Protein AF-A0A8S9G8K6-F1 (afdb_monomer_lite)

Structure (mmCIF, N/CA/C/O backbone):
data_AF-A0A8S9G8K6-F1
#
_entry.id   AF-A0A8S9G8K6-F1
#
loop_
_atom_site.group_PDB
_atom_site.id
_atom_site.type_symbol
_atom_site.label_atom_id
_atom_site.label_alt_id
_atom_site.label_comp_id
_atom_site.label_asym_id
_atom_site.label_entity_id
_atom_site.label_seq_id
_atom_site.pdbx_PDB_ins_code
_atom_site.Cartn_x
_atom_site.Cartn_y
_atom_site.Cartn_z
_atom_site.occupancy
_atom_site.B_iso_or_equiv
_atom_site.auth_seq_id
_atom_site.auth_comp_id
_atom_site.auth_asym_id
_atom_site.auth_atom_id
_atom_site.pdbx_PDB_model_num
ATOM 1 N N . MET A 1 1 ? 57.417 12.904 -18.922 1.00 25.22 1 MET A N 1
ATOM 2 C CA . MET A 1 1 ? 57.089 14.317 -18.630 1.00 25.22 1 MET A CA 1
ATOM 3 C C . MET A 1 1 ? 57.710 15.177 -19.731 1.00 25.22 1 MET A C 1
ATOM 5 O O . MET A 1 1 ? 58.761 15.772 -19.534 1.00 25.22 1 MET A O 1
ATOM 9 N N . MET A 1 2 ? 57.123 15.148 -20.933 1.00 21.77 2 MET A N 1
ATOM 10 C CA . MET A 1 2 ? 57.499 16.066 -22.013 1.00 21.77 2 MET A CA 1
ATOM 11 C C . MET A 1 2 ? 56.882 17.421 -21.667 1.00 21.77 2 MET A C 1
ATOM 13 O O . MET A 1 2 ? 55.672 17.516 -21.474 1.00 21.77 2 MET A O 1
ATOM 17 N N . ARG A 1 3 ? 57.711 18.455 -21.503 1.00 22.53 3 ARG A N 1
ATOM 18 C CA . ARG A 1 3 ? 57.213 19.829 -21.424 1.00 22.53 3 ARG A CA 1
ATOM 19 C C . ARG A 1 3 ? 56.591 20.152 -22.778 1.00 22.53 3 ARG A C 1
ATOM 21 O O . ARG A 1 3 ? 57.295 20.168 -23.781 1.00 22.53 3 ARG A O 1
ATOM 28 N N . ILE A 1 4 ? 55.280 20.378 -22.792 1.00 33.34 4 ILE A N 1
ATOM 29 C CA . ILE A 1 4 ? 54.574 21.004 -23.909 1.00 33.34 4 ILE A CA 1
ATOM 30 C C . ILE A 1 4 ? 55.073 22.450 -23.939 1.00 33.34 4 ILE A C 1
ATOM 32 O O . ILE A 1 4 ? 54.535 23.323 -23.258 1.00 33.34 4 ILE A O 1
ATOM 36 N N . ASP A 1 5 ? 56.187 22.686 -24.629 1.00 29.67 5 ASP A N 1
ATOM 37 C CA . ASP A 1 5 ? 56.712 24.031 -24.797 1.00 29.67 5 ASP A CA 1
ATOM 38 C C . ASP A 1 5 ? 55.695 24.834 -25.611 1.00 29.67 5 ASP A C 1
ATOM 40 O O . ASP A 1 5 ? 55.451 24.583 -26.793 1.00 29.67 5 ASP A O 1
ATOM 44 N N . ALA A 1 6 ? 55.130 25.861 -24.978 1.00 34.97 6 ALA A N 1
ATOM 45 C CA . ALA A 1 6 ? 54.247 26.858 -25.585 1.00 34.97 6 ALA A CA 1
ATOM 46 C C . ALA A 1 6 ? 54.885 27.620 -26.776 1.00 34.97 6 ALA A C 1
ATOM 48 O O . ALA A 1 6 ? 54.266 28.517 -27.342 1.00 34.97 6 ALA A O 1
ATOM 49 N N . HIS A 1 7 ? 56.115 27.271 -27.165 1.00 31.55 7 HIS A N 1
ATOM 50 C CA . HIS A 1 7 ? 56.864 27.852 -28.276 1.00 31.55 7 HIS A CA 1
ATOM 51 C C . HIS A 1 7 ? 56.451 27.305 -29.651 1.00 31.55 7 HIS A C 1
ATOM 53 O O . HIS A 1 7 ? 56.672 27.991 -30.643 1.00 31.55 7 HIS A O 1
ATOM 59 N N . PHE A 1 8 ? 55.796 26.139 -29.737 1.00 36.00 8 PHE A N 1
ATOM 60 C CA . PHE A 1 8 ? 55.365 25.575 -31.031 1.00 36.00 8 PHE A CA 1
ATOM 61 C C . PHE A 1 8 ? 54.166 26.308 -31.664 1.00 36.00 8 PHE A C 1
ATOM 63 O O . PHE A 1 8 ? 53.904 26.170 -32.855 1.00 36.00 8 PHE A O 1
ATOM 70 N N . TRP A 1 9 ? 53.429 27.100 -30.879 1.00 40.34 9 TRP A N 1
ATOM 71 C CA . TRP A 1 9 ? 52.092 27.589 -31.248 1.00 40.34 9 TRP A CA 1
ATOM 72 C C . TRP A 1 9 ? 51.974 29.119 -31.258 1.00 40.34 9 TRP A C 1
ATOM 74 O O . TRP A 1 9 ? 50.884 29.676 -31.137 1.00 40.34 9 TRP A O 1
ATOM 84 N N . SER A 1 10 ? 53.102 29.813 -31.423 1.00 33.69 10 SER A N 1
ATOM 85 C CA . SER A 1 10 ? 53.142 31.252 -31.690 1.00 33.69 10 SER A CA 1
ATOM 86 C C . SER A 1 10 ? 52.766 31.535 -33.157 1.00 33.69 10 SER A C 1
ATOM 88 O O . SER A 1 10 ? 53.330 30.903 -34.054 1.00 33.69 10 SER A O 1
ATOM 90 N N . PRO A 1 11 ? 51.889 32.518 -33.460 1.00 36.22 11 PRO A N 1
ATOM 91 C CA . PRO A 1 11 ? 51.621 32.954 -34.837 1.00 36.22 11 PRO A CA 1
ATOM 92 C C . PRO A 1 11 ? 52.891 33.348 -35.612 1.00 36.22 11 PRO A C 1
ATOM 94 O O . PRO A 1 11 ? 52.896 33.312 -36.842 1.00 36.22 11 PRO A O 1
ATOM 97 N N . ALA A 1 12 ? 53.972 33.689 -34.899 1.00 33.12 12 ALA A N 1
ATOM 98 C CA . ALA A 1 12 ? 55.241 34.138 -35.460 1.00 33.12 12 ALA A CA 1
ATOM 99 C C . ALA A 1 12 ? 56.172 33.008 -35.949 1.00 33.12 12 ALA A C 1
ATOM 101 O O . ALA A 1 12 ? 57.247 33.316 -36.444 1.00 33.12 12 ALA A O 1
ATOM 102 N N . HIS A 1 13 ? 55.815 31.725 -35.798 1.00 41.00 13 HIS A N 1
ATOM 103 C CA . HIS A 1 13 ? 56.597 30.572 -36.302 1.00 41.00 13 HIS A CA 1
ATOM 104 C C . HIS A 1 13 ? 55.805 29.770 -37.357 1.00 41.00 13 HIS A C 1
ATOM 106 O O . HIS A 1 13 ? 55.915 28.558 -37.473 1.00 41.00 13 HIS A O 1
ATOM 112 N N . SER A 1 14 ? 54.932 30.450 -38.104 1.00 40.50 14 SER A N 1
ATOM 113 C CA . SER A 1 14 ? 53.930 29.848 -38.995 1.00 40.50 14 SER A CA 1
ATOM 114 C C . SER A 1 14 ? 54.423 29.489 -40.402 1.00 40.50 14 SER A C 1
ATOM 116 O O . SER A 1 14 ? 53.615 29.051 -41.219 1.00 40.50 14 SER A O 1
ATOM 118 N N . HIS A 1 15 ? 55.716 29.622 -40.679 1.00 42.91 15 HIS A N 1
ATOM 119 C CA . HIS A 1 15 ? 56.308 29.195 -41.939 1.00 42.91 15 HIS A CA 1
ATOM 120 C C . HIS A 1 15 ? 57.187 27.971 -41.682 1.00 42.91 15 HIS A C 1
ATOM 122 O O . HIS A 1 15 ? 58.104 28.055 -40.874 1.00 42.91 15 HIS A O 1
ATOM 128 N N . GLU A 1 16 ? 56.874 26.873 -42.380 1.00 50.09 16 GLU A N 1
ATOM 129 C CA . GLU A 1 16 ? 57.590 25.583 -42.396 1.00 50.09 16 GLU A CA 1
ATOM 130 C C . GLU A 1 16 ? 57.241 24.617 -41.246 1.00 50.09 16 GLU A C 1
ATOM 132 O O . GLU A 1 16 ? 58.061 24.303 -40.390 1.00 50.09 16 GLU A O 1
ATOM 137 N N . LEU A 1 17 ? 56.008 24.089 -41.255 1.00 51.06 17 LEU A N 1
ATOM 138 C CA . LEU A 1 17 ? 55.719 22.816 -40.579 1.00 51.06 17 LEU A CA 1
ATOM 139 C C . LEU A 1 17 ? 56.048 21.674 -41.542 1.00 51.06 17 LEU A C 1
ATOM 141 O O . LEU A 1 17 ? 55.510 21.636 -42.649 1.00 51.06 17 LEU A O 1
ATOM 145 N N . SER A 1 18 ? 56.914 20.752 -41.121 1.00 55.78 18 SER A N 1
ATOM 146 C CA . SER A 1 18 ? 57.230 19.556 -41.904 1.00 55.78 18 SER A CA 1
ATOM 147 C C . SER A 1 18 ? 56.084 18.534 -41.863 1.00 55.78 18 SER A C 1
ATOM 149 O O . SER A 1 18 ? 55.214 18.587 -40.989 1.00 55.78 18 SER A O 1
ATOM 151 N N . GLU A 1 19 ? 56.076 17.582 -42.798 1.00 55.81 19 GLU A N 1
ATOM 152 C CA . GLU A 1 19 ? 55.107 16.476 -42.814 1.00 55.81 19 GLU A CA 1
ATOM 153 C C . GLU A 1 19 ? 55.148 15.655 -41.510 1.00 55.81 19 GLU A C 1
ATOM 155 O O . GLU A 1 19 ? 54.101 15.310 -40.963 1.00 55.81 19 GLU A O 1
ATOM 160 N N . ASP A 1 20 ? 56.344 15.444 -40.950 1.00 55.66 20 ASP A N 1
ATOM 161 C CA . ASP A 1 20 ? 56.545 14.763 -39.664 1.00 55.66 20 ASP A CA 1
ATOM 162 C C . ASP A 1 20 ? 55.928 15.533 -38.487 1.00 55.66 20 ASP A C 1
ATOM 164 O O . ASP A 1 20 ? 55.414 14.933 -37.541 1.00 55.66 20 ASP A O 1
ATOM 168 N N . ASP A 1 21 ? 55.962 16.867 -38.521 1.00 55.31 21 ASP A N 1
ATOM 169 C CA . ASP A 1 21 ? 55.343 17.688 -37.478 1.00 55.31 21 ASP A CA 1
ATOM 170 C C . ASP A 1 21 ? 53.815 17.650 -37.576 1.00 55.31 21 ASP A C 1
ATOM 172 O O . ASP A 1 21 ? 53.135 17.628 -36.550 1.00 55.31 21 ASP A O 1
ATOM 176 N N . LEU A 1 22 ? 53.262 17.569 -38.792 1.00 57.56 22 LEU A N 1
ATOM 177 C CA . LEU A 1 22 ? 51.825 17.377 -39.003 1.00 57.56 22 LEU A CA 1
ATOM 178 C C . LEU A 1 22 ? 51.353 16.009 -38.500 1.00 57.56 22 LEU A C 1
ATOM 180 O O . LEU A 1 22 ? 50.314 15.949 -37.842 1.00 57.56 22 LEU A O 1
ATOM 184 N N . TRP A 1 23 ? 52.119 14.939 -38.733 1.00 61.69 23 TRP A N 1
ATOM 185 C CA . TRP A 1 23 ? 51.819 13.614 -38.181 1.00 61.69 23 TRP A CA 1
ATOM 186 C C . TRP A 1 23 ? 51.808 13.615 -36.652 1.00 61.69 23 TRP A C 1
ATOM 188 O O . TRP A 1 23 ? 50.823 13.188 -36.059 1.00 61.69 23 TRP A O 1
ATOM 198 N N . LYS A 1 24 ? 52.819 14.209 -36.003 1.00 60.44 24 LYS A N 1
ATOM 199 C CA . LYS A 1 24 ? 52.843 14.341 -34.532 1.00 60.44 24 LYS A CA 1
ATOM 200 C C . LYS A 1 24 ? 51.634 15.103 -33.995 1.00 60.44 24 LYS A C 1
ATOM 202 O O . LYS A 1 24 ? 51.104 14.760 -32.944 1.00 60.44 24 LYS A O 1
ATOM 207 N N . ILE A 1 25 ? 51.196 16.150 -34.695 1.00 56.50 25 ILE A N 1
ATOM 208 C CA . ILE A 1 25 ? 50.006 16.915 -34.309 1.00 56.50 25 ILE A CA 1
ATOM 209 C C . ILE A 1 25 ? 48.744 16.053 -34.439 1.00 56.50 25 ILE A C 1
ATOM 211 O O . ILE A 1 25 ? 47.903 16.084 -33.543 1.00 56.50 25 ILE A O 1
ATOM 215 N N . ILE A 1 26 ? 48.610 15.286 -35.525 1.00 58.44 26 ILE A N 1
ATOM 216 C CA . ILE A 1 26 ? 47.488 14.359 -35.734 1.00 58.44 26 ILE A CA 1
ATOM 217 C C . ILE A 1 26 ? 47.473 13.282 -34.641 1.00 58.44 26 ILE A C 1
ATOM 219 O O . ILE A 1 26 ? 46.408 13.008 -34.088 1.00 58.44 26 ILE A O 1
ATOM 223 N N . ASP A 1 27 ? 48.631 12.729 -34.286 1.00 60.78 27 ASP A N 1
ATOM 224 C CA . ASP A 1 27 ? 48.757 11.703 -33.248 1.00 60.78 27 ASP A CA 1
ATOM 225 C C . ASP A 1 27 ? 48.387 12.245 -31.865 1.00 60.78 27 ASP A C 1
ATOM 227 O O . ASP A 1 27 ? 47.567 11.643 -31.179 1.00 60.78 27 ASP A O 1
ATOM 231 N N . ILE A 1 28 ? 48.869 13.435 -31.488 1.00 57.34 28 ILE A N 1
ATOM 232 C CA . ILE A 1 28 ? 48.478 14.087 -30.224 1.00 57.34 28 ILE A CA 1
ATOM 233 C C . ILE A 1 28 ? 46.967 14.347 -30.189 1.00 57.34 28 ILE A C 1
ATOM 235 O O . ILE A 1 28 ? 46.316 14.140 -29.170 1.00 57.34 28 ILE A O 1
ATOM 239 N N . VAL A 1 29 ? 46.385 14.797 -31.303 1.00 53.94 29 VAL A N 1
ATOM 240 C CA . VAL A 1 29 ? 44.940 15.041 -31.405 1.00 53.94 29 VAL A CA 1
ATOM 241 C C . VAL A 1 29 ? 44.137 13.743 -31.219 1.00 53.94 29 VAL A C 1
ATOM 243 O O . VAL A 1 29 ? 43.092 13.779 -30.566 1.00 53.94 29 VAL A O 1
ATOM 246 N N . LYS A 1 30 ? 44.639 12.609 -31.730 1.00 58.97 30 LYS A N 1
ATOM 247 C CA . LYS A 1 30 ? 44.062 11.270 -31.522 1.00 58.97 30 LYS A CA 1
ATOM 248 C C . LYS A 1 30 ? 44.213 10.785 -30.077 1.00 58.97 30 LYS A C 1
ATOM 250 O O . LYS A 1 30 ? 43.231 10.329 -29.497 1.00 58.97 30 LYS A O 1
ATOM 255 N N . GLU A 1 31 ? 45.411 10.889 -29.503 1.00 57.56 31 GLU A N 1
ATOM 256 C CA . GLU A 1 31 ? 45.724 10.407 -28.150 1.00 57.56 31 GLU A CA 1
ATOM 257 C C . GLU A 1 31 ? 44.972 11.194 -27.066 1.00 57.56 31 GLU A C 1
ATOM 259 O O . GLU A 1 31 ? 44.418 10.603 -26.140 1.00 57.56 31 GLU A O 1
ATOM 264 N N . GLU A 1 32 ? 44.894 12.519 -27.206 1.00 52.78 32 GLU A N 1
ATOM 265 C CA . GLU A 1 32 ? 44.340 13.425 -26.190 1.00 52.78 32 GLU A CA 1
ATOM 266 C C . GLU A 1 32 ? 42.857 13.783 -26.427 1.00 52.78 32 GLU A C 1
ATOM 268 O O . GLU A 1 32 ? 42.291 14.618 -25.719 1.00 52.78 32 GLU A O 1
ATOM 273 N N . ASN A 1 33 ? 42.191 13.168 -27.416 1.00 52.28 33 ASN A N 1
ATOM 274 C CA . ASN A 1 33 ? 40.764 13.377 -27.721 1.00 52.28 33 ASN A CA 1
ATOM 275 C C . ASN A 1 33 ? 40.353 14.854 -27.917 1.00 52.28 33 ASN A C 1
ATOM 277 O O . ASN A 1 33 ? 39.247 15.271 -27.554 1.00 52.28 33 ASN A O 1
ATOM 281 N N . LEU A 1 34 ? 41.225 15.672 -28.511 1.00 51.69 34 LEU A N 1
ATOM 282 C CA . LEU A 1 34 ? 41.056 17.128 -28.600 1.00 51.69 34 LEU A CA 1
ATOM 283 C C . LEU A 1 34 ? 40.104 17.544 -29.743 1.00 51.69 34 LEU A C 1
ATOM 285 O O . LEU A 1 34 ? 40.487 18.277 -30.653 1.00 51.69 34 LEU A O 1
ATOM 289 N N . PHE A 1 35 ? 38.842 17.100 -29.695 1.00 51.97 35 PHE A N 1
ATOM 290 C CA . PHE A 1 35 ? 37.833 17.326 -30.739 1.00 51.97 35 PHE A CA 1
ATOM 291 C C . PHE A 1 35 ? 36.621 18.126 -30.244 1.00 51.97 35 PHE A C 1
ATOM 293 O O . PHE A 1 35 ? 36.163 17.978 -29.114 1.00 51.97 35 PHE A O 1
ATOM 300 N N . ARG A 1 36 ? 36.041 18.962 -31.118 1.00 40.88 36 ARG A N 1
ATOM 301 C CA . ARG A 1 36 ? 34.774 19.681 -30.843 1.00 40.88 36 ARG A CA 1
ATOM 302 C C . ARG A 1 36 ? 33.531 18.876 -31.227 1.00 40.88 36 ARG A C 1
ATOM 304 O O . ARG A 1 36 ? 32.435 19.217 -30.800 1.00 40.88 36 ARG A O 1
ATOM 311 N N . SER A 1 37 ? 33.692 17.856 -32.070 1.00 42.22 37 SER A N 1
ATOM 312 C CA . SER A 1 37 ? 32.597 17.072 -32.641 1.00 42.22 37 SER A CA 1
ATOM 313 C C . SER A 1 37 ? 33.005 15.597 -32.753 1.00 42.22 37 SER A C 1
ATOM 315 O O . SER A 1 37 ? 34.091 15.340 -33.280 1.00 42.22 37 SER A O 1
ATOM 317 N N . PRO A 1 38 ? 32.161 14.632 -32.333 1.00 40.00 38 PRO A N 1
ATOM 318 C CA . PRO A 1 38 ? 32.452 13.193 -32.422 1.00 40.00 38 PRO A CA 1
ATOM 319 C C . PRO A 1 38 ? 32.748 12.703 -33.850 1.00 40.00 38 PRO A C 1
ATOM 321 O O . PRO A 1 38 ? 33.432 11.706 -34.039 1.00 40.00 38 PRO A O 1
ATOM 324 N N . VAL A 1 39 ? 32.292 13.447 -34.863 1.00 39.06 39 VAL A N 1
ATOM 325 C CA . VAL A 1 39 ? 32.529 13.198 -36.298 1.00 39.06 39 VAL A CA 1
ATOM 326 C C . VAL A 1 39 ? 34.010 13.199 -36.670 1.00 39.06 39 VAL A C 1
ATOM 328 O O . VAL A 1 39 ? 34.429 12.491 -37.582 1.00 39.06 39 VAL A O 1
ATOM 331 N N . LEU A 1 40 ? 34.812 14.009 -35.976 1.00 42.69 40 LEU A N 1
ATOM 332 C CA . LEU A 1 40 ? 36.241 14.109 -36.255 1.00 42.69 40 LEU A CA 1
ATOM 333 C C . LEU A 1 40 ? 37.001 12.872 -35.774 1.00 42.69 40 LEU A C 1
ATOM 335 O O . LEU A 1 40 ? 37.990 12.518 -36.402 1.00 42.69 40 LEU A O 1
ATOM 339 N N . TYR A 1 41 ? 36.494 12.175 -34.752 1.00 39.72 41 TYR A N 1
ATOM 340 C CA . TYR A 1 41 ? 37.120 10.973 -34.204 1.00 39.72 41 TYR A CA 1
ATOM 341 C C . TYR A 1 41 ? 37.267 9.874 -35.267 1.00 39.72 41 TYR A C 1
ATOM 343 O O . TYR A 1 41 ? 38.349 9.329 -35.447 1.00 39.72 41 TYR A O 1
ATOM 351 N N . PHE A 1 42 ? 36.211 9.626 -36.051 1.00 37.09 42 PHE A N 1
ATOM 352 C CA . PHE A 1 42 ? 36.207 8.594 -37.096 1.00 37.09 42 PHE A CA 1
ATOM 353 C C . PHE A 1 42 ? 37.008 9.002 -38.343 1.00 37.09 42 PHE A C 1
ATOM 355 O O . PHE A 1 42 ? 37.698 8.191 -38.956 1.00 37.09 42 PHE A O 1
ATOM 362 N N . CYS A 1 43 ? 36.963 10.286 -38.715 1.00 44.56 43 CYS A N 1
ATOM 363 C CA . CYS A 1 43 ? 37.742 10.792 -39.843 1.00 44.56 43 CYS A CA 1
ATOM 364 C C . CYS A 1 43 ? 39.252 10.792 -39.559 1.00 44.56 43 CYS A C 1
ATOM 366 O O . CYS A 1 43 ? 40.022 10.656 -40.507 1.00 44.56 43 CYS A O 1
ATOM 368 N N . CYS A 1 44 ? 39.677 10.929 -38.296 1.00 47.59 44 CYS A N 1
ATOM 369 C CA . CYS A 1 44 ? 41.081 11.052 -37.898 1.00 47.59 44 CYS A CA 1
ATOM 370 C C . CYS A 1 44 ? 41.946 9.838 -38.228 1.00 47.59 44 CYS A C 1
ATOM 372 O O . CYS A 1 44 ? 43.097 10.020 -38.629 1.00 47.59 44 CYS A O 1
ATOM 374 N N . ASP A 1 45 ? 41.418 8.620 -38.130 1.00 51.66 45 ASP A N 1
ATOM 375 C CA . ASP A 1 45 ? 42.156 7.415 -38.542 1.00 51.66 45 ASP A CA 1
ATOM 376 C C . ASP A 1 45 ? 42.433 7.383 -40.045 1.00 51.66 45 ASP A C 1
ATOM 378 O O . ASP A 1 45 ? 43.372 6.739 -40.501 1.00 51.66 45 ASP A O 1
ATOM 382 N N . CYS A 1 46 ? 41.658 8.155 -40.801 1.00 54.62 46 CYS A N 1
ATOM 383 C CA . CYS A 1 46 ? 41.766 8.287 -42.241 1.00 54.62 46 CYS A CA 1
ATOM 384 C C . CYS A 1 46 ? 42.397 9.623 -42.661 1.00 54.62 46 CYS A C 1
ATOM 386 O O . CYS A 1 46 ? 42.332 9.960 -43.837 1.00 54.62 46 CYS A O 1
ATOM 388 N N . LEU A 1 47 ? 42.944 10.434 -41.746 1.00 59.50 47 LEU A N 1
ATOM 389 C CA . LEU A 1 47 ? 43.592 11.698 -42.111 1.00 59.50 47 LEU A CA 1
ATOM 390 C C . LEU A 1 47 ? 45.053 11.473 -42.498 1.00 59.50 47 LEU A C 1
ATOM 392 O O . LEU A 1 47 ? 45.839 10.946 -41.719 1.00 59.50 47 LEU A O 1
ATOM 396 N N . GLU A 1 48 ? 45.409 11.962 -43.679 1.00 62.12 48 GLU A N 1
ATOM 397 C CA . GLU A 1 48 ? 46.771 12.002 -44.202 1.00 62.12 48 GLU A CA 1
ATOM 398 C C . GLU A 1 48 ? 47.185 13.469 -44.412 1.00 62.12 48 GLU A C 1
ATOM 400 O O . GLU A 1 48 ? 46.379 14.275 -44.902 1.00 62.12 48 GLU A O 1
ATOM 405 N N . PRO A 1 49 ? 48.412 13.872 -44.050 1.00 62.97 49 PRO A N 1
ATOM 406 C CA . PRO A 1 49 ? 48.893 15.218 -44.318 1.00 62.97 49 PRO A CA 1
ATOM 407 C C . PRO A 1 49 ? 49.023 15.462 -45.825 1.00 62.97 49 PRO A C 1
ATOM 409 O O . PRO A 1 49 ? 49.297 14.563 -46.616 1.00 62.97 49 PRO A O 1
ATOM 412 N N . ILE A 1 50 ? 48.811 16.711 -46.239 1.00 64.19 50 ILE A N 1
ATOM 413 C CA . ILE A 1 50 ? 49.069 17.148 -47.612 1.00 64.19 50 ILE A CA 1
ATOM 414 C C . ILE A 1 50 ? 50.383 17.926 -47.593 1.00 64.19 50 ILE A C 1
ATOM 416 O O . ILE A 1 50 ? 50.469 18.947 -46.917 1.00 64.19 50 ILE A O 1
ATOM 420 N N . ALA A 1 51 ? 51.380 17.457 -48.347 1.00 56.34 51 ALA A N 1
ATOM 421 C CA . ALA A 1 51 ? 52.770 17.933 -48.315 1.00 56.34 51 ALA A CA 1
ATOM 422 C C . ALA A 1 51 ? 53.006 19.402 -48.754 1.00 56.34 51 ALA A C 1
ATOM 424 O O . ALA A 1 51 ? 54.144 19.861 -48.773 1.00 56.34 51 ALA A O 1
ATOM 425 N N . ASP A 1 52 ? 51.957 20.171 -49.051 1.00 54.69 52 ASP A N 1
ATOM 426 C CA . ASP A 1 52 ? 52.061 21.576 -49.451 1.00 54.69 52 ASP A CA 1
ATOM 427 C C . ASP A 1 52 ? 51.670 22.503 -48.295 1.00 54.69 52 ASP A C 1
ATOM 429 O O . ASP A 1 52 ? 50.511 22.891 -48.177 1.00 54.69 52 ASP A O 1
ATOM 433 N N . ASN A 1 53 ? 52.651 22.808 -47.437 1.00 52.75 53 ASN A N 1
ATOM 434 C CA . ASN A 1 53 ? 52.865 23.996 -46.583 1.00 52.75 53 ASN A CA 1
ATOM 435 C C . ASN A 1 53 ? 51.680 24.759 -45.932 1.00 52.75 53 ASN A C 1
ATOM 437 O O . ASN A 1 53 ? 51.878 25.869 -45.442 1.00 52.75 53 ASN A O 1
ATOM 441 N N . ASP A 1 54 ? 50.465 24.212 -45.883 1.00 56.12 54 ASP A N 1
ATOM 442 C CA . ASP A 1 54 ? 49.263 25.023 -45.647 1.00 56.12 54 ASP A CA 1
ATOM 443 C C . ASP A 1 54 ? 48.291 24.429 -44.622 1.00 56.12 54 ASP A C 1
ATOM 445 O O . ASP A 1 54 ? 47.078 24.630 -44.692 1.00 56.12 54 ASP A O 1
ATOM 449 N N . ARG A 1 55 ? 48.822 23.700 -43.628 1.00 57.66 55 ARG A N 1
ATOM 450 C CA . ARG A 1 55 ? 48.053 23.140 -42.495 1.00 57.66 55 ARG A CA 1
ATOM 451 C C . ARG A 1 55 ? 46.821 22.347 -42.953 1.00 57.66 55 ARG A C 1
ATOM 453 O O . ARG A 1 55 ? 45.776 22.406 -42.304 1.00 57.66 55 ARG A O 1
ATOM 460 N N . ARG A 1 56 ? 46.920 21.650 -44.091 1.00 59.25 56 ARG A N 1
ATOM 461 C CA . ARG A 1 56 ? 45.821 20.883 -44.683 1.00 59.25 56 ARG A CA 1
ATOM 462 C C . ARG A 1 56 ? 46.036 19.383 -44.540 1.00 59.25 56 ARG A C 1
ATOM 464 O O . ARG A 1 56 ? 47.125 18.880 -44.788 1.00 59.25 56 ARG A O 1
ATOM 471 N N . CYS A 1 57 ? 44.968 18.677 -44.194 1.00 63.59 57 CYS A N 1
ATOM 472 C CA . CYS A 1 57 ? 44.919 17.217 -44.159 1.00 63.59 57 CYS A CA 1
ATOM 473 C C . CYS A 1 57 ? 43.874 16.726 -45.157 1.00 63.59 57 CYS A C 1
ATOM 475 O O . CYS A 1 57 ? 42.871 17.400 -45.393 1.00 63.59 57 CYS A O 1
ATOM 477 N N . ARG A 1 58 ? 44.086 15.554 -45.744 1.00 63.75 58 ARG A N 1
ATOM 478 C CA . ARG A 1 58 ? 43.142 14.881 -46.630 1.00 63.75 58 ARG A CA 1
ATOM 479 C C . ARG A 1 58 ? 42.554 13.677 -45.917 1.00 63.75 58 ARG A C 1
ATOM 481 O O . ARG A 1 58 ? 43.280 12.954 -45.257 1.00 63.75 58 ARG A O 1
ATOM 488 N N . CYS A 1 59 ? 41.263 13.424 -46.090 1.00 60.25 59 CYS A N 1
ATOM 489 C CA . CYS A 1 59 ? 40.708 12.125 -45.720 1.00 60.25 59 CYS A CA 1
ATOM 490 C C . CYS A 1 59 ? 41.022 11.095 -46.818 1.00 60.25 59 CYS A C 1
ATOM 492 O O . CYS A 1 59 ? 40.619 11.296 -47.963 1.00 60.25 59 CYS A O 1
ATOM 494 N N . SER A 1 60 ? 41.700 10.002 -46.488 1.00 58.41 60 SER A N 1
ATOM 495 C CA . SER A 1 60 ? 42.051 8.906 -47.397 1.00 58.41 60 SER A CA 1
ATOM 496 C C . SER A 1 60 ? 40.824 8.187 -47.972 1.00 58.41 60 SER A C 1
ATOM 498 O O . SER A 1 60 ? 40.877 7.683 -49.090 1.00 58.41 60 SER A O 1
ATOM 500 N N . LEU A 1 61 ? 39.683 8.225 -47.271 1.00 53.66 61 LEU A N 1
ATOM 501 C CA . LEU A 1 61 ? 38.425 7.624 -47.730 1.00 53.66 61 LEU A CA 1
ATOM 502 C C . LEU A 1 61 ? 37.652 8.496 -48.729 1.00 53.66 61 LEU A C 1
ATOM 504 O O . LEU A 1 61 ? 37.053 7.971 -49.663 1.00 53.66 61 LEU A O 1
ATOM 508 N N . CYS A 1 62 ? 37.630 9.823 -48.544 1.00 54.97 62 CYS A N 1
ATOM 509 C CA . CYS A 1 62 ? 36.786 10.718 -49.355 1.00 54.97 62 CYS A CA 1
ATOM 510 C C . CYS A 1 62 ? 37.553 11.782 -50.149 1.00 54.97 62 CYS A C 1
ATOM 512 O O . CYS A 1 62 ? 36.949 12.562 -50.884 1.00 54.97 62 CYS A O 1
ATOM 514 N N . THR A 1 63 ? 38.878 11.839 -50.018 1.00 55.94 63 THR A N 1
ATOM 515 C CA . THR A 1 63 ? 39.812 12.757 -50.698 1.00 55.94 63 THR A CA 1
ATOM 516 C C . THR A 1 63 ? 39.614 14.258 -50.434 1.00 55.94 63 THR A C 1
ATOM 518 O O . THR A 1 63 ? 40.382 15.080 -50.943 1.00 55.94 63 THR A O 1
ATOM 521 N N . LYS A 1 64 ? 38.637 14.648 -49.600 1.00 54.31 64 LYS A N 1
ATOM 522 C CA . LYS A 1 64 ? 38.392 16.051 -49.220 1.00 54.31 64 LYS A CA 1
ATOM 523 C C . LYS A 1 64 ? 39.497 16.584 -48.304 1.00 54.31 64 LYS A C 1
ATOM 525 O O . LYS A 1 64 ? 40.024 15.852 -47.465 1.00 54.31 64 LYS A O 1
ATOM 530 N N . GLN A 1 65 ? 39.822 17.867 -48.475 1.00 60.88 65 GLN A N 1
ATOM 531 C CA . GLN A 1 65 ? 40.855 18.575 -47.716 1.00 60.88 65 GLN A CA 1
ATOM 532 C C . GLN A 1 65 ? 40.247 19.365 -46.546 1.00 60.88 65 GLN A C 1
ATOM 534 O O . GLN A 1 65 ? 39.183 19.967 -46.689 1.00 60.88 65 GLN A O 1
ATOM 539 N N . TRP A 1 66 ? 40.953 19.401 -45.420 1.00 55.25 66 TRP A N 1
ATOM 540 C CA . TRP A 1 66 ? 40.551 20.016 -44.152 1.00 55.25 66 TRP A CA 1
ATOM 541 C C . TRP A 1 66 ? 41.674 20.907 -43.632 1.00 55.25 66 TRP A C 1
ATOM 543 O O . TRP A 1 66 ? 42.830 20.527 -43.770 1.00 55.25 66 TRP A O 1
ATOM 553 N N . HIS A 1 67 ? 41.364 22.052 -43.018 1.00 54.16 67 HIS A N 1
ATOM 554 C CA . HIS A 1 67 ? 42.378 22.926 -42.411 1.00 54.16 67 HIS A CA 1
ATOM 555 C C . HIS A 1 67 ? 42.483 22.706 -40.897 1.00 54.16 67 HIS A C 1
ATOM 557 O O . HIS A 1 67 ? 41.482 22.728 -40.180 1.00 54.16 67 HIS A O 1
ATOM 563 N N . LEU A 1 68 ? 43.715 22.581 -40.405 1.00 53.22 68 LEU A N 1
ATOM 564 C CA . LEU A 1 68 ? 44.046 22.560 -38.984 1.00 53.22 68 LEU A CA 1
ATOM 565 C C . LEU A 1 68 ? 44.216 23.996 -38.470 1.00 53.22 68 LEU A C 1
ATOM 567 O O . LEU A 1 68 ? 45.075 24.748 -38.946 1.00 53.22 68 LEU A O 1
ATOM 571 N N . ARG A 1 69 ? 43.414 24.390 -37.476 1.00 49.62 69 ARG A N 1
ATOM 572 C CA . ARG A 1 69 ? 43.530 25.683 -36.785 1.00 49.62 69 ARG A CA 1
ATOM 573 C C . ARG A 1 69 ? 43.631 25.475 -35.277 1.00 49.62 69 ARG A C 1
ATOM 575 O O . ARG A 1 69 ? 43.015 24.581 -34.722 1.00 49.62 69 ARG A O 1
ATOM 582 N N . CYS A 1 70 ? 44.387 26.328 -34.597 1.00 45.91 70 CYS A N 1
ATOM 583 C CA . CYS A 1 70 ? 44.393 26.389 -33.136 1.00 45.91 70 CYS A CA 1
ATOM 584 C C . CYS A 1 70 ? 43.498 27.561 -32.719 1.00 45.91 70 CYS A C 1
ATOM 586 O O . CYS A 1 70 ? 43.689 28.665 -33.238 1.00 45.91 70 CYS A O 1
ATOM 588 N N . ILE A 1 71 ? 42.507 27.335 -31.850 1.00 43.28 71 ILE A N 1
ATOM 589 C CA . ILE A 1 71 ? 41.623 28.409 -31.364 1.00 43.28 71 ILE A CA 1
ATOM 590 C C . ILE A 1 71 ? 41.817 28.554 -29.850 1.00 43.28 71 ILE A C 1
ATOM 592 O O . ILE A 1 71 ? 41.823 27.545 -29.139 1.00 43.28 71 ILE A O 1
ATOM 596 N N . PRO A 1 72 ? 41.989 29.784 -29.331 1.00 38.03 72 PRO A N 1
ATOM 597 C CA . PRO A 1 72 ? 42.048 30.017 -27.893 1.00 38.03 72 PRO A CA 1
ATOM 598 C C . PRO A 1 72 ? 40.729 29.622 -27.213 1.00 38.03 72 PRO A C 1
ATOM 600 O O . PRO A 1 72 ? 39.650 29.786 -27.782 1.00 38.03 72 PRO A O 1
ATOM 603 N N . ALA A 1 73 ? 40.816 29.105 -25.986 1.00 43.56 73 ALA A N 1
ATOM 604 C CA . ALA A 1 73 ? 39.644 28.746 -25.194 1.00 43.56 73 ALA A CA 1
ATOM 605 C C . ALA A 1 73 ? 38.798 29.997 -24.877 1.00 43.56 73 ALA A C 1
ATOM 607 O O . ALA A 1 73 ? 39.301 30.958 -24.296 1.00 43.56 73 ALA A O 1
ATOM 608 N N . SER A 1 74 ? 37.521 29.986 -25.267 1.00 40.09 74 SER A N 1
ATOM 609 C CA . SER A 1 74 ? 36.539 31.005 -24.878 1.00 40.09 74 SER A CA 1
ATOM 610 C C . SER A 1 74 ? 36.057 30.762 -23.435 1.00 40.09 74 SER A C 1
ATOM 612 O O . SER A 1 74 ? 35.890 29.599 -23.058 1.00 40.09 74 SER A O 1
ATOM 614 N N . PRO A 1 75 ? 35.777 31.809 -22.634 1.00 39.12 75 PRO A N 1
ATOM 615 C CA . PRO A 1 75 ? 35.217 31.663 -21.286 1.00 39.12 75 PRO A CA 1
ATOM 616 C C . PRO A 1 75 ? 33.844 30.969 -21.234 1.00 39.12 75 PRO A C 1
ATOM 618 O O . PRO A 1 75 ? 33.532 30.325 -20.236 1.00 39.12 75 PRO A O 1
ATOM 621 N N . ASP A 1 76 ? 33.038 31.056 -22.296 1.00 39.12 76 ASP A N 1
ATOM 622 C CA . ASP A 1 76 ? 31.666 30.517 -22.308 1.00 39.12 76 ASP A CA 1
ATOM 623 C C . ASP A 1 76 ? 31.604 28.982 -22.466 1.00 39.12 76 ASP A C 1
ATOM 625 O O . ASP A 1 76 ? 30.585 28.362 -22.169 1.00 39.12 76 ASP A O 1
ATOM 629 N N . ASP A 1 77 ? 32.704 28.340 -22.878 1.00 37.84 77 ASP A N 1
ATOM 630 C CA . ASP A 1 77 ? 32.780 26.888 -23.119 1.00 37.84 77 ASP A CA 1
ATOM 631 C C . ASP A 1 77 ? 33.147 26.070 -21.854 1.00 37.84 77 ASP A C 1
ATOM 633 O O . ASP A 1 77 ? 33.260 24.843 -21.903 1.00 37.84 77 ASP A O 1
ATOM 637 N N . ILE A 1 78 ? 33.325 26.728 -20.699 1.00 37.47 78 ILE A N 1
ATOM 638 C CA . ILE A 1 78 ? 33.844 26.130 -19.450 1.00 37.47 78 ILE A CA 1
ATOM 639 C C . ILE A 1 78 ? 32.839 25.171 -18.767 1.00 37.47 78 ILE A C 1
ATOM 641 O O . ILE A 1 78 ? 33.224 24.374 -17.914 1.00 37.47 78 ILE A O 1
ATOM 645 N N . HIS A 1 79 ? 31.559 25.174 -19.154 1.00 34.56 79 HIS A N 1
ATOM 646 C CA . HIS A 1 79 ? 30.501 24.428 -18.450 1.00 34.56 79 HIS A CA 1
ATOM 647 C C . HIS A 1 79 ? 30.140 23.040 -19.020 1.00 34.56 79 HIS A C 1
ATOM 649 O O . HIS A 1 79 ? 29.185 22.423 -18.549 1.00 34.56 79 HIS A O 1
ATOM 655 N N . HIS A 1 80 ? 30.889 22.501 -19.987 1.00 33.88 80 HIS A N 1
ATOM 656 C CA . HIS A 1 80 ? 30.637 21.148 -20.509 1.00 33.88 80 HIS A CA 1
ATOM 657 C C . HIS A 1 80 ? 31.328 20.066 -19.639 1.00 33.88 80 HIS A C 1
ATOM 659 O O . HIS A 1 80 ? 32.498 20.225 -19.300 1.00 33.88 80 HIS A O 1
ATOM 665 N N . PRO A 1 81 ? 30.689 18.928 -19.301 1.00 30.34 81 PRO A N 1
ATOM 666 C CA . PRO A 1 81 ? 31.178 17.970 -18.288 1.00 30.34 81 PRO A CA 1
ATOM 667 C C . PRO A 1 81 ? 32.456 17.175 -18.637 1.00 30.34 81 PRO A C 1
ATOM 669 O O . PRO A 1 81 ? 32.859 16.307 -17.871 1.00 30.34 81 PRO A O 1
ATOM 672 N N . PHE A 1 82 ? 33.122 17.477 -19.755 1.00 34.66 82 PHE A N 1
ATOM 673 C CA . PHE A 1 82 ? 34.359 16.814 -20.198 1.00 34.66 82 PHE A CA 1
ATOM 674 C C . PHE A 1 82 ? 35.596 17.736 -20.144 1.00 34.66 82 PHE A C 1
ATOM 676 O O . PHE A 1 82 ? 36.633 17.418 -20.713 1.00 34.66 82 PHE A O 1
ATOM 683 N N . HIS A 1 83 ? 35.501 18.900 -19.490 1.00 36.47 83 HIS A N 1
ATOM 684 C CA . HIS A 1 83 ? 36.452 20.008 -19.649 1.00 36.47 83 HIS A CA 1
ATOM 685 C C . HIS A 1 83 ? 37.548 20.140 -18.576 1.00 36.47 83 HIS A C 1
ATOM 687 O O . HIS A 1 83 ? 37.994 21.245 -18.267 1.00 36.47 83 HIS A O 1
ATOM 693 N N . SER A 1 84 ? 38.031 19.038 -18.011 1.00 29.42 84 SER A N 1
ATOM 694 C CA . SER A 1 84 ? 39.223 19.064 -17.158 1.00 29.42 84 SER A CA 1
ATOM 695 C C . SER A 1 84 ? 40.450 18.664 -17.980 1.00 29.42 84 SER A C 1
ATOM 697 O O . SER A 1 84 ? 40.489 17.538 -18.458 1.00 29.42 84 SER A O 1
ATOM 699 N N . TYR A 1 85 ? 41.438 19.565 -18.078 1.00 34.88 85 TYR A N 1
ATOM 700 C CA . TYR A 1 85 ? 42.810 19.358 -18.591 1.00 34.88 85 TYR A CA 1
ATOM 701 C C . TYR A 1 85 ? 43.110 19.631 -20.085 1.00 34.88 85 TYR A C 1
ATOM 703 O O . TYR A 1 85 ? 43.610 18.744 -20.754 1.00 34.88 85 TYR A O 1
ATOM 711 N N . HIS A 1 86 ? 42.962 20.865 -20.603 1.00 33.72 86 HIS A N 1
ATOM 712 C CA . HIS A 1 86 ? 43.958 21.404 -21.567 1.00 33.72 86 HIS A CA 1
ATOM 713 C C . HIS A 1 86 ? 43.790 22.919 -21.855 1.00 33.72 86 HIS A C 1
ATOM 715 O O . HIS A 1 86 ? 42.669 23.353 -22.123 1.00 33.72 86 HIS A O 1
ATOM 721 N N . PRO A 1 87 ? 44.865 23.742 -21.856 1.00 33.28 87 PRO A N 1
ATOM 722 C CA . PRO A 1 87 ? 44.785 25.190 -22.111 1.00 33.28 87 PRO A CA 1
ATOM 723 C C . PRO A 1 87 ? 44.780 25.606 -23.600 1.00 33.28 87 PRO A C 1
ATOM 725 O O . PRO A 1 87 ? 44.645 26.791 -23.898 1.00 33.28 87 PRO A O 1
ATOM 728 N N . LEU A 1 88 ? 44.903 24.669 -24.548 1.00 36.72 88 LEU A N 1
ATOM 729 C CA . LEU A 1 88 ? 44.850 24.925 -25.997 1.00 36.72 88 LEU A CA 1
ATOM 730 C C . LEU A 1 88 ? 44.031 23.823 -26.685 1.00 36.72 88 LEU A C 1
ATOM 732 O O . LEU A 1 88 ? 44.334 22.646 -26.490 1.00 36.72 88 LEU A O 1
ATOM 736 N N . LYS A 1 89 ? 43.018 24.199 -27.484 1.00 42.28 89 LYS A N 1
ATOM 737 C CA . LYS A 1 89 ? 42.262 23.284 -28.357 1.00 42.28 89 LYS A CA 1
ATOM 738 C C . LYS A 1 89 ? 42.731 23.448 -29.804 1.00 42.28 89 LYS A C 1
ATOM 740 O O . LYS A 1 89 ? 42.578 24.525 -30.388 1.00 42.28 89 LYS A O 1
ATOM 745 N N . LEU A 1 90 ? 43.243 22.372 -30.402 1.00 40.78 90 LEU A N 1
ATOM 746 C CA . LEU A 1 90 ? 43.284 22.274 -31.858 1.00 40.78 90 LEU A CA 1
ATOM 747 C C . LEU A 1 90 ? 41.872 21.988 -32.371 1.00 40.78 90 LEU A C 1
ATOM 749 O O . LEU A 1 90 ? 41.160 21.147 -31.836 1.00 40.78 90 LEU A O 1
ATOM 753 N N . LEU A 1 91 ? 41.457 22.710 -33.401 1.00 45.00 91 LEU A N 1
ATOM 754 C CA . LEU A 1 91 ? 40.174 22.567 -34.067 1.00 45.00 91 LEU A CA 1
ATOM 755 C C . LEU A 1 91 ? 40.420 22.277 -35.544 1.00 45.00 91 LEU A C 1
ATOM 757 O O . LEU A 1 91 ? 41.034 23.068 -36.262 1.00 45.00 91 LEU A O 1
ATOM 761 N N . ILE A 1 92 ? 39.919 21.131 -35.996 1.00 44.34 92 ILE A N 1
ATOM 762 C CA . ILE A 1 92 ? 39.790 20.834 -37.420 1.00 44.34 92 ILE A CA 1
ATOM 763 C C . ILE A 1 92 ? 38.513 21.539 -37.883 1.00 44.34 92 ILE A C 1
ATOM 765 O O . ILE A 1 92 ? 37.413 21.187 -37.454 1.00 44.34 92 ILE A O 1
ATOM 769 N N . ASP A 1 93 ? 38.671 22.599 -38.675 1.00 41.34 93 ASP A N 1
ATOM 770 C CA . ASP A 1 93 ? 37.554 23.422 -39.146 1.00 41.34 93 ASP A CA 1
ATOM 771 C C . ASP A 1 93 ? 36.854 22.723 -40.324 1.00 41.34 93 ASP A C 1
ATOM 773 O O . ASP A 1 93 ? 37.509 22.136 -41.192 1.00 41.34 93 ASP A O 1
ATOM 777 N N . VAL A 1 94 ? 35.519 22.771 -40.350 1.00 40.78 94 VAL A N 1
ATOM 778 C CA . VAL A 1 94 ? 34.697 22.233 -41.452 1.00 40.78 94 VAL A CA 1
ATOM 779 C C . VAL A 1 94 ? 35.061 22.989 -42.741 1.00 40.78 94 VAL A C 1
ATOM 781 O O . VAL A 1 94 ? 35.382 24.177 -42.657 1.00 40.78 94 VAL A O 1
ATOM 784 N N . PRO A 1 95 ? 35.049 22.365 -43.941 1.00 34.38 95 PRO A N 1
ATOM 785 C CA . PRO A 1 95 ? 35.538 23.028 -45.145 1.00 34.38 95 PRO A CA 1
ATOM 786 C C . PRO A 1 95 ? 34.784 24.344 -45.379 1.00 34.38 95 PRO A C 1
ATOM 788 O O . PRO A 1 95 ? 33.566 24.394 -45.172 1.00 34.38 95 PRO A O 1
ATOM 791 N N . PRO A 1 96 ? 35.470 25.412 -45.821 1.00 31.06 96 PRO A N 1
ATOM 792 C CA . PRO A 1 96 ? 34.876 26.737 -45.907 1.00 31.06 96 PRO A CA 1
ATOM 793 C C . PRO A 1 96 ? 33.667 26.729 -46.847 1.00 31.06 96 PRO A C 1
ATOM 795 O O . PRO A 1 96 ? 33.793 26.337 -48.002 1.00 31.06 96 PRO A O 1
ATOM 798 N N . HIS A 1 97 ? 32.515 27.136 -46.302 1.00 32.66 97 HIS A N 1
ATOM 799 C CA . HIS A 1 97 ? 31.248 27.660 -46.852 1.00 32.66 97 HIS A CA 1
ATOM 800 C C . HIS A 1 97 ? 30.770 27.414 -48.306 1.00 32.66 97 HIS A C 1
ATOM 802 O O . HIS A 1 97 ? 29.744 27.971 -48.679 1.00 32.66 97 HIS A O 1
ATOM 808 N N . ASN A 1 98 ? 31.387 26.552 -49.111 1.00 35.09 98 ASN A N 1
ATOM 809 C CA . ASN A 1 98 ? 30.936 26.229 -50.470 1.00 35.09 98 ASN A CA 1
ATOM 810 C C . ASN A 1 98 ? 31.114 24.756 -50.866 1.00 35.09 98 ASN A C 1
ATOM 812 O O . ASN A 1 98 ? 30.896 24.402 -52.024 1.00 35.09 98 ASN A O 1
ATOM 816 N N . SER A 1 99 ? 31.444 23.865 -49.926 1.00 37.34 99 SER A N 1
ATOM 817 C CA . SER A 1 99 ? 31.289 22.432 -50.184 1.00 37.34 99 SER A CA 1
ATOM 818 C C . SER A 1 99 ? 29.830 22.049 -49.944 1.00 37.34 99 SER A C 1
ATOM 820 O O . SER A 1 99 ? 29.332 22.079 -48.818 1.00 37.34 99 SER A O 1
ATOM 822 N N . LYS A 1 100 ? 29.103 21.754 -51.024 1.00 34.66 100 LYS A N 1
ATOM 823 C CA . LYS A 1 100 ? 27.791 21.122 -50.919 1.00 34.66 100 LYS A CA 1
ATOM 824 C C . LYS A 1 100 ? 27.903 19.865 -50.048 1.00 34.66 100 LYS A C 1
ATOM 826 O O . LYS A 1 100 ? 28.878 19.113 -50.112 1.00 34.66 100 LYS A O 1
ATOM 831 N N . ARG A 1 101 ? 26.871 19.708 -49.223 1.00 39.75 101 ARG A N 1
ATOM 832 C CA . ARG A 1 101 ? 26.522 18.576 -48.360 1.00 39.75 101 ARG A CA 1
ATOM 833 C C . ARG A 1 101 ? 26.410 17.265 -49.154 1.00 39.75 101 ARG A C 1
ATOM 835 O O . ARG A 1 101 ? 25.309 16.801 -49.403 1.00 39.75 101 ARG A O 1
ATOM 842 N N . GLU A 1 102 ? 27.529 16.722 -49.608 1.00 38.25 102 GLU A N 1
ATOM 843 C CA . GLU A 1 102 ? 27.544 15.533 -50.468 1.00 38.25 102 GLU A CA 1
ATOM 844 C C . GLU A 1 102 ? 28.698 14.628 -50.021 1.00 38.25 102 GLU A C 1
ATOM 846 O O . GLU A 1 102 ? 29.807 14.652 -50.560 1.00 38.25 102 GLU A O 1
ATOM 851 N N . CYS A 1 103 ? 28.487 13.917 -48.920 1.00 42.19 103 CYS A N 1
ATOM 852 C CA . CYS A 1 103 ? 29.171 12.656 -48.664 1.00 42.19 103 CYS A CA 1
ATOM 853 C C . CYS A 1 103 ? 28.112 11.724 -48.090 1.00 42.19 103 CYS A C 1
ATOM 855 O O . CYS A 1 103 ? 27.956 11.667 -46.875 1.00 42.19 103 CYS A O 1
ATOM 857 N N . ASP A 1 104 ? 27.355 11.062 -48.962 1.00 39.38 104 ASP A N 1
ATOM 858 C CA . ASP A 1 104 ? 26.199 10.251 -48.562 1.00 39.38 104 ASP A CA 1
ATOM 859 C C . ASP A 1 104 ? 26.598 9.138 -47.573 1.00 39.38 104 ASP A C 1
ATOM 861 O O . ASP A 1 104 ? 25.895 8.913 -46.594 1.00 39.38 104 ASP A O 1
ATOM 865 N N . ALA A 1 105 ? 27.797 8.556 -47.727 1.00 38.03 105 ALA A N 1
ATOM 866 C CA . ALA A 1 105 ? 28.339 7.541 -46.816 1.00 38.03 105 ALA A CA 1
ATOM 867 C C . ALA A 1 105 ? 28.617 8.079 -45.399 1.00 38.03 105 ALA A C 1
ATOM 869 O O . ALA A 1 105 ? 28.191 7.484 -44.413 1.00 38.03 105 ALA A O 1
ATOM 870 N N . CYS A 1 106 ? 29.266 9.245 -45.276 1.00 38.78 106 CYS A N 1
ATOM 871 C CA . CYS A 1 106 ? 29.442 9.871 -43.965 1.00 38.78 106 CYS A CA 1
ATOM 872 C C . CYS A 1 106 ? 28.114 10.416 -43.429 1.00 38.78 106 CYS A C 1
ATOM 874 O O . CYS A 1 106 ? 27.940 10.495 -42.226 1.00 38.78 106 CYS A O 1
ATOM 876 N N . GLN A 1 107 ? 27.175 10.819 -44.284 1.00 39.06 107 GLN A N 1
ATOM 877 C CA . GLN A 1 107 ? 25.916 11.436 -43.874 1.00 39.06 107 GLN A CA 1
ATOM 878 C C . GLN A 1 107 ? 24.922 10.415 -43.299 1.00 39.06 107 GLN A C 1
ATOM 880 O O . GLN A 1 107 ? 24.261 10.742 -42.315 1.00 39.06 107 GLN A O 1
ATOM 885 N N . GLU A 1 108 ? 24.861 9.192 -43.835 1.00 37.31 108 GLU A N 1
ATOM 886 C CA . GLU A 1 108 ? 24.057 8.088 -43.282 1.00 37.31 108 GLU A CA 1
ATOM 887 C C . GLU A 1 108 ? 24.630 7.557 -41.959 1.00 37.31 108 GLU A C 1
ATOM 889 O O . GLU A 1 108 ? 23.891 7.427 -40.978 1.00 37.31 108 GLU A O 1
ATOM 894 N N . GLU A 1 109 ? 25.949 7.342 -41.876 1.00 36.81 109 GLU A N 1
ATOM 895 C CA . GLU A 1 109 ? 26.599 6.946 -40.620 1.00 36.81 109 GLU A CA 1
ATOM 896 C C . GLU A 1 109 ? 26.477 8.048 -39.558 1.00 36.81 109 GLU A C 1
ATOM 898 O O . GLU A 1 109 ? 26.112 7.767 -38.419 1.00 36.81 109 GLU A O 1
ATOM 903 N N . LEU A 1 110 ? 26.657 9.321 -39.921 1.00 35.59 110 LEU A N 1
ATOM 904 C CA . LEU A 1 110 ? 26.489 10.442 -38.993 1.00 35.59 110 LEU A CA 1
ATOM 905 C C . LEU A 1 110 ? 25.051 10.643 -38.539 1.00 35.59 110 LEU A C 1
ATOM 907 O O . LEU A 1 110 ? 24.828 10.922 -37.362 1.00 35.59 110 LEU A O 1
ATOM 911 N N . GLN A 1 111 ? 24.074 10.507 -39.436 1.00 37.69 111 GLN A N 1
ATOM 912 C CA . GLN A 1 111 ? 22.670 10.542 -39.044 1.00 37.69 111 GLN A CA 1
ATOM 913 C C . GLN A 1 111 ? 22.379 9.409 -38.064 1.00 37.69 111 GLN A C 1
ATOM 915 O O . GLN A 1 111 ? 21.888 9.694 -36.975 1.00 37.69 111 GLN A O 1
ATOM 920 N N . SER A 1 112 ? 22.764 8.164 -38.365 1.00 38.28 112 SER A N 1
ATOM 921 C CA . SER A 1 112 ? 22.578 7.056 -37.420 1.00 38.28 112 SER A CA 1
ATOM 922 C C . SER A 1 112 ? 23.232 7.337 -36.059 1.00 38.28 112 SER A C 1
ATOM 924 O O . SER A 1 112 ? 22.569 7.201 -35.035 1.00 38.28 112 SER A O 1
ATOM 926 N N . TYR A 1 113 ? 24.464 7.855 -36.020 1.00 34.41 113 TYR A N 1
ATOM 927 C CA . TYR A 1 113 ? 25.201 8.067 -34.773 1.00 34.41 113 TYR A CA 1
ATOM 928 C C . TYR A 1 113 ? 24.649 9.234 -33.936 1.00 34.41 113 TYR A C 1
ATOM 930 O O . TYR A 1 113 ? 24.465 9.100 -32.725 1.00 34.41 113 TYR A O 1
ATOM 938 N N . PHE A 1 114 ? 24.317 10.370 -34.564 1.00 36.69 114 PHE A N 1
ATOM 939 C CA . PHE A 1 114 ? 23.696 11.502 -33.866 1.00 36.69 114 PHE A CA 1
ATOM 940 C C . PHE A 1 114 ? 22.285 11.162 -33.376 1.00 36.69 114 PHE A C 1
ATOM 942 O O . PHE A 1 114 ? 21.955 11.503 -32.238 1.00 36.69 114 PHE A O 1
ATOM 949 N N . TYR A 1 115 ? 21.479 10.450 -34.176 1.00 44.38 115 TYR A N 1
ATOM 950 C CA . TYR A 1 115 ? 20.156 9.992 -33.743 1.00 44.38 115 TYR A CA 1
ATOM 951 C C . TYR A 1 115 ? 20.258 9.016 -32.567 1.00 44.38 115 TYR A C 1
ATOM 953 O O . TYR A 1 115 ? 19.510 9.165 -31.606 1.00 44.38 115 TYR A O 1
ATOM 961 N N . HIS A 1 116 ? 21.219 8.087 -32.584 1.00 48.91 116 HIS A N 1
ATOM 962 C CA . HIS A 1 116 ? 21.403 7.141 -31.479 1.00 48.91 116 HIS A CA 1
ATOM 963 C C . HIS A 1 116 ? 21.872 7.854 -30.199 1.00 48.91 116 HIS A C 1
ATOM 965 O O . HIS A 1 116 ? 21.314 7.600 -29.135 1.00 48.91 116 HIS A O 1
ATOM 971 N N . SER A 1 117 ? 22.785 8.830 -30.299 1.00 56.31 117 SER A N 1
ATOM 972 C CA . SER A 1 117 ? 23.272 9.590 -29.133 1.00 56.31 117 SER A CA 1
ATOM 973 C C . SER A 1 117 ? 22.206 10.475 -28.463 1.00 56.31 117 SER A C 1
ATOM 975 O O . SER A 1 117 ? 22.155 10.573 -27.236 1.00 56.31 117 SER A O 1
ATOM 977 N N . ASP A 1 118 ? 21.330 11.105 -29.252 1.00 71.44 118 ASP A N 1
ATOM 978 C CA . ASP A 1 118 ? 20.237 11.952 -28.756 1.00 71.44 118 ASP A CA 1
ATOM 979 C C . ASP A 1 118 ? 19.105 11.094 -28.161 1.00 71.44 118 ASP A C 1
ATOM 981 O O . ASP A 1 118 ? 18.521 11.442 -27.133 1.00 71.44 118 ASP A O 1
ATOM 985 N N . ASP A 1 119 ? 18.829 9.932 -28.755 1.00 76.50 119 ASP A N 1
ATOM 986 C CA . ASP A 1 119 ? 17.837 8.988 -28.242 1.00 76.50 119 ASP A CA 1
ATOM 987 C C . ASP A 1 119 ? 18.317 8.293 -26.954 1.00 76.50 119 ASP A C 1
ATOM 989 O O . ASP A 1 119 ? 17.521 8.131 -26.028 1.00 76.50 119 ASP A O 1
ATOM 993 N N . ASP A 1 120 ? 19.611 7.976 -26.830 1.00 79.56 120 ASP A N 1
ATOM 994 C CA . ASP A 1 120 ? 20.219 7.469 -25.590 1.00 79.56 120 ASP A CA 1
ATOM 995 C C . ASP A 1 120 ? 20.147 8.500 -24.454 1.00 79.56 120 ASP A C 1
ATOM 997 O O . ASP A 1 120 ? 19.784 8.169 -23.318 1.00 79.56 120 ASP A O 1
ATOM 1001 N N . ALA A 1 121 ? 20.439 9.770 -24.755 1.00 81.75 121 ALA A N 1
ATOM 1002 C CA . ALA A 1 121 ? 20.324 10.858 -23.789 1.00 81.75 121 ALA A CA 1
ATOM 1003 C C . ALA A 1 121 ? 18.869 11.047 -23.328 1.00 81.75 121 ALA A C 1
ATOM 1005 O O . ALA A 1 121 ? 18.605 11.172 -22.128 1.00 81.75 121 ALA A O 1
ATOM 1006 N N . ARG A 1 122 ? 17.905 11.003 -24.259 1.00 87.00 122 ARG A N 1
ATOM 1007 C CA . ARG A 1 122 ? 16.475 11.087 -23.922 1.00 87.00 122 ARG A CA 1
ATOM 1008 C C . ARG A 1 122 ? 15.977 9.881 -23.143 1.00 87.00 122 ARG A C 1
ATOM 1010 O O . ARG A 1 122 ? 15.212 10.066 -22.200 1.00 87.00 122 ARG A O 1
ATOM 1017 N N . LEU A 1 123 ? 16.406 8.673 -23.494 1.00 91.00 123 LEU A N 1
ATOM 1018 C CA . LEU A 1 123 ? 16.035 7.469 -22.757 1.00 91.00 123 LEU A CA 1
ATOM 1019 C C . LEU A 1 123 ? 16.597 7.506 -21.329 1.00 91.00 123 LEU A C 1
ATOM 1021 O O . LEU A 1 123 ? 15.897 7.185 -20.369 1.00 91.00 123 LEU A O 1
ATOM 1025 N N . THR A 1 124 ? 17.832 7.985 -21.167 1.00 90.44 124 THR A N 1
ATOM 1026 C CA . THR A 1 124 ? 18.446 8.200 -19.849 1.00 90.44 124 THR A CA 1
ATOM 1027 C C . THR A 1 124 ? 17.646 9.204 -19.018 1.00 90.44 124 THR A C 1
ATOM 1029 O O . THR A 1 124 ? 17.367 8.949 -17.844 1.00 90.44 124 THR A O 1
ATOM 1032 N N . LEU A 1 125 ? 17.219 10.316 -19.624 1.00 91.75 125 LEU A N 1
ATOM 1033 C CA . LEU A 1 125 ? 16.349 11.295 -18.972 1.00 91.75 125 LEU A CA 1
ATOM 1034 C C . LEU A 1 125 ? 14.992 10.684 -18.585 1.00 91.75 125 LEU A C 1
ATOM 1036 O O . LEU A 1 125 ? 14.539 10.871 -17.456 1.00 91.75 125 LEU A O 1
ATOM 1040 N N . ALA A 1 126 ? 14.373 9.896 -19.468 1.00 95.06 126 ALA A N 1
ATOM 1041 C CA . ALA A 1 126 ? 13.121 9.199 -19.174 1.00 95.06 126 ALA A CA 1
ATOM 1042 C C . ALA A 1 126 ? 13.264 8.254 -17.965 1.00 95.06 126 ALA A C 1
ATOM 1044 O O . ALA A 1 126 ? 12.404 8.239 -17.084 1.00 95.06 126 ALA A O 1
ATOM 1045 N N . HIS A 1 127 ? 14.384 7.532 -17.848 1.00 95.19 127 HIS A N 1
ATOM 1046 C CA . HIS A 1 127 ? 14.684 6.715 -16.668 1.00 95.19 127 HIS A CA 1
ATOM 1047 C C . HIS A 1 127 ? 14.846 7.538 -15.383 1.00 95.19 127 HIS A C 1
ATOM 1049 O O . HIS A 1 127 ? 14.411 7.096 -14.316 1.00 95.19 127 HIS A O 1
ATOM 1055 N N . GLN A 1 128 ? 15.477 8.712 -15.452 1.00 93.75 128 GLN A N 1
ATOM 1056 C CA . GLN A 1 128 ? 15.620 9.602 -14.295 1.00 93.75 128 GLN A CA 1
ATOM 1057 C C . GLN A 1 128 ? 14.260 10.131 -13.830 1.00 93.75 128 GLN A C 1
ATOM 1059 O O . GLN A 1 128 ? 13.955 10.061 -12.640 1.00 93.75 128 GLN A O 1
ATOM 1064 N N . LEU A 1 129 ? 13.421 10.579 -14.766 1.00 94.25 129 LEU A N 1
ATOM 1065 C CA . LEU A 1 129 ? 12.061 11.048 -14.488 1.00 94.25 129 LEU A CA 1
ATOM 1066 C C . LEU A 1 129 ? 11.182 9.932 -13.912 1.00 94.25 129 LEU A C 1
ATOM 1068 O O . LEU A 1 129 ? 10.482 10.150 -12.924 1.00 94.25 129 LEU A O 1
ATOM 1072 N N . TYR A 1 130 ? 11.292 8.711 -14.447 1.00 96.31 130 TYR A N 1
ATOM 1073 C CA . TYR A 1 130 ? 10.613 7.536 -13.897 1.00 96.31 130 TYR A CA 1
ATOM 1074 C C . TYR A 1 130 ? 11.010 7.281 -12.437 1.00 96.31 130 TYR A C 1
ATOM 1076 O O . TYR A 1 130 ? 10.146 7.087 -11.585 1.00 96.31 130 TYR A O 1
ATOM 1084 N N . LYS A 1 131 ? 12.312 7.333 -12.116 1.00 93.12 131 LYS A N 1
ATOM 1085 C CA . LYS A 1 131 ? 12.804 7.176 -10.735 1.00 93.12 131 LYS A CA 1
ATOM 1086 C C . LYS A 1 131 ? 12.353 8.311 -9.813 1.00 93.12 131 LYS A C 1
ATOM 1088 O O . LYS A 1 131 ? 12.143 8.071 -8.629 1.00 93.12 131 LYS A O 1
ATOM 1093 N N . ALA A 1 132 ? 12.197 9.522 -10.345 1.00 91.56 132 ALA A N 1
ATOM 1094 C CA . ALA A 1 132 ? 11.670 10.671 -9.614 1.00 91.56 132 ALA A CA 1
ATOM 1095 C C . ALA A 1 132 ? 10.142 10.614 -9.404 1.00 91.56 132 ALA A C 1
ATOM 1097 O O . ALA A 1 132 ? 9.605 11.418 -8.646 1.00 91.56 132 ALA A O 1
ATOM 1098 N N . GLY A 1 133 ? 9.442 9.675 -10.052 1.00 92.19 133 GLY A N 1
ATOM 1099 C CA . GLY A 1 133 ? 7.986 9.536 -9.987 1.00 92.19 133 GLY A CA 1
ATOM 1100 C C . GLY A 1 133 ? 7.216 10.431 -10.964 1.00 92.19 133 GLY A C 1
ATOM 1101 O O . GLY A 1 133 ? 5.985 10.445 -10.930 1.00 92.19 133 GLY A O 1
ATOM 1102 N N . ASP A 1 134 ? 7.900 11.157 -11.857 1.00 95.25 134 ASP A N 1
ATOM 1103 C CA . ASP A 1 134 ? 7.252 11.941 -12.914 1.00 95.25 134 ASP A CA 1
ATOM 1104 C C . ASP A 1 134 ? 7.011 11.077 -14.158 1.00 95.25 134 ASP A C 1
ATOM 1106 O O . ASP A 1 134 ? 7.703 11.144 -15.177 1.00 95.25 134 ASP A O 1
ATOM 1110 N N . PHE A 1 135 ? 6.004 10.214 -14.050 1.00 97.00 135 PHE A N 1
ATOM 1111 C CA . PHE A 1 135 ? 5.670 9.243 -15.090 1.00 97.00 135 PHE A CA 1
ATOM 1112 C C . PHE A 1 135 ? 5.128 9.888 -16.370 1.00 97.00 135 PHE A C 1
ATOM 1114 O O . PHE A 1 135 ? 5.263 9.309 -17.445 1.00 97.00 135 PHE A O 1
ATOM 1121 N N . LYS A 1 136 ? 4.530 11.083 -16.282 1.00 96.00 136 LYS A N 1
ATOM 1122 C CA . LYS A 1 136 ? 3.983 11.776 -17.456 1.00 96.00 136 LYS A CA 1
ATOM 1123 C C . LYS A 1 136 ? 5.101 12.313 -18.341 1.00 96.00 136 LYS A C 1
ATOM 1125 O O . LYS A 1 136 ? 5.116 12.001 -19.527 1.00 96.00 136 LYS A O 1
ATOM 1130 N N . GLN A 1 137 ? 6.065 13.035 -17.765 1.00 94.12 137 GLN A N 1
ATOM 1131 C CA . GLN A 1 137 ? 7.210 13.524 -18.537 1.00 94.12 137 GLN A CA 1
ATOM 1132 C C . GLN A 1 137 ? 8.102 12.373 -19.013 1.00 94.12 137 GLN A C 1
ATOM 1134 O O . GLN A 1 137 ? 8.577 12.389 -20.149 1.00 94.12 137 GLN A O 1
ATOM 1139 N N . ALA A 1 138 ? 8.280 11.329 -18.192 1.00 96.88 138 ALA A N 1
ATOM 1140 C CA . ALA A 1 138 ? 8.986 10.124 -18.623 1.00 96.88 138 ALA A CA 1
ATOM 1141 C C . ALA A 1 138 ? 8.343 9.514 -19.883 1.00 96.88 138 ALA A C 1
ATOM 1143 O O . ALA A 1 138 ? 9.052 9.174 -20.830 1.00 96.88 138 ALA A O 1
ATOM 1144 N N . LEU A 1 139 ? 7.004 9.439 -19.929 1.00 97.81 139 LEU A N 1
ATOM 1145 C CA . LEU A 1 139 ? 6.271 8.926 -21.088 1.00 97.81 139 LEU A CA 1
ATOM 1146 C C . LEU A 1 139 ? 6.476 9.791 -22.335 1.00 97.81 139 LEU A C 1
ATOM 1148 O O . LEU A 1 139 ? 6.646 9.250 -23.424 1.00 97.81 139 LEU A O 1
ATOM 1152 N N . GLU A 1 140 ? 6.464 11.117 -22.195 1.00 96.31 140 GLU A N 1
ATOM 1153 C CA . GLU A 1 140 ? 6.692 12.040 -23.314 1.00 96.31 140 GLU A CA 1
ATOM 1154 C C . GLU A 1 140 ? 8.072 11.823 -23.943 1.00 96.31 140 GLU A C 1
ATOM 1156 O O . GLU A 1 140 ? 8.176 11.628 -25.156 1.00 96.31 140 GLU A O 1
ATOM 1161 N N . HIS A 1 141 ? 9.125 11.766 -23.123 1.00 92.38 141 HIS A N 1
ATOM 1162 C CA . HIS A 1 141 ? 10.481 11.514 -23.607 1.00 92.38 141 HIS A CA 1
ATOM 1163 C C . HIS A 1 141 ? 10.626 10.127 -24.243 1.00 92.38 141 HIS A C 1
ATOM 1165 O O . HIS A 1 141 ? 11.187 10.016 -25.335 1.00 92.38 141 HIS A O 1
ATOM 1171 N N . SER A 1 142 ? 10.071 9.085 -23.623 1.00 96.06 142 SER A N 1
ATOM 1172 C CA . SER A 1 142 ? 10.079 7.737 -24.194 1.00 96.06 142 SER A CA 1
ATOM 1173 C C . SER A 1 142 ? 9.279 7.628 -25.496 1.00 96.06 142 SER A C 1
ATOM 1175 O O . SER A 1 142 ? 9.693 6.912 -26.408 1.00 96.06 142 SER A O 1
ATOM 1177 N N . ASN A 1 143 ? 8.173 8.362 -25.638 1.00 96.00 143 ASN A N 1
ATOM 1178 C CA . ASN A 1 143 ? 7.395 8.397 -26.877 1.00 96.00 143 ASN A CA 1
ATOM 1179 C C . ASN A 1 143 ? 8.161 9.067 -28.021 1.00 96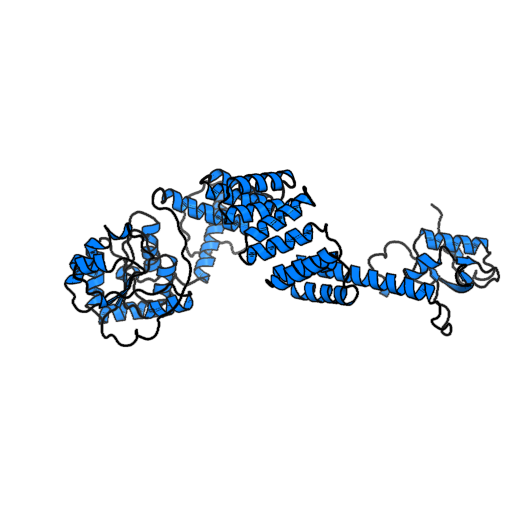.00 143 ASN A C 1
ATOM 1181 O O . ASN A 1 143 ? 8.052 8.617 -29.158 1.00 96.00 143 ASN A O 1
ATOM 1185 N N . LEU A 1 144 ? 8.961 10.100 -27.740 1.00 92.69 144 LEU A N 1
ATOM 1186 C CA . LEU A 1 144 ? 9.840 10.706 -28.747 1.00 92.69 144 LEU A CA 1
ATOM 1187 C C . LEU A 1 144 ? 10.907 9.717 -29.231 1.00 92.69 144 LEU A C 1
ATOM 1189 O O . LEU A 1 144 ? 11.149 9.626 -30.433 1.00 92.69 144 LEU A O 1
ATOM 1193 N N . VAL A 1 145 ? 11.498 8.945 -28.312 1.00 91.44 145 VAL A N 1
ATOM 1194 C CA . VAL A 1 145 ? 12.436 7.863 -28.662 1.00 91.44 145 VAL A CA 1
ATOM 1195 C C . VAL A 1 145 ? 11.722 6.783 -29.483 1.00 91.44 145 VAL A C 1
ATOM 1197 O O . VAL A 1 145 ? 12.235 6.343 -30.506 1.00 91.44 145 VAL A O 1
ATOM 1200 N N . TYR A 1 146 ? 10.499 6.406 -29.102 1.00 94.25 146 TYR A N 1
ATOM 1201 C CA . TYR A 1 146 ? 9.705 5.403 -29.817 1.00 94.25 146 TYR A CA 1
ATOM 1202 C C . TYR A 1 146 ? 9.311 5.853 -31.232 1.00 94.25 146 TYR A C 1
ATOM 1204 O O . TYR A 1 146 ? 9.384 5.060 -32.163 1.00 94.25 146 TYR A O 1
ATOM 1212 N N . GLN A 1 147 ? 8.932 7.121 -31.426 1.00 91.25 147 GLN A N 1
ATOM 1213 C CA . GLN A 1 147 ? 8.594 7.662 -32.750 1.00 91.25 147 GLN A CA 1
ATOM 1214 C C . GLN A 1 147 ? 9.766 7.585 -33.735 1.00 91.25 147 GLN A C 1
ATOM 1216 O O . GLN A 1 147 ? 9.546 7.444 -34.936 1.00 91.25 147 GLN A O 1
ATOM 1221 N N . ARG A 1 148 ? 10.999 7.690 -33.231 1.00 86.69 148 ARG A N 1
ATOM 1222 C CA . ARG A 1 148 ? 12.224 7.626 -34.037 1.00 86.69 148 ARG A CA 1
ATOM 1223 C C . ARG A 1 148 ? 12.704 6.198 -34.245 1.00 86.69 148 ARG A C 1
ATOM 1225 O O . ARG A 1 148 ? 13.060 5.836 -35.362 1.00 86.69 148 ARG A O 1
ATOM 1232 N N . ASN A 1 149 ? 12.684 5.389 -33.188 1.00 85.12 149 ASN A N 1
ATOM 1233 C CA . ASN A 1 149 ? 13.074 3.988 -33.229 1.00 85.12 149 ASN A CA 1
ATOM 1234 C C . ASN A 1 149 ? 12.053 3.102 -32.486 1.00 85.12 149 ASN A C 1
ATOM 1236 O O . ASN A 1 149 ? 12.227 2.805 -31.299 1.00 85.12 149 ASN A O 1
ATOM 1240 N N . PRO A 1 150 ? 11.007 2.620 -33.187 1.00 89.31 150 PRO A N 1
ATOM 1241 C CA . PRO A 1 150 ? 9.992 1.743 -32.600 1.00 89.31 150 PRO A CA 1
ATOM 1242 C C . PRO A 1 150 ? 10.516 0.356 -32.210 1.00 89.31 150 PRO A C 1
ATOM 1244 O O . PRO A 1 150 ? 9.853 -0.361 -31.467 1.00 89.31 150 PRO A O 1
ATOM 1247 N N . LEU A 1 151 ? 11.686 -0.045 -32.720 1.00 89.12 151 LEU A N 1
ATOM 1248 C CA . LEU A 1 151 ? 12.259 -1.376 -32.505 1.00 89.12 151 LEU A CA 1
ATOM 1249 C C . LEU A 1 151 ? 13.120 -1.461 -31.236 1.00 89.12 151 LEU A C 1
ATOM 1251 O O . LEU A 1 151 ? 13.631 -2.529 -30.901 1.00 89.12 151 LEU A O 1
ATOM 1255 N N . ARG A 1 152 ? 13.298 -0.340 -30.531 1.00 89.25 152 ARG A N 1
ATOM 1256 C CA . ARG A 1 152 ? 14.157 -0.244 -29.353 1.00 89.25 152 ARG A CA 1
ATOM 1257 C C . ARG A 1 152 ? 13.481 -0.889 -28.133 1.00 89.25 152 ARG A C 1
ATOM 1259 O O . ARG A 1 152 ? 12.611 -0.293 -27.493 1.00 89.25 152 ARG A O 1
ATOM 1266 N N . THR A 1 153 ? 13.848 -2.135 -27.833 1.00 92.50 153 THR A N 1
ATOM 1267 C CA . THR A 1 153 ? 13.163 -2.968 -26.828 1.00 92.50 153 THR A CA 1
ATOM 1268 C C . THR A 1 153 ? 13.331 -2.467 -25.393 1.00 92.50 153 THR A C 1
ATOM 1270 O O . THR A 1 153 ? 12.395 -2.579 -24.606 1.00 92.50 153 THR A O 1
ATOM 1273 N N . ASP A 1 154 ? 14.468 -1.863 -25.048 1.00 93.25 154 ASP A N 1
ATOM 1274 C CA . ASP A 1 154 ? 14.715 -1.214 -23.751 1.00 93.25 154 ASP A CA 1
ATOM 1275 C C . ASP A 1 154 ? 13.760 -0.027 -23.499 1.00 93.25 154 ASP A C 1
ATOM 1277 O O . ASP A 1 154 ? 13.191 0.095 -22.413 1.00 93.25 154 ASP A O 1
ATOM 1281 N N . ASN A 1 155 ? 13.501 0.799 -24.517 1.00 95.62 155 ASN A N 1
ATOM 1282 C CA . ASN A 1 155 ? 12.522 1.880 -24.442 1.00 95.62 155 ASN A CA 1
ATOM 1283 C C . ASN A 1 155 ? 11.088 1.338 -24.377 1.00 95.62 155 ASN A C 1
ATOM 1285 O O . ASN A 1 155 ? 10.290 1.836 -23.591 1.00 95.62 155 ASN A O 1
ATOM 1289 N N . LEU A 1 156 ? 10.752 0.292 -25.140 1.00 97.31 156 LEU A N 1
ATOM 1290 C CA . LEU A 1 156 ? 9.441 -0.365 -25.038 1.00 97.31 156 LEU A CA 1
ATOM 1291 C C . LEU A 1 156 ? 9.189 -0.944 -23.639 1.00 97.31 156 LEU A C 1
ATOM 1293 O O . LEU A 1 156 ? 8.092 -0.784 -23.098 1.00 97.31 156 LEU A O 1
ATOM 1297 N N . LEU A 1 157 ? 10.208 -1.561 -23.032 1.00 97.38 157 LEU A N 1
ATOM 1298 C CA . LEU A 1 157 ? 10.159 -2.048 -21.655 1.00 97.38 157 LEU A CA 1
ATOM 1299 C C . LEU A 1 157 ? 9.892 -0.892 -20.677 1.00 97.38 157 LEU A C 1
ATOM 1301 O O . LEU A 1 157 ? 9.033 -1.016 -19.799 1.00 97.38 157 LEU A O 1
ATOM 1305 N N . LEU A 1 158 ? 10.587 0.240 -20.846 1.00 97.69 158 LEU A N 1
ATOM 1306 C CA . LEU A 1 158 ? 10.383 1.436 -20.027 1.00 97.69 158 LEU A CA 1
ATOM 1307 C C . LEU A 1 158 ? 8.976 2.023 -20.208 1.00 97.69 158 LEU A C 1
ATOM 1309 O O . LEU A 1 158 ? 8.315 2.308 -19.213 1.00 97.69 158 LEU A O 1
ATOM 1313 N N . ILE A 1 159 ? 8.481 2.150 -21.442 1.00 98.06 159 ILE A N 1
ATOM 1314 C CA . ILE A 1 159 ? 7.113 2.609 -21.730 1.00 98.06 159 ILE A CA 1
ATOM 1315 C C . ILE A 1 159 ? 6.093 1.695 -21.044 1.00 98.06 159 ILE A C 1
ATOM 1317 O O . ILE A 1 159 ? 5.152 2.180 -20.416 1.00 98.06 159 ILE A O 1
ATOM 1321 N N . GLY A 1 160 ? 6.292 0.376 -21.116 1.00 98.00 160 GLY A N 1
ATOM 1322 C CA . GLY A 1 160 ? 5.457 -0.594 -20.414 1.00 98.00 160 GLY A CA 1
ATOM 1323 C C . GLY A 1 160 ? 5.430 -0.353 -18.900 1.00 98.00 160 GLY A C 1
ATOM 1324 O O . GLY A 1 160 ? 4.356 -0.284 -18.300 1.00 98.00 160 GLY A O 1
ATOM 1325 N N . ALA A 1 161 ? 6.599 -0.152 -18.286 1.00 97.75 161 ALA A N 1
ATOM 1326 C CA . ALA A 1 161 ? 6.708 0.171 -16.863 1.00 97.75 161 ALA A CA 1
ATOM 1327 C C . ALA A 1 161 ? 6.049 1.519 -16.508 1.00 97.75 161 ALA A C 1
ATOM 1329 O O . ALA A 1 161 ? 5.374 1.623 -15.484 1.00 97.75 161 ALA A O 1
ATOM 1330 N N . ILE A 1 162 ? 6.186 2.541 -17.358 1.00 98.38 162 ILE A N 1
ATOM 1331 C CA . ILE A 1 162 ? 5.540 3.848 -17.176 1.00 98.38 162 ILE A CA 1
ATOM 1332 C C . ILE A 1 162 ? 4.013 3.708 -17.202 1.00 98.38 162 ILE A C 1
ATOM 1334 O O . ILE A 1 162 ? 3.339 4.205 -16.299 1.00 98.38 162 ILE A O 1
ATOM 1338 N N . TYR A 1 163 ? 3.455 2.989 -18.179 1.00 98.50 163 TYR A N 1
ATOM 1339 C CA . TYR A 1 163 ? 2.011 2.750 -18.249 1.00 98.50 163 TYR A CA 1
ATOM 1340 C C . TYR A 1 163 ? 1.481 1.977 -17.039 1.00 98.50 163 TYR A C 1
ATOM 1342 O O . TYR A 1 163 ? 0.400 2.294 -16.545 1.00 98.50 163 TYR A O 1
ATOM 1350 N N . TYR A 1 164 ? 2.258 1.030 -16.501 1.00 97.94 164 TYR A N 1
ATOM 1351 C CA . TYR A 1 164 ? 1.911 0.359 -15.248 1.00 97.94 164 TYR A CA 1
ATOM 1352 C C . TYR A 1 164 ? 1.764 1.352 -14.083 1.00 97.94 164 TYR A C 1
ATOM 1354 O O . TYR A 1 164 ? 0.772 1.297 -13.356 1.00 97.94 164 TYR A O 1
ATOM 1362 N N . GLN A 1 165 ? 2.706 2.290 -13.928 1.00 97.06 165 GLN A N 1
ATOM 1363 C CA . GLN A 1 165 ? 2.639 3.321 -12.881 1.00 97.06 165 GLN A CA 1
ATOM 1364 C C . GLN A 1 165 ? 1.480 4.305 -13.094 1.00 97.06 165 GLN A C 1
ATOM 1366 O O . GLN A 1 165 ? 0.867 4.768 -12.133 1.00 97.06 165 GLN A O 1
ATOM 1371 N N . LEU A 1 166 ? 1.133 4.582 -14.353 1.00 95.88 166 LEU A N 1
ATOM 1372 C CA . LEU A 1 166 ? -0.041 5.373 -14.733 1.00 95.88 166 LEU A CA 1
ATOM 1373 C C . LEU A 1 166 ? -1.371 4.602 -14.613 1.00 95.88 166 LEU A C 1
ATOM 1375 O O . LEU A 1 166 ? -2.419 5.174 -14.903 1.00 95.88 166 LEU A O 1
ATOM 1379 N N . GLN A 1 167 ? -1.340 3.339 -14.169 1.00 96.56 167 GLN A N 1
ATOM 1380 C CA . GLN A 1 167 ? -2.495 2.436 -14.040 1.00 96.56 167 GLN A CA 1
ATOM 1381 C C . GLN A 1 167 ? -3.201 2.104 -15.368 1.00 96.56 167 GLN A C 1
ATOM 1383 O O . GLN A 1 167 ? -4.319 1.590 -15.369 1.00 96.56 167 GLN A O 1
ATOM 1388 N N . ASP A 1 168 ? -2.541 2.334 -16.504 1.00 97.50 168 ASP A N 1
ATOM 1389 C CA . ASP A 1 168 ? -3.000 1.872 -17.813 1.00 97.50 168 ASP A CA 1
ATOM 1390 C C . ASP A 1 168 ? -2.401 0.488 -18.097 1.00 97.50 168 ASP A C 1
ATOM 1392 O O . ASP A 1 168 ? -1.382 0.310 -18.773 1.00 97.50 168 ASP A O 1
ATOM 1396 N N . TYR A 1 169 ? -3.019 -0.526 -17.495 1.00 97.75 169 TYR A N 1
ATOM 1397 C CA . TYR A 1 169 ? -2.531 -1.901 -17.574 1.00 97.75 169 TYR A CA 1
ATOM 1398 C C . TYR A 1 169 ? -2.645 -2.494 -18.982 1.00 97.75 169 TYR A C 1
ATOM 1400 O O . TYR A 1 169 ? -1.855 -3.370 -19.331 1.00 97.75 169 TYR A O 1
ATOM 1408 N N . ASP A 1 170 ? -3.594 -2.021 -19.792 1.00 97.88 170 ASP A N 1
ATOM 1409 C CA . ASP A 1 170 ? -3.772 -2.484 -21.169 1.00 97.88 170 ASP A CA 1
ATOM 1410 C C . ASP A 1 170 ? -2.624 -2.004 -22.058 1.00 97.88 170 ASP A C 1
ATOM 1412 O O . ASP A 1 170 ? -2.019 -2.809 -22.771 1.00 97.88 170 ASP A O 1
ATOM 1416 N N . MET A 1 171 ? -2.242 -0.728 -21.949 1.00 97.62 171 MET A N 1
ATOM 1417 C CA . MET A 1 171 ? -1.079 -0.206 -22.667 1.00 97.62 171 MET A CA 1
ATOM 1418 C C . MET A 1 171 ? 0.240 -0.780 -22.150 1.00 97.62 171 MET A C 1
ATOM 1420 O O . MET A 1 171 ? 1.134 -1.050 -22.955 1.00 97.62 171 MET A O 1
ATOM 1424 N N . CYS A 1 172 ? 0.360 -1.042 -20.843 1.00 98.38 172 CYS A N 1
ATOM 1425 C CA . CYS A 1 172 ? 1.505 -1.774 -20.296 1.00 98.38 172 CYS A CA 1
ATOM 1426 C C . CYS A 1 172 ? 1.675 -3.131 -20.993 1.00 98.38 172 CYS A C 1
ATOM 1428 O O . CYS A 1 172 ? 2.756 -3.440 -21.499 1.00 98.38 172 CYS A O 1
ATOM 1430 N N . ILE A 1 173 ? 0.602 -3.921 -21.076 1.00 98.31 173 ILE A N 1
ATOM 1431 C CA . ILE A 1 173 ? 0.621 -5.234 -21.730 1.00 98.31 173 ILE A CA 1
ATOM 1432 C C . ILE A 1 173 ? 0.981 -5.092 -23.213 1.00 98.31 173 ILE A C 1
ATOM 1434 O O . ILE A 1 173 ? 1.923 -5.739 -23.665 1.00 98.31 173 ILE A O 1
ATOM 1438 N N . ALA A 1 174 ? 0.317 -4.193 -23.944 1.00 98.06 174 ALA A N 1
ATOM 1439 C CA . ALA A 1 174 ? 0.527 -4.021 -25.382 1.00 98.06 174 ALA A CA 1
ATOM 1440 C C . ALA A 1 174 ? 1.984 -3.669 -25.749 1.00 98.06 174 ALA A C 1
ATOM 1442 O O . ALA A 1 174 ? 2.515 -4.168 -26.743 1.00 98.06 174 ALA A O 1
ATOM 1443 N N . ARG A 1 175 ? 2.656 -2.831 -24.945 1.00 97.75 175 ARG A N 1
ATOM 1444 C CA . ARG A 1 175 ? 4.046 -2.408 -25.210 1.00 97.75 175 ARG A CA 1
ATOM 1445 C C . ARG A 1 175 ? 5.063 -3.492 -24.884 1.00 97.75 175 ARG A C 1
ATOM 1447 O O . ARG A 1 175 ? 6.027 -3.663 -25.626 1.00 97.75 175 ARG A O 1
ATOM 1454 N N . ASN A 1 176 ? 4.818 -4.274 -23.836 1.00 98.00 176 ASN A N 1
ATOM 1455 C CA . ASN A 1 176 ? 5.643 -5.444 -23.542 1.00 98.00 176 ASN A CA 1
ATOM 1456 C C . ASN A 1 176 ? 5.430 -6.559 -24.587 1.00 98.00 176 ASN A C 1
ATOM 1458 O O . ASN A 1 176 ? 6.395 -7.193 -24.994 1.00 98.00 176 ASN A O 1
ATOM 1462 N N . GLU A 1 177 ? 4.211 -6.763 -25.100 1.00 98.00 177 GLU A N 1
ATOM 1463 C CA . GLU A 1 177 ? 3.956 -7.697 -26.212 1.00 98.00 177 GLU A CA 1
ATOM 1464 C C . GLU A 1 177 ? 4.659 -7.268 -27.509 1.00 98.00 177 GLU A C 1
ATOM 1466 O O . GLU A 1 177 ? 5.149 -8.103 -28.267 1.00 98.00 177 GLU A O 1
ATOM 1471 N N . GLU A 1 178 ? 4.745 -5.964 -27.776 1.00 97.50 178 GLU A N 1
ATOM 1472 C CA . GLU A 1 178 ? 5.545 -5.427 -28.876 1.00 97.50 178 GLU A CA 1
ATOM 1473 C C . GLU A 1 178 ? 7.041 -5.698 -28.697 1.00 97.50 178 GLU A C 1
ATOM 1475 O O . GLU A 1 178 ? 7.672 -6.209 -29.623 1.00 97.50 178 GLU A O 1
ATOM 1480 N N . ALA A 1 179 ? 7.585 -5.463 -27.501 1.00 96.62 179 ALA A N 1
ATOM 1481 C CA . ALA A 1 179 ? 8.970 -5.808 -27.194 1.00 96.62 179 ALA A CA 1
ATOM 1482 C C . ALA A 1 179 ? 9.235 -7.314 -27.363 1.00 96.62 179 ALA A C 1
ATOM 1484 O O . ALA A 1 179 ? 10.256 -7.694 -27.930 1.00 96.62 179 ALA A O 1
ATOM 1485 N N . LEU A 1 180 ? 8.296 -8.174 -26.954 1.00 96.81 180 LEU A N 1
ATOM 1486 C CA . LEU A 1 180 ? 8.400 -9.631 -27.093 1.00 96.81 180 LEU A CA 1
ATOM 1487 C C . LEU A 1 180 ? 8.299 -10.120 -28.543 1.00 96.81 180 LEU A C 1
ATOM 1489 O O . LEU A 1 180 ? 8.899 -11.140 -28.878 1.00 96.81 180 LEU A O 1
ATOM 1493 N N . ARG A 1 181 ? 7.587 -9.403 -29.425 1.00 97.06 181 ARG A N 1
ATOM 1494 C CA . ARG A 1 181 ? 7.600 -9.697 -30.871 1.00 97.06 181 ARG A CA 1
ATOM 1495 C C . ARG A 1 181 ? 8.986 -9.486 -31.485 1.00 97.06 181 ARG A C 1
ATOM 1497 O O . ARG A 1 181 ? 9.321 -10.174 -32.443 1.00 97.06 181 ARG A O 1
ATOM 1504 N N . ILE A 1 182 ? 9.770 -8.557 -30.938 1.00 94.00 182 ILE A N 1
ATOM 1505 C CA . ILE A 1 182 ? 11.138 -8.257 -31.383 1.00 94.00 182 ILE A CA 1
ATOM 1506 C C . ILE A 1 182 ? 12.143 -9.186 -30.685 1.00 94.00 182 ILE A C 1
ATOM 1508 O O . ILE A 1 182 ? 12.997 -9.781 -31.338 1.00 94.00 182 ILE A O 1
ATOM 1512 N N . GLN A 1 183 ? 12.016 -9.349 -29.366 1.00 94.81 183 GLN A N 1
ATOM 1513 C CA . GLN A 1 183 ? 12.888 -10.168 -28.525 1.00 94.81 183 GLN A CA 1
ATOM 1514 C C . GLN A 1 183 ? 12.058 -11.133 -27.651 1.00 94.81 183 GLN A C 1
ATOM 1516 O O . GLN A 1 183 ? 11.705 -10.803 -26.518 1.00 94.81 183 GLN A O 1
ATOM 1521 N N . PRO A 1 184 ? 11.779 -12.365 -28.122 1.00 93.00 184 PRO A N 1
ATOM 1522 C CA . PRO A 1 184 ? 10.892 -13.305 -27.420 1.00 93.00 184 PRO A CA 1
ATOM 1523 C C . PRO A 1 184 ? 11.390 -13.800 -26.053 1.00 93.00 184 PRO A C 1
ATOM 1525 O O . PRO A 1 184 ? 10.590 -14.239 -25.226 1.00 93.00 184 PRO A O 1
ATOM 1528 N N . GLN A 1 185 ? 12.703 -13.741 -25.808 1.00 94.25 185 GLN A N 1
ATOM 1529 C CA . GLN A 1 185 ? 13.352 -14.182 -24.564 1.00 94.25 185 GLN A CA 1
ATOM 1530 C C . GLN A 1 185 ? 13.626 -13.015 -23.597 1.00 94.25 185 GLN A C 1
ATOM 1532 O O . GLN A 1 185 ? 14.614 -13.023 -22.866 1.00 94.25 185 GLN A O 1
ATOM 1537 N N . PHE A 1 186 ? 12.778 -11.981 -23.602 1.00 94.62 186 PHE A N 1
ATOM 1538 C CA . PHE A 1 186 ? 12.950 -10.808 -22.743 1.00 94.62 186 PHE A CA 1
ATOM 1539 C C . PHE A 1 186 ? 12.218 -10.988 -21.399 1.00 94.62 186 PHE A C 1
ATOM 1541 O O . PHE A 1 186 ? 11.033 -10.677 -21.267 1.00 94.62 186 PHE A O 1
ATOM 1548 N N . ALA A 1 187 ? 12.922 -11.522 -20.395 1.00 95.75 187 ALA A N 1
ATOM 1549 C CA . ALA A 1 187 ? 12.355 -11.900 -19.094 1.00 95.75 187 ALA A CA 1
ATOM 1550 C C . ALA A 1 187 ? 11.626 -10.746 -18.376 1.00 95.75 187 ALA A C 1
ATOM 1552 O O . ALA A 1 187 ? 10.551 -10.937 -17.804 1.00 95.75 187 ALA A O 1
ATOM 1553 N N . GLU A 1 188 ? 12.181 -9.537 -18.438 1.00 96.31 188 GLU A N 1
ATOM 1554 C CA . GLU A 1 188 ? 11.641 -8.326 -17.820 1.00 96.31 188 GLU A CA 1
ATOM 1555 C C . GLU A 1 188 ? 10.251 -7.962 -18.374 1.00 96.31 188 GLU A C 1
ATOM 1557 O O . GLU A 1 188 ? 9.381 -7.529 -17.614 1.00 96.31 188 GLU A O 1
ATOM 1562 N N . CYS A 1 189 ? 9.994 -8.215 -19.665 1.00 97.31 189 CYS A N 1
ATOM 1563 C CA . CYS A 1 189 ? 8.684 -7.969 -20.277 1.00 97.31 189 CYS A CA 1
ATOM 1564 C C . CYS A 1 189 ? 7.602 -8.873 -19.678 1.00 97.31 189 CYS A C 1
ATOM 1566 O O . CYS A 1 189 ? 6.513 -8.407 -19.333 1.00 97.31 189 CYS A O 1
ATOM 1568 N N . TYR A 1 190 ? 7.915 -10.157 -19.482 1.00 98.25 190 TYR A N 1
ATOM 1569 C CA . TYR A 1 190 ? 7.008 -11.089 -18.813 1.00 98.25 190 TYR A CA 1
ATOM 1570 C C . TYR A 1 190 ? 6.756 -10.687 -17.355 1.00 98.25 190 TYR A C 1
ATOM 1572 O O . TYR A 1 190 ? 5.617 -10.757 -16.897 1.00 98.25 190 TYR A O 1
ATOM 1580 N N . GLY A 1 191 ? 7.777 -10.196 -16.642 1.00 97.38 191 GLY A N 1
ATOM 1581 C CA . GLY A 1 191 ? 7.628 -9.654 -15.287 1.00 97.38 191 GLY A CA 1
ATOM 1582 C C . GLY A 1 191 ? 6.679 -8.449 -15.221 1.00 97.38 191 GLY A C 1
ATOM 1583 O O . GLY A 1 191 ? 5.775 -8.412 -14.382 1.00 97.38 191 GLY A O 1
ATOM 1584 N N . ASN A 1 192 ? 6.822 -7.497 -16.147 1.00 97.44 192 ASN A N 1
ATOM 1585 C CA . ASN A 1 192 ? 5.940 -6.331 -16.250 1.00 97.44 192 ASN A CA 1
ATOM 1586 C C . ASN A 1 192 ? 4.495 -6.721 -16.588 1.00 97.44 192 ASN A C 1
ATOM 1588 O O . ASN A 1 192 ? 3.556 -6.260 -15.934 1.00 97.44 192 ASN A O 1
ATOM 1592 N N . MET A 1 193 ? 4.303 -7.616 -17.562 1.00 98.12 193 MET A N 1
ATOM 1593 C CA . MET A 1 193 ? 2.976 -8.134 -17.910 1.00 98.12 193 MET A CA 1
ATOM 1594 C C . MET A 1 193 ? 2.342 -8.882 -16.735 1.00 98.12 193 MET A C 1
ATOM 1596 O O . MET A 1 193 ? 1.152 -8.714 -16.471 1.00 98.12 193 MET A O 1
ATOM 1600 N N . ALA A 1 194 ? 3.118 -9.678 -15.996 1.00 98.00 194 ALA A N 1
ATOM 1601 C CA . ALA A 1 194 ? 2.640 -10.382 -14.813 1.00 98.00 194 ALA A CA 1
ATOM 1602 C C . ALA A 1 194 ? 2.130 -9.411 -13.738 1.00 98.00 194 ALA A C 1
ATOM 1604 O O . ALA A 1 194 ? 1.038 -9.612 -13.201 1.00 98.00 194 ALA A O 1
ATOM 1605 N N . ASN A 1 195 ? 2.871 -8.325 -13.481 1.00 97.19 195 ASN A N 1
ATOM 1606 C CA . ASN A 1 195 ? 2.434 -7.250 -12.589 1.00 97.19 195 ASN A CA 1
ATOM 1607 C C . ASN A 1 195 ? 1.103 -6.642 -13.066 1.00 97.19 195 ASN A C 1
ATOM 1609 O O . ASN A 1 195 ? 0.163 -6.543 -12.280 1.00 97.19 195 ASN A O 1
ATOM 1613 N N . ALA A 1 196 ? 0.978 -6.304 -14.352 1.00 97.75 196 ALA A N 1
ATOM 1614 C CA . ALA A 1 196 ? -0.255 -5.742 -14.909 1.00 97.75 196 ALA A CA 1
ATOM 1615 C C . ALA A 1 196 ? -1.457 -6.700 -14.775 1.00 97.75 196 ALA A C 1
ATOM 1617 O O . ALA A 1 196 ? -2.531 -6.299 -14.329 1.00 97.75 196 ALA A O 1
ATOM 1618 N N . TRP A 1 197 ? -1.284 -7.989 -15.085 1.00 98.00 197 TRP A N 1
ATOM 1619 C CA . TRP A 1 197 ? -2.343 -8.995 -14.924 1.00 98.00 197 TRP A CA 1
ATOM 1620 C C . TRP A 1 197 ? -2.751 -9.205 -13.463 1.00 98.00 197 TRP A C 1
ATOM 1622 O O . TRP A 1 197 ? -3.938 -9.392 -13.179 1.00 98.00 197 TRP A O 1
ATOM 1632 N N . LYS A 1 198 ? -1.792 -9.121 -12.532 1.00 95.62 198 LYS A N 1
ATOM 1633 C CA . LYS A 1 198 ? -2.045 -9.181 -11.088 1.00 95.62 198 LYS A CA 1
ATOM 1634 C C . LYS A 1 198 ? -2.965 -8.037 -10.649 1.00 95.62 198 LYS A C 1
ATOM 1636 O O . LYS A 1 198 ? -3.942 -8.291 -9.938 1.00 95.62 198 LYS A O 1
ATOM 1641 N N . GLU A 1 199 ? -2.700 -6.811 -11.095 1.00 93.56 199 GLU A N 1
ATOM 1642 C CA . GLU A 1 199 ? -3.532 -5.641 -10.773 1.00 93.56 199 GLU A CA 1
ATOM 1643 C C . GLU A 1 199 ? -4.911 -5.699 -11.445 1.00 93.56 199 GLU A C 1
ATOM 1645 O O . GLU A 1 199 ? -5.921 -5.399 -10.811 1.00 93.56 199 GLU A O 1
ATOM 1650 N N . LYS A 1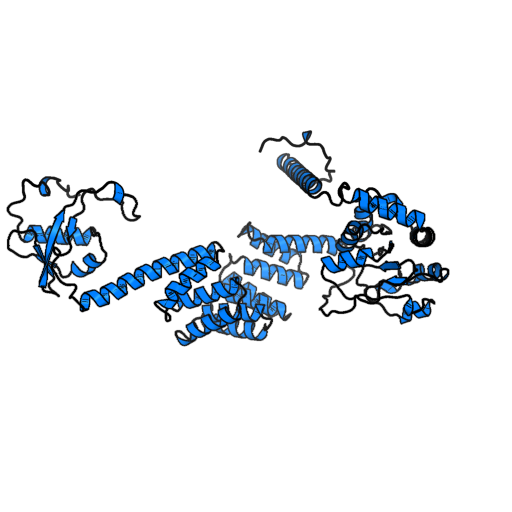 200 ? -5.002 -6.241 -12.668 1.00 94.56 200 LYS A N 1
ATOM 1651 C CA . LYS A 1 200 ? -6.290 -6.540 -13.329 1.00 94.56 200 LYS A CA 1
ATOM 1652 C C . LYS A 1 200 ? -7.106 -7.649 -12.647 1.00 94.56 200 LYS A C 1
ATOM 1654 O O . LYS A 1 200 ? -8.235 -7.916 -13.051 1.00 94.56 200 LYS A O 1
ATOM 1659 N N . GLY A 1 201 ? -6.552 -8.323 -11.638 1.00 92.06 201 GLY A N 1
ATOM 1660 C CA . GLY A 1 201 ? -7.221 -9.376 -10.871 1.00 92.06 201 GLY A CA 1
ATOM 1661 C C . GLY A 1 201 ? -7.039 -10.794 -11.421 1.00 92.06 201 GLY A C 1
ATOM 1662 O O . GLY A 1 201 ? -7.303 -11.753 -10.691 1.00 92.06 201 GLY A O 1
ATOM 1663 N N . ASP A 1 202 ? -6.511 -10.961 -12.638 1.00 95.69 202 ASP A N 1
ATOM 1664 C CA . ASP A 1 202 ? -6.196 -12.273 -13.218 1.00 95.69 202 ASP A CA 1
ATOM 1665 C C . ASP A 1 202 ? -4.860 -12.792 -12.670 1.00 95.69 202 ASP A C 1
ATOM 1667 O O . ASP A 1 202 ? -3.798 -12.765 -13.300 1.00 95.69 202 ASP A O 1
ATOM 1671 N N . THR A 1 203 ? -4.927 -13.261 -11.428 1.00 94.81 203 THR A N 1
ATOM 1672 C CA . THR A 1 203 ? -3.752 -13.741 -10.695 1.00 94.81 203 THR A CA 1
ATOM 1673 C C . THR A 1 203 ? -3.193 -15.038 -11.301 1.00 94.81 203 THR A C 1
ATOM 1675 O O . THR A 1 203 ? -2.004 -15.305 -11.166 1.00 94.81 203 THR A O 1
ATOM 1678 N N . ASP A 1 204 ? -4.004 -15.833 -12.012 1.00 96.31 204 ASP A N 1
ATOM 1679 C CA . ASP A 1 204 ? -3.530 -17.060 -12.670 1.00 96.31 204 ASP A CA 1
ATOM 1680 C C . ASP A 1 204 ? -2.655 -16.746 -13.890 1.00 96.31 204 ASP A C 1
ATOM 1682 O O . ASP A 1 204 ? -1.606 -17.370 -14.069 1.00 96.31 204 ASP A O 1
ATOM 1686 N N . ARG A 1 205 ? -3.032 -15.750 -14.711 1.00 96.88 205 ARG A N 1
ATOM 1687 C CA . ARG A 1 205 ? -2.145 -15.238 -15.772 1.00 96.88 205 ARG A CA 1
ATOM 1688 C C . ARG A 1 205 ? -0.873 -14.636 -15.197 1.00 96.88 205 ARG A C 1
ATOM 1690 O O . ARG A 1 205 ? 0.199 -14.930 -15.718 1.00 96.88 205 ARG A O 1
ATOM 1697 N N . ALA A 1 206 ? -0.981 -13.860 -14.119 1.00 97.81 206 ALA A N 1
ATOM 1698 C CA . ALA A 1 206 ? 0.186 -13.279 -13.464 1.00 97.81 206 ALA A CA 1
ATOM 1699 C C . ALA A 1 206 ? 1.199 -14.356 -13.043 1.00 97.81 206 ALA A C 1
ATOM 1701 O O . ALA A 1 206 ? 2.366 -14.274 -13.410 1.00 97.81 206 ALA A O 1
ATOM 1702 N N . ILE A 1 207 ? 0.741 -15.412 -12.357 1.00 97.94 207 ILE A N 1
ATOM 1703 C CA . ILE A 1 207 ? 1.593 -16.539 -11.942 1.00 97.94 207 ILE A CA 1
ATOM 1704 C C . ILE A 1 207 ? 2.283 -17.183 -13.149 1.00 97.94 207 ILE A C 1
ATOM 1706 O O . ILE A 1 207 ? 3.493 -17.389 -13.109 1.00 97.94 207 ILE A O 1
ATOM 1710 N N . ARG A 1 208 ? 1.547 -17.464 -14.235 1.00 98.06 208 ARG A N 1
ATOM 1711 C CA . ARG A 1 208 ? 2.142 -18.046 -15.450 1.00 98.06 208 ARG A CA 1
ATOM 1712 C C . ARG A 1 208 ? 3.258 -17.172 -16.021 1.00 98.06 208 ARG A C 1
ATOM 1714 O O . ARG A 1 208 ? 4.321 -17.692 -16.337 1.00 98.06 208 ARG A O 1
ATOM 1721 N N . TYR A 1 209 ? 3.042 -15.863 -16.123 1.00 98.19 209 TYR A N 1
ATOM 1722 C CA . TYR A 1 209 ? 4.052 -14.956 -16.668 1.00 98.19 209 TYR A CA 1
ATOM 1723 C C . TYR A 1 209 ? 5.260 -14.766 -15.743 1.00 98.19 209 TYR A C 1
ATOM 1725 O O . TYR A 1 209 ? 6.381 -14.721 -16.241 1.00 98.19 209 TYR A O 1
ATOM 1733 N N . TYR A 1 210 ? 5.079 -14.742 -14.417 1.00 98.44 210 TYR A N 1
ATOM 1734 C CA . TYR A 1 210 ? 6.223 -14.755 -13.497 1.00 98.44 210 TYR A CA 1
ATOM 1735 C C . TYR A 1 210 ? 7.056 -16.032 -13.638 1.00 98.44 210 TYR A C 1
ATOM 1737 O O . TYR A 1 210 ? 8.280 -15.952 -13.631 1.00 98.44 210 TYR A O 1
ATOM 1745 N N . LEU A 1 211 ? 6.416 -17.197 -13.791 1.00 98.06 211 LEU A N 1
ATOM 1746 C CA . LEU A 1 211 ? 7.130 -18.461 -13.990 1.00 98.06 211 LEU A CA 1
ATOM 1747 C C . LEU A 1 211 ? 7.955 -18.446 -15.283 1.00 98.06 211 LEU A C 1
ATOM 1749 O O . LEU A 1 211 ? 9.115 -18.838 -15.244 1.00 98.06 211 LEU A O 1
ATOM 1753 N N . ILE A 1 212 ? 7.406 -17.919 -16.383 1.00 98.00 212 ILE A N 1
ATOM 1754 C CA . ILE A 1 212 ? 8.154 -17.739 -17.641 1.00 98.00 212 ILE A CA 1
ATOM 1755 C C . ILE A 1 212 ? 9.342 -16.785 -17.438 1.00 98.00 212 ILE A C 1
ATOM 1757 O O . ILE A 1 212 ? 10.453 -17.078 -17.871 1.00 98.00 212 ILE A O 1
ATOM 1761 N N . ALA A 1 213 ? 9.140 -15.655 -16.748 1.00 97.81 213 ALA A N 1
ATOM 1762 C CA . ALA A 1 213 ? 10.218 -14.705 -16.463 1.00 97.81 213 ALA A CA 1
ATOM 1763 C C . ALA A 1 213 ? 11.362 -15.350 -15.657 1.00 97.81 213 ALA A C 1
ATOM 1765 O O . ALA A 1 213 ? 12.533 -15.107 -15.941 1.00 97.81 213 ALA A O 1
ATOM 1766 N N . ILE A 1 214 ? 11.021 -16.189 -14.676 1.00 97.75 214 ILE A N 1
ATOM 1767 C CA . ILE A 1 214 ? 11.973 -16.925 -13.835 1.00 97.75 214 ILE A CA 1
ATOM 1768 C C . ILE A 1 214 ? 12.676 -18.035 -14.622 1.00 97.75 214 ILE A C 1
ATOM 1770 O O . ILE A 1 214 ? 13.871 -18.241 -14.436 1.00 97.75 214 ILE A O 1
ATOM 1774 N N . GLU A 1 215 ? 11.972 -18.735 -15.511 1.00 97.69 215 GLU A N 1
ATOM 1775 C CA . GLU A 1 215 ? 12.568 -19.752 -16.384 1.00 97.69 215 GLU A CA 1
ATOM 1776 C C . GLU A 1 215 ? 13.629 -19.138 -17.307 1.00 97.69 215 GLU A C 1
ATOM 1778 O O . GLU A 1 215 ? 14.725 -19.678 -17.441 1.00 97.69 215 GLU A O 1
ATOM 1783 N N . LEU A 1 216 ? 13.337 -17.965 -17.879 1.00 95.75 216 LEU A N 1
ATOM 1784 C CA . LEU A 1 216 ? 14.280 -17.216 -18.713 1.00 95.75 216 LEU A CA 1
ATOM 1785 C C . LEU A 1 216 ? 15.429 -16.599 -17.902 1.00 95.75 216 LEU A C 1
ATOM 1787 O O . LEU A 1 216 ? 16.554 -16.507 -18.393 1.00 95.75 216 LEU A O 1
ATOM 1791 N N . LYS A 1 217 ? 15.158 -16.159 -16.668 1.00 96.75 217 LYS A N 1
ATOM 1792 C CA . LYS A 1 217 ? 16.126 -15.490 -15.791 1.00 96.75 217 LYS A CA 1
ATOM 1793 C C . LYS A 1 217 ? 15.994 -15.993 -14.343 1.00 96.75 217 LYS A C 1
ATOM 1795 O O . LYS A 1 217 ? 15.355 -15.337 -13.516 1.00 96.75 217 LYS A O 1
ATOM 1800 N N . PRO A 1 218 ? 16.643 -17.119 -13.983 1.00 95.25 218 PRO A N 1
ATOM 1801 C CA . PRO A 1 218 ? 16.490 -17.730 -12.656 1.00 95.25 218 PRO A CA 1
ATOM 1802 C C . PRO A 1 218 ? 16.933 -16.844 -11.484 1.00 95.25 218 PRO A C 1
ATOM 1804 O O . PRO A 1 218 ? 16.401 -16.962 -10.381 1.00 95.25 218 PRO A O 1
ATOM 1807 N N . ASN A 1 219 ? 17.876 -15.926 -11.721 1.00 95.25 219 ASN A N 1
ATOM 1808 C CA . ASN A 1 219 ? 18.377 -14.966 -10.734 1.00 95.25 219 ASN A CA 1
ATOM 1809 C C . ASN A 1 219 ? 17.536 -13.675 -10.637 1.00 95.25 219 ASN A C 1
ATOM 1811 O O . ASN A 1 219 ? 17.987 -12.687 -10.055 1.00 95.25 219 ASN A O 1
ATOM 1815 N N . TYR A 1 220 ? 16.318 -13.653 -11.188 1.00 94.81 220 TYR A N 1
ATOM 1816 C CA . TYR A 1 220 ? 15.435 -12.489 -11.147 1.00 94.81 220 TYR A CA 1
ATOM 1817 C C . TYR A 1 220 ? 14.713 -12.365 -9.792 1.00 94.81 220 TYR A C 1
ATOM 1819 O O . TYR A 1 220 ? 13.551 -12.743 -9.641 1.00 94.81 220 TYR A O 1
ATOM 1827 N N . ALA A 1 221 ? 15.411 -11.824 -8.789 1.00 95.69 221 ALA A N 1
ATOM 1828 C CA . ALA A 1 221 ? 14.922 -11.730 -7.407 1.00 95.69 221 ALA A CA 1
ATOM 1829 C C . ALA A 1 221 ? 13.549 -11.033 -7.276 1.00 95.69 221 ALA A C 1
ATOM 1831 O O . ALA A 1 221 ? 12.679 -11.517 -6.547 1.00 95.69 221 ALA A O 1
ATOM 1832 N N . ASP A 1 222 ? 13.312 -9.951 -8.025 1.00 93.88 222 ASP A N 1
ATOM 1833 C CA . ASP A 1 222 ? 12.032 -9.229 -7.999 1.00 93.88 222 ASP A CA 1
ATOM 1834 C C . ASP A 1 222 ? 10.868 -10.082 -8.522 1.00 93.88 222 ASP A C 1
ATOM 1836 O O . ASP A 1 222 ? 9.757 -10.009 -7.992 1.00 93.88 222 ASP A O 1
ATOM 1840 N N . ALA A 1 223 ? 11.103 -10.926 -9.534 1.00 96.31 223 ALA A N 1
ATOM 1841 C CA . ALA A 1 223 ? 10.082 -11.832 -10.059 1.00 96.31 223 ALA A CA 1
ATOM 1842 C C . ALA A 1 223 ? 9.700 -12.900 -9.026 1.00 96.31 223 ALA A C 1
ATOM 1844 O O . ALA A 1 223 ? 8.515 -13.175 -8.848 1.00 96.31 223 ALA A O 1
ATOM 1845 N N . TRP A 1 224 ? 10.673 -13.435 -8.278 1.00 98.00 224 TRP A N 1
ATOM 1846 C CA . TRP A 1 224 ? 10.413 -14.354 -7.165 1.00 98.00 224 TRP A CA 1
ATOM 1847 C C . TRP A 1 224 ? 9.589 -13.702 -6.045 1.00 98.00 224 TRP A C 1
ATOM 1849 O O . TRP A 1 224 ? 8.603 -14.284 -5.590 1.00 98.00 224 TRP A O 1
ATOM 1859 N N . SER A 1 225 ? 9.934 -12.476 -5.634 1.00 96.81 225 SER A N 1
ATOM 1860 C CA . SER A 1 225 ? 9.173 -11.734 -4.613 1.00 96.81 225 SER A CA 1
ATOM 1861 C C . SER A 1 225 ? 7.738 -11.439 -5.070 1.00 96.81 225 SER A C 1
ATOM 1863 O O . SER A 1 225 ? 6.771 -11.636 -4.328 1.00 96.81 225 SER A O 1
ATOM 1865 N N . ASN A 1 226 ? 7.567 -11.031 -6.328 1.00 96.06 226 ASN A N 1
ATOM 1866 C CA . ASN A 1 226 ? 6.251 -10.755 -6.895 1.00 96.06 226 ASN A CA 1
ATOM 1867 C C . ASN A 1 226 ? 5.403 -12.024 -7.093 1.00 96.06 226 ASN A C 1
ATOM 1869 O O . ASN A 1 226 ? 4.194 -11.998 -6.841 1.00 96.06 226 ASN A O 1
ATOM 1873 N N . LEU A 1 227 ? 6.024 -13.149 -7.462 1.00 97.44 227 LEU A N 1
ATOM 1874 C CA . LEU A 1 227 ? 5.371 -14.456 -7.514 1.00 97.44 227 LEU A CA 1
ATOM 1875 C C . LEU A 1 227 ? 4.882 -14.892 -6.126 1.00 97.44 227 LEU A C 1
ATOM 1877 O O . LEU A 1 227 ? 3.759 -15.383 -6.003 1.00 97.44 227 LEU A O 1
ATOM 1881 N N . ALA A 1 228 ? 5.669 -14.647 -5.072 1.00 96.19 228 ALA A N 1
ATOM 1882 C CA . ALA A 1 228 ? 5.248 -14.911 -3.698 1.00 96.19 228 ALA A CA 1
ATOM 1883 C C . ALA A 1 228 ? 3.970 -14.139 -3.335 1.00 96.19 228 ALA A C 1
ATOM 1885 O O . ALA A 1 228 ? 3.013 -14.716 -2.816 1.00 96.19 228 ALA A O 1
ATOM 1886 N N . SER A 1 229 ? 3.916 -12.849 -3.680 1.00 92.94 229 SER A N 1
ATOM 1887 C CA . SER A 1 229 ? 2.726 -12.008 -3.495 1.00 92.94 229 SER A CA 1
ATOM 1888 C C . SER A 1 229 ? 1.504 -12.553 -4.257 1.00 92.94 229 SER A C 1
ATOM 1890 O O . SER A 1 229 ? 0.395 -12.609 -3.714 1.00 92.94 229 SER A O 1
ATOM 1892 N N . ALA A 1 230 ? 1.695 -13.033 -5.492 1.00 94.88 230 ALA A N 1
ATOM 1893 C CA . ALA A 1 230 ? 0.627 -13.646 -6.283 1.00 94.88 230 ALA A CA 1
ATOM 1894 C C . ALA A 1 230 ? 0.115 -14.966 -5.669 1.00 94.88 230 ALA A C 1
ATOM 1896 O O . ALA A 1 230 ? -1.098 -15.176 -5.580 1.00 94.88 230 ALA A O 1
ATOM 1897 N N . TYR A 1 231 ? 1.008 -15.830 -5.174 1.00 95.44 231 TYR A N 1
ATOM 1898 C CA . TYR A 1 231 ? 0.618 -17.049 -4.458 1.00 95.44 231 TYR A CA 1
ATOM 1899 C C . TYR A 1 231 ? -0.094 -16.758 -3.138 1.00 95.44 231 TYR A C 1
ATOM 1901 O O . TYR A 1 231 ? -1.092 -17.414 -2.825 1.00 95.44 231 TYR A O 1
ATOM 1909 N N . MET A 1 232 ? 0.341 -15.729 -2.407 1.00 90.38 232 MET A N 1
ATOM 1910 C CA . MET A 1 232 ? -0.325 -15.276 -1.188 1.00 90.38 232 MET A CA 1
ATOM 1911 C C . MET A 1 232 ? -1.778 -14.862 -1.466 1.00 90.38 232 MET A C 1
ATOM 1913 O O . MET A 1 232 ? -2.679 -15.300 -0.753 1.00 90.38 232 MET A O 1
ATOM 1917 N N . ARG A 1 233 ? -2.043 -14.117 -2.553 1.00 88.19 233 ARG A N 1
ATOM 1918 C CA . ARG A 1 233 ? -3.416 -13.761 -2.979 1.00 88.19 233 ARG A CA 1
ATOM 1919 C C . ARG A 1 233 ? -4.288 -14.976 -3.305 1.00 88.19 233 ARG A C 1
ATOM 1921 O O . ARG A 1 233 ? -5.504 -14.908 -3.149 1.00 88.19 233 ARG A O 1
ATOM 1928 N N . LYS A 1 234 ? -3.686 -16.084 -3.742 1.00 90.38 234 LYS A N 1
ATOM 1929 C CA . LYS A 1 234 ? -4.370 -17.367 -3.978 1.00 90.38 234 LYS A CA 1
ATOM 1930 C C . LYS A 1 234 ? -4.499 -18.239 -2.723 1.00 90.38 234 LYS A C 1
ATOM 1932 O O . LYS A 1 234 ? -5.100 -19.305 -2.804 1.00 90.38 234 LYS A O 1
ATOM 1937 N N . GLY A 1 235 ? -3.938 -17.825 -1.585 1.00 88.94 235 GLY A N 1
ATOM 1938 C CA . GLY A 1 235 ? -3.896 -18.622 -0.355 1.00 88.94 235 GLY A CA 1
ATOM 1939 C C . GLY A 1 235 ? -2.874 -19.766 -0.373 1.00 88.94 235 GLY A C 1
ATOM 1940 O O . GLY A 1 235 ? -2.876 -20.597 0.531 1.00 88.94 235 GLY A O 1
ATOM 1941 N N . ARG A 1 236 ? -1.983 -19.816 -1.372 1.00 91.88 236 ARG A N 1
ATOM 1942 C CA . ARG A 1 236 ? -0.917 -20.825 -1.507 1.00 91.88 236 ARG A CA 1
ATOM 1943 C C . ARG A 1 236 ? 0.308 -20.407 -0.689 1.00 91.88 236 ARG A C 1
ATOM 1945 O O . ARG A 1 236 ? 1.321 -19.968 -1.229 1.00 91.88 236 ARG A O 1
ATOM 1952 N N . LEU A 1 237 ? 0.172 -20.459 0.637 1.00 91.31 237 LEU A N 1
ATOM 1953 C CA . LEU A 1 237 ? 1.156 -19.894 1.569 1.00 91.31 237 LEU A CA 1
ATOM 1954 C C . LEU A 1 237 ? 2.510 -20.620 1.526 1.00 91.31 237 LEU A C 1
ATOM 1956 O O . LEU A 1 237 ? 3.543 -19.970 1.630 1.00 91.31 237 LEU A O 1
ATOM 1960 N N . SER A 1 238 ? 2.522 -21.943 1.336 1.00 91.56 238 SER A N 1
ATOM 1961 C CA . SER A 1 238 ? 3.753 -22.743 1.243 1.00 91.56 238 SER A CA 1
ATOM 1962 C C . SER A 1 238 ? 4.637 -22.322 0.073 1.00 91.56 238 SER A C 1
ATOM 1964 O O . SER A 1 238 ? 5.827 -22.062 0.250 1.00 91.56 238 SER A O 1
ATOM 1966 N N . GLU A 1 239 ? 4.051 -22.218 -1.118 1.00 95.00 239 GLU A N 1
ATOM 1967 C CA . GLU A 1 239 ? 4.755 -21.806 -2.328 1.00 95.00 239 GLU A CA 1
ATOM 1968 C C . GLU A 1 239 ? 5.198 -20.347 -2.229 1.00 95.00 239 GLU A C 1
ATOM 1970 O O . GLU A 1 239 ? 6.308 -20.013 -2.638 1.00 95.00 239 GLU A O 1
ATOM 1975 N N . ALA A 1 240 ? 4.370 -19.487 -1.628 1.00 95.81 240 ALA A N 1
ATOM 1976 C CA . ALA A 1 240 ? 4.730 -18.098 -1.386 1.00 95.81 240 ALA A CA 1
ATOM 1977 C C . ALA A 1 240 ? 5.963 -17.973 -0.473 1.00 95.81 240 ALA A C 1
ATOM 1979 O O . ALA A 1 240 ? 6.887 -17.229 -0.800 1.00 95.81 240 ALA A O 1
ATOM 1980 N N . THR A 1 241 ? 6.033 -18.742 0.619 1.00 93.69 241 THR A N 1
ATOM 1981 C CA . THR A 1 241 ? 7.196 -18.734 1.522 1.00 93.69 241 THR A CA 1
ATOM 1982 C C . THR A 1 241 ? 8.467 -19.194 0.813 1.00 93.69 241 THR A C 1
ATOM 1984 O O . THR A 1 241 ? 9.500 -18.540 0.949 1.00 93.69 241 THR A O 1
ATOM 1987 N N . GLN A 1 242 ? 8.395 -20.261 0.010 1.00 95.50 242 GLN A N 1
ATOM 1988 C CA . GLN A 1 242 ? 9.538 -20.723 -0.788 1.00 95.50 242 GLN A CA 1
ATOM 1989 C C . GLN A 1 242 ? 10.012 -19.642 -1.766 1.00 95.50 242 GLN A C 1
ATOM 1991 O O . GLN A 1 242 ? 11.209 -19.386 -1.866 1.00 95.50 242 GLN A O 1
ATOM 1996 N N . CYS A 1 243 ? 9.082 -18.958 -2.438 1.00 97.12 243 CYS A N 1
ATOM 1997 C CA . CYS A 1 243 ? 9.411 -17.875 -3.362 1.00 97.12 243 CYS A CA 1
ATOM 1998 C C . CYS A 1 243 ? 10.087 -16.691 -2.648 1.00 97.12 243 CYS A C 1
ATOM 2000 O O . CYS A 1 243 ? 11.094 -16.184 -3.138 1.00 97.12 243 CYS A O 1
ATOM 2002 N N . CYS A 1 244 ? 9.600 -16.283 -1.468 1.00 96.19 244 CYS A N 1
ATOM 2003 C CA . CYS A 1 244 ? 10.256 -15.244 -0.664 1.00 96.19 244 CYS A CA 1
ATOM 2004 C C . CYS A 1 244 ? 11.671 -15.655 -0.235 1.00 96.19 244 CYS A C 1
ATOM 2006 O O . CYS A 1 244 ? 12.594 -14.848 -0.317 1.00 96.19 244 CYS A O 1
ATOM 2008 N N . GLN A 1 245 ? 11.863 -16.905 0.194 1.00 95.06 245 GLN A N 1
ATOM 2009 C CA . GLN A 1 245 ? 13.184 -17.420 0.568 1.00 95.06 245 GLN A CA 1
ATOM 2010 C C . GLN A 1 245 ? 14.148 -17.432 -0.622 1.00 95.06 245 GLN A C 1
ATOM 2012 O O . GLN A 1 245 ? 15.292 -17.011 -0.474 1.00 95.06 245 GLN A O 1
ATOM 2017 N N . GLN A 1 246 ? 13.686 -17.842 -1.808 1.00 97.25 246 GLN A N 1
ATOM 2018 C CA . GLN A 1 246 ? 14.487 -17.776 -3.032 1.00 97.25 246 GLN A CA 1
ATOM 2019 C C . GLN A 1 246 ? 14.864 -16.330 -3.375 1.00 97.25 246 GLN A C 1
ATOM 2021 O O . GLN A 1 246 ? 16.042 -16.047 -3.592 1.00 97.25 246 GLN A O 1
ATOM 2026 N N . ALA A 1 247 ? 13.909 -15.395 -3.322 1.00 97.31 247 ALA A N 1
ATOM 2027 C CA . ALA A 1 247 ? 14.170 -13.975 -3.561 1.00 97.31 247 ALA A CA 1
ATOM 2028 C C . ALA A 1 247 ? 15.239 -13.413 -2.606 1.00 97.31 247 ALA A C 1
ATOM 2030 O O . ALA A 1 247 ? 16.166 -12.741 -3.052 1.00 97.31 247 ALA A O 1
ATOM 2031 N N . LEU A 1 248 ? 15.153 -13.743 -1.313 1.00 96.31 248 LEU A N 1
ATOM 2032 C CA . LEU A 1 248 ? 16.122 -13.317 -0.298 1.00 96.31 248 LEU A CA 1
ATOM 2033 C C . LEU A 1 248 ? 17.476 -14.026 -0.416 1.00 96.31 248 LEU A C 1
ATOM 2035 O O . LEU A 1 248 ? 18.494 -13.440 -0.061 1.00 96.31 248 LEU A O 1
ATOM 2039 N N . SER A 1 249 ? 17.515 -15.258 -0.930 1.00 97.38 249 SER A N 1
ATOM 2040 C CA . SER A 1 249 ? 18.777 -15.955 -1.206 1.00 97.38 249 SER A CA 1
ATOM 2041 C C . SER A 1 249 ? 19.547 -15.307 -2.361 1.00 97.38 249 SER A C 1
ATOM 2043 O O . SER A 1 249 ? 20.774 -15.248 -2.330 1.00 97.38 249 SER A O 1
ATOM 2045 N N . LEU A 1 250 ? 18.819 -14.780 -3.354 1.00 95.88 250 LEU A N 1
ATOM 2046 C CA . LEU A 1 250 ? 19.378 -14.062 -4.498 1.00 95.88 250 LEU A CA 1
ATOM 2047 C C . LEU A 1 250 ? 19.760 -12.624 -4.135 1.00 95.88 250 LEU A C 1
ATOM 2049 O O . LEU A 1 250 ? 20.809 -12.139 -4.551 1.00 95.88 250 LEU A O 1
ATOM 2053 N N . ASN A 1 251 ? 18.911 -11.939 -3.367 1.00 96.25 251 ASN A N 1
ATOM 2054 C CA . ASN A 1 251 ? 19.151 -10.584 -2.895 1.00 96.25 251 ASN A CA 1
ATOM 2055 C C . ASN A 1 251 ? 18.680 -10.417 -1.437 1.00 96.25 251 ASN A C 1
ATOM 2057 O O . ASN A 1 251 ? 17.513 -10.093 -1.195 1.00 96.25 251 ASN A O 1
ATOM 2061 N N . PRO A 1 252 ? 19.594 -10.551 -0.457 1.00 95.69 252 PRO A N 1
ATOM 2062 C CA . PRO A 1 252 ? 19.272 -10.373 0.960 1.00 95.69 252 PRO A CA 1
ATOM 2063 C C . PRO A 1 252 ? 18.796 -8.961 1.334 1.00 95.69 252 PRO A C 1
ATOM 2065 O O . PRO A 1 252 ? 18.203 -8.777 2.397 1.00 95.69 252 PRO A O 1
ATOM 2068 N N . LEU A 1 253 ? 19.060 -7.964 0.481 1.00 95.81 253 LEU A N 1
ATOM 2069 C CA . LEU A 1 253 ? 18.688 -6.562 0.685 1.00 95.81 253 LEU A CA 1
ATOM 2070 C C . LEU A 1 253 ? 17.356 -6.196 0.007 1.00 95.81 253 LEU A C 1
ATOM 2072 O O . LEU A 1 253 ? 16.979 -5.025 -0.011 1.00 95.81 253 LEU A O 1
ATOM 2076 N N . LEU A 1 254 ? 16.630 -7.167 -0.561 1.00 94.88 254 LEU A N 1
ATOM 2077 C CA . LEU A 1 254 ? 15.355 -6.914 -1.228 1.00 94.88 254 LEU A CA 1
ATOM 2078 C C . LEU A 1 254 ? 14.236 -6.650 -0.208 1.00 94.88 254 LEU A C 1
ATOM 2080 O O . LEU A 1 254 ? 13.657 -7.568 0.378 1.00 94.88 254 LEU A O 1
ATOM 2084 N N . VAL A 1 255 ? 13.914 -5.371 -0.018 1.00 94.25 255 VAL A N 1
ATOM 2085 C CA . VAL A 1 255 ? 12.974 -4.885 1.006 1.00 94.25 255 VAL A CA 1
ATOM 2086 C C . VAL A 1 255 ? 11.553 -5.433 0.807 1.00 94.25 255 VAL A C 1
ATOM 2088 O O . VAL A 1 255 ? 10.892 -5.822 1.777 1.00 94.25 255 VAL A O 1
ATOM 2091 N N . ASP A 1 256 ? 11.097 -5.540 -0.445 1.00 91.38 256 ASP A N 1
ATOM 2092 C CA . ASP A 1 256 ? 9.795 -6.125 -0.782 1.00 91.38 256 ASP A CA 1
ATOM 2093 C C . ASP A 1 256 ? 9.696 -7.596 -0.364 1.00 91.38 256 ASP A C 1
ATOM 2095 O O . ASP A 1 256 ? 8.653 -8.032 0.122 1.00 91.38 256 ASP A O 1
ATOM 2099 N N . ALA A 1 257 ? 10.782 -8.366 -0.497 1.00 94.94 257 ALA A N 1
ATOM 2100 C CA . ALA A 1 257 ? 10.798 -9.780 -0.128 1.00 94.94 257 ALA A CA 1
ATOM 2101 C C . ALA A 1 257 ? 10.731 -9.975 1.395 1.00 94.94 257 ALA A C 1
ATOM 2103 O O . ALA A 1 257 ? 9.964 -10.818 1.859 1.00 94.94 257 ALA A O 1
ATOM 2104 N N . HIS A 1 258 ? 11.444 -9.152 2.177 1.00 96.06 258 HIS A N 1
ATOM 2105 C CA . HIS A 1 258 ? 11.303 -9.126 3.643 1.00 96.06 258 HIS A CA 1
ATOM 2106 C C . HIS A 1 258 ? 9.877 -8.765 4.066 1.00 96.06 258 HIS A C 1
ATOM 2108 O O . HIS A 1 258 ? 9.293 -9.418 4.930 1.00 96.06 258 HIS A O 1
ATOM 2114 N N . SER A 1 259 ? 9.267 -7.774 3.414 1.00 93.19 259 SER A N 1
ATOM 2115 C CA . SER A 1 259 ? 7.893 -7.360 3.720 1.00 93.19 259 SER A CA 1
ATOM 2116 C C . SER A 1 259 ? 6.856 -8.420 3.340 1.00 93.19 259 SER A C 1
ATOM 2118 O O . SER A 1 259 ? 5.932 -8.686 4.111 1.00 93.19 259 SER A O 1
ATOM 2120 N N . ASN A 1 260 ? 7.020 -9.077 2.189 1.00 94.25 260 ASN A N 1
ATOM 2121 C CA . ASN A 1 260 ? 6.168 -10.187 1.767 1.00 94.25 260 ASN A CA 1
ATOM 2122 C C . ASN A 1 260 ? 6.321 -11.398 2.695 1.00 94.25 260 ASN A C 1
ATOM 2124 O O . ASN A 1 260 ? 5.318 -12.005 3.068 1.00 94.25 260 ASN A O 1
ATOM 2128 N N . LEU A 1 261 ? 7.544 -11.718 3.129 1.00 94.81 261 LEU A N 1
ATOM 2129 C CA . LEU A 1 261 ? 7.783 -12.767 4.120 1.00 94.81 261 LEU A CA 1
ATOM 2130 C C . LEU A 1 261 ? 7.115 -12.434 5.458 1.00 94.81 261 LEU A C 1
ATOM 2132 O O . LEU A 1 261 ? 6.429 -13.286 6.014 1.00 94.81 261 LEU A O 1
ATOM 2136 N N . GLY A 1 262 ? 7.224 -11.191 5.932 1.00 93.62 262 GLY A N 1
ATOM 2137 C CA . GLY A 1 262 ? 6.539 -10.749 7.147 1.00 93.62 262 GLY A CA 1
ATOM 2138 C C . GLY A 1 262 ? 5.017 -10.891 7.050 1.00 93.62 262 GLY A C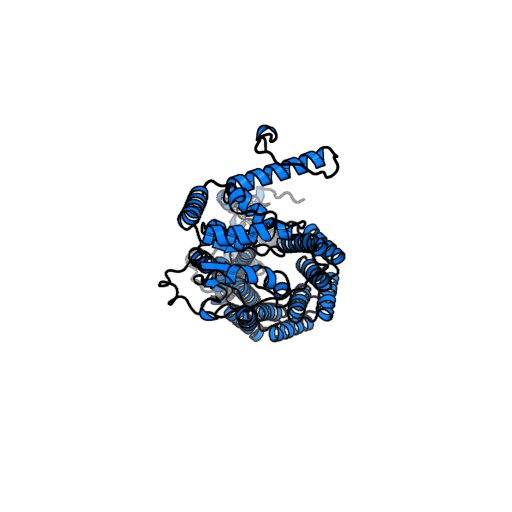 1
ATOM 2139 O O . GLY A 1 262 ? 4.385 -11.406 7.971 1.00 93.62 262 GLY A O 1
ATOM 2140 N N . ASN A 1 263 ? 4.428 -10.537 5.903 1.00 90.44 263 ASN A N 1
ATOM 2141 C CA . ASN A 1 263 ? 2.998 -10.735 5.642 1.00 90.44 263 ASN A CA 1
ATOM 2142 C C . ASN A 1 263 ? 2.598 -12.218 5.651 1.00 90.44 263 ASN A C 1
ATOM 2144 O O . ASN A 1 263 ? 1.537 -12.559 6.175 1.00 90.44 263 ASN A O 1
ATOM 2148 N N . LEU A 1 264 ? 3.444 -13.100 5.112 1.00 92.62 264 LEU A N 1
ATOM 2149 C CA . LEU A 1 264 ? 3.223 -14.547 5.141 1.00 92.62 264 LEU A CA 1
ATOM 2150 C C . LEU A 1 264 ? 3.291 -15.106 6.564 1.00 92.62 264 LEU A C 1
ATOM 2152 O O . LEU A 1 264 ? 2.378 -15.822 6.970 1.00 92.62 264 LEU A O 1
ATOM 2156 N N . MET A 1 265 ? 4.314 -14.731 7.337 1.00 91.38 265 MET A N 1
ATOM 2157 C CA . MET A 1 265 ? 4.455 -15.135 8.742 1.00 91.38 265 MET A CA 1
ATOM 2158 C C . MET A 1 265 ? 3.255 -14.660 9.564 1.00 91.38 265 MET A C 1
ATOM 2160 O O . MET A 1 265 ? 2.641 -15.436 10.295 1.00 91.38 265 MET A O 1
ATOM 2164 N N . LYS A 1 266 ? 2.827 -13.412 9.348 1.00 87.50 266 LYS A N 1
ATOM 2165 C CA . LYS A 1 266 ? 1.626 -12.849 9.965 1.00 87.50 266 LYS A CA 1
ATOM 2166 C C . LYS A 1 266 ? 0.370 -13.648 9.604 1.00 87.50 266 LYS A C 1
ATOM 2168 O O . LYS A 1 266 ? -0.415 -13.973 10.491 1.00 87.50 266 LYS A O 1
ATOM 2173 N N . ALA A 1 267 ? 0.183 -13.997 8.330 1.00 85.00 267 ALA A N 1
ATOM 2174 C CA . ALA A 1 267 ? -0.950 -14.808 7.875 1.00 85.00 267 ALA A CA 1
ATOM 2175 C C . ALA A 1 267 ? -0.943 -16.233 8.463 1.00 85.00 267 ALA A C 1
ATOM 2177 O O . ALA A 1 267 ? -2.004 -16.834 8.620 1.00 85.00 267 ALA A O 1
ATOM 2178 N N . GLN A 1 268 ? 0.234 -16.755 8.816 1.00 83.50 268 GLN A N 1
ATOM 2179 C CA . GLN A 1 268 ? 0.415 -18.036 9.504 1.00 83.50 268 GLN A CA 1
ATOM 2180 C C . GLN A 1 268 ? 0.279 -17.936 11.036 1.00 83.50 268 GLN A C 1
ATOM 2182 O O . GLN A 1 268 ? 0.317 -18.960 11.713 1.00 83.50 268 GLN A O 1
ATOM 2187 N N . GLY A 1 269 ? 0.104 -16.732 11.594 1.00 82.81 269 GLY A N 1
ATOM 2188 C CA . GLY A 1 269 ? 0.034 -16.495 13.042 1.00 82.81 269 GLY A CA 1
ATOM 2189 C C . GLY A 1 269 ? 1.397 -16.420 13.742 1.00 82.81 269 GLY A C 1
ATOM 2190 O O . GLY A 1 269 ? 1.453 -16.319 14.966 1.00 82.81 269 GLY A O 1
ATOM 2191 N N . LEU A 1 270 ? 2.492 -16.430 12.982 1.00 85.25 270 LEU A N 1
ATOM 2192 C CA . LEU A 1 270 ? 3.872 -16.314 13.455 1.00 85.25 270 LEU A CA 1
ATOM 2193 C C . LEU A 1 270 ? 4.238 -14.832 13.615 1.00 85.25 270 LEU A C 1
ATOM 2195 O O . LEU A 1 270 ? 4.863 -14.202 12.760 1.00 85.25 270 LEU A O 1
ATOM 2199 N N . ILE A 1 271 ? 3.727 -14.231 14.691 1.00 84.81 271 ILE A N 1
ATOM 2200 C CA . ILE A 1 271 ? 3.763 -12.777 14.888 1.00 84.81 271 ILE A CA 1
ATOM 2201 C C . ILE A 1 271 ? 5.173 -12.252 15.186 1.00 84.81 271 ILE A C 1
ATOM 2203 O O . ILE A 1 271 ? 5.531 -11.173 14.716 1.00 84.81 271 ILE A O 1
ATOM 2207 N N . GLN A 1 272 ? 5.984 -12.995 15.944 1.00 83.75 272 GLN A N 1
ATOM 2208 C CA . GLN A 1 272 ? 7.352 -12.569 16.267 1.00 83.75 272 GLN A CA 1
ATOM 2209 C C . GLN A 1 272 ? 8.242 -12.597 15.023 1.00 83.75 272 GLN A C 1
ATOM 2211 O O . GLN A 1 272 ? 8.998 -11.666 14.765 1.00 83.75 272 GLN A O 1
ATOM 2216 N N . GLU A 1 273 ? 8.080 -13.622 14.198 1.00 89.50 273 GLU A N 1
ATOM 2217 C CA . GLU A 1 273 ? 8.774 -13.783 12.931 1.00 89.50 273 GLU A CA 1
ATOM 2218 C C . GLU A 1 273 ? 8.363 -12.685 11.945 1.00 89.50 273 GLU A C 1
ATOM 2220 O O . GLU A 1 273 ? 9.220 -12.089 11.290 1.00 89.50 273 GLU A O 1
ATOM 2225 N N . ALA A 1 274 ? 7.067 -12.351 11.890 1.00 90.94 274 ALA A N 1
ATOM 2226 C CA . ALA A 1 274 ? 6.573 -11.223 11.106 1.00 90.94 274 ALA A CA 1
ATOM 2227 C C . ALA A 1 274 ? 7.211 -9.898 11.547 1.00 90.94 274 ALA A C 1
ATOM 2229 O O . ALA A 1 274 ? 7.678 -9.129 10.706 1.00 90.94 274 ALA A O 1
ATOM 2230 N N . TYR A 1 275 ? 7.283 -9.657 12.861 1.00 88.69 275 TYR A N 1
ATOM 2231 C CA . TYR A 1 275 ? 7.923 -8.475 13.435 1.00 88.69 275 TYR A CA 1
ATOM 2232 C C . TYR A 1 275 ? 9.396 -8.368 13.025 1.00 88.69 275 TYR A C 1
ATOM 2234 O O . TYR A 1 275 ? 9.814 -7.320 12.531 1.00 88.69 275 TYR A O 1
ATOM 2242 N N . SER A 1 276 ? 10.165 -9.453 13.156 1.00 92.81 276 SER A N 1
ATOM 2243 C CA . SER A 1 276 ? 11.570 -9.493 12.734 1.00 92.81 276 SER A CA 1
ATOM 2244 C C . SER A 1 276 ? 11.739 -9.195 11.243 1.00 92.81 276 SER A C 1
ATOM 2246 O O . SER A 1 276 ? 12.610 -8.408 10.879 1.00 92.81 276 SER A O 1
ATOM 2248 N N . CYS A 1 277 ? 10.883 -9.756 10.383 1.00 93.31 277 CYS A N 1
ATOM 2249 C CA . CYS A 1 277 ? 10.940 -9.505 8.941 1.00 93.31 277 CYS A CA 1
ATOM 2250 C C . CYS A 1 277 ? 10.682 -8.030 8.606 1.00 93.31 277 CYS A C 1
ATOM 2252 O O . CYS A 1 277 ? 11.409 -7.429 7.814 1.00 93.31 277 CYS A O 1
ATOM 2254 N N . TYR A 1 278 ? 9.664 -7.417 9.218 1.00 91.38 278 TYR A N 1
ATOM 2255 C CA . TYR A 1 278 ? 9.384 -6.006 8.963 1.00 91.38 278 TYR A CA 1
ATOM 2256 C C . TYR A 1 278 ? 10.457 -5.079 9.544 1.00 91.38 278 TYR A C 1
ATOM 2258 O O . TYR A 1 278 ? 10.766 -4.060 8.931 1.00 91.38 278 TYR A O 1
ATOM 2266 N N . LEU A 1 279 ? 11.054 -5.426 10.690 1.00 91.06 279 LEU A N 1
ATOM 2267 C CA . LEU A 1 279 ? 12.200 -4.690 11.224 1.00 91.06 279 LEU A CA 1
ATOM 2268 C C . LEU A 1 279 ? 13.406 -4.746 10.289 1.00 91.06 279 LEU A C 1
ATOM 2270 O O . LEU A 1 279 ? 14.042 -3.717 10.091 1.00 91.06 279 LEU A O 1
ATOM 2274 N N . GLU A 1 280 ? 13.708 -5.898 9.687 1.00 93.94 280 GLU A N 1
ATOM 2275 C CA . GLU A 1 280 ? 14.782 -5.987 8.693 1.00 93.94 280 GLU A CA 1
ATOM 2276 C C . GLU A 1 280 ? 14.487 -5.126 7.462 1.00 93.94 280 GLU A C 1
ATOM 2278 O O . GLU A 1 280 ? 15.364 -4.391 7.009 1.00 93.94 280 GLU A O 1
ATOM 2283 N N . ALA A 1 281 ? 13.241 -5.116 6.974 1.00 93.25 281 ALA A N 1
ATOM 2284 C CA . ALA A 1 281 ? 12.836 -4.223 5.889 1.00 93.25 281 ALA A CA 1
ATOM 2285 C C . ALA A 1 281 ? 13.067 -2.737 6.243 1.00 93.25 281 ALA A C 1
ATOM 2287 O O . ALA A 1 281 ? 13.636 -1.994 5.443 1.00 93.25 281 ALA A O 1
ATOM 2288 N N . VAL A 1 282 ? 12.702 -2.317 7.462 1.00 91.88 282 VAL A N 1
ATOM 2289 C CA . VAL A 1 282 ? 12.954 -0.954 7.967 1.00 91.88 282 VAL A CA 1
ATOM 2290 C C . VAL A 1 282 ? 14.447 -0.680 8.160 1.00 91.88 282 VAL A C 1
ATOM 2292 O O . VAL A 1 282 ? 14.908 0.419 7.865 1.00 91.88 282 VAL A O 1
ATOM 2295 N N . ARG A 1 283 ? 15.223 -1.660 8.633 1.00 94.31 283 ARG A N 1
ATOM 2296 C CA . ARG A 1 283 ? 16.672 -1.525 8.828 1.00 94.31 283 ARG A CA 1
ATOM 2297 C C . ARG A 1 283 ? 17.391 -1.310 7.498 1.00 94.31 283 ARG A C 1
ATOM 2299 O O . ARG A 1 283 ? 18.313 -0.502 7.435 1.00 94.31 283 ARG A O 1
ATOM 2306 N N . ILE A 1 284 ? 16.985 -2.036 6.455 1.00 92.56 284 ILE A N 1
ATOM 2307 C CA . ILE A 1 284 ? 17.559 -1.919 5.110 1.00 92.56 284 ILE A CA 1
ATOM 2308 C C . ILE A 1 284 ? 17.144 -0.591 4.470 1.00 92.56 284 ILE A C 1
ATOM 2310 O O . ILE A 1 284 ? 17.994 0.124 3.943 1.00 92.56 284 ILE A O 1
ATOM 2314 N N . GLN A 1 285 ? 15.856 -0.243 4.533 1.00 90.31 285 GLN A N 1
ATOM 2315 C CA . GLN A 1 285 ? 15.338 1.002 3.977 1.00 90.31 285 GLN A CA 1
ATOM 2316 C C . GLN A 1 285 ? 14.359 1.679 4.950 1.00 90.31 285 GLN A C 1
ATOM 2318 O O . GLN A 1 285 ? 13.150 1.433 4.897 1.00 90.31 285 GLN A O 1
ATOM 2323 N N . PRO A 1 286 ? 14.843 2.621 5.783 1.00 87.94 286 PRO A N 1
ATOM 2324 C CA . PRO A 1 286 ? 14.001 3.321 6.756 1.00 87.94 286 PRO A CA 1
ATOM 2325 C C . PRO A 1 286 ? 12.862 4.136 6.132 1.00 87.94 286 PRO A C 1
ATOM 2327 O O . PRO A 1 286 ? 11.867 4.414 6.795 1.00 87.94 286 PRO A O 1
ATOM 2330 N N . THR A 1 287 ? 12.984 4.512 4.856 1.00 82.62 287 THR A N 1
ATOM 2331 C CA . THR A 1 287 ? 11.967 5.260 4.100 1.00 82.62 287 THR A CA 1
ATOM 2332 C C . THR A 1 287 ? 10.892 4.371 3.466 1.00 82.62 287 THR A C 1
ATOM 2334 O O . THR A 1 287 ? 9.976 4.884 2.824 1.00 82.62 287 THR A O 1
ATOM 2337 N N . PHE A 1 288 ? 10.962 3.045 3.635 1.00 83.31 288 PHE A N 1
ATOM 2338 C CA . PHE A 1 288 ? 10.005 2.118 3.037 1.00 83.31 288 PHE A CA 1
ATOM 2339 C C . PHE A 1 288 ? 8.676 2.100 3.809 1.00 83.31 288 PHE A C 1
ATOM 2341 O O . PHE A 1 288 ? 8.478 1.351 4.768 1.00 83.31 288 PHE A O 1
ATOM 2348 N N . ALA A 1 289 ? 7.737 2.946 3.377 1.00 77.75 289 ALA A N 1
ATOM 2349 C CA . ALA A 1 289 ? 6.459 3.181 4.054 1.00 77.75 289 ALA A CA 1
ATOM 2350 C C . ALA A 1 289 ? 5.604 1.913 4.257 1.00 77.75 289 ALA A C 1
ATOM 2352 O O . ALA A 1 289 ? 4.863 1.816 5.239 1.00 77.75 289 ALA A O 1
ATOM 2353 N N . ILE A 1 290 ? 5.712 0.927 3.359 1.00 82.44 290 ILE A N 1
ATOM 2354 C CA . ILE A 1 290 ? 4.951 -0.329 3.440 1.00 82.44 290 ILE A CA 1
ATOM 2355 C C . ILE A 1 290 ? 5.370 -1.140 4.675 1.00 82.44 290 ILE A C 1
ATOM 2357 O O . ILE A 1 290 ? 4.499 -1.640 5.385 1.00 82.44 290 ILE A O 1
ATOM 2361 N N . ALA A 1 291 ? 6.666 -1.226 4.998 1.00 82.56 291 ALA A N 1
ATOM 2362 C CA . ALA A 1 291 ? 7.121 -1.957 6.186 1.00 82.56 291 ALA A CA 1
ATOM 2363 C C . ALA A 1 291 ? 6.663 -1.287 7.489 1.00 82.56 291 ALA A C 1
ATOM 2365 O O . ALA A 1 291 ? 6.191 -1.976 8.392 1.00 82.56 291 ALA A O 1
ATOM 2366 N N . TRP A 1 292 ? 6.702 0.047 7.566 1.00 77.69 292 TRP A N 1
ATOM 2367 C CA . TRP A 1 292 ? 6.140 0.790 8.702 1.00 77.69 292 TRP A CA 1
ATOM 2368 C C . TRP A 1 292 ? 4.634 0.583 8.847 1.00 77.69 292 TRP A C 1
ATOM 2370 O O . TRP A 1 292 ? 4.143 0.374 9.956 1.00 77.69 292 TRP A O 1
ATOM 2380 N N . SER A 1 293 ? 3.904 0.585 7.730 1.00 75.19 293 SER A N 1
ATOM 2381 C CA . SER A 1 293 ? 2.463 0.315 7.716 1.00 75.19 293 SER A CA 1
ATOM 2382 C C . SER A 1 293 ? 2.158 -1.105 8.197 1.00 75.19 293 SER A C 1
ATOM 2384 O O . SER A 1 293 ? 1.242 -1.309 8.994 1.00 75.19 293 SER A O 1
ATOM 2386 N N . ASN A 1 294 ? 2.961 -2.083 7.776 1.00 84.94 294 ASN A N 1
ATOM 2387 C CA . ASN A 1 294 ? 2.821 -3.469 8.206 1.00 84.94 294 ASN A CA 1
ATOM 2388 C C . ASN A 1 294 ? 3.172 -3.656 9.690 1.00 84.94 294 ASN A C 1
ATOM 2390 O O . ASN A 1 294 ? 2.440 -4.360 10.383 1.00 84.94 294 ASN A O 1
ATOM 2394 N N . LEU A 1 295 ? 4.216 -2.989 10.203 1.00 81.75 295 LEU A N 1
ATOM 2395 C CA . LEU A 1 295 ? 4.545 -2.953 11.636 1.00 81.75 295 LEU A CA 1
ATOM 2396 C C . LEU A 1 295 ? 3.419 -2.331 12.455 1.00 81.75 295 LEU A C 1
ATOM 2398 O O . LEU A 1 295 ? 3.006 -2.906 13.457 1.00 81.75 295 LEU A O 1
ATOM 2402 N N . ALA A 1 296 ? 2.888 -1.187 12.021 1.00 72.38 296 ALA A N 1
ATOM 2403 C CA . ALA A 1 296 ? 1.752 -0.550 12.677 1.00 72.38 296 ALA A CA 1
ATOM 2404 C C . ALA A 1 296 ? 0.535 -1.484 12.690 1.00 72.38 296 ALA A C 1
ATOM 2406 O O . ALA A 1 296 ? -0.088 -1.668 13.733 1.00 72.38 296 ALA A O 1
ATOM 2407 N N . GLY A 1 297 ? 0.243 -2.140 11.563 1.00 73.38 297 GLY A N 1
ATOM 2408 C CA . GLY A 1 297 ? -0.791 -3.166 11.477 1.00 73.38 297 GLY A CA 1
ATOM 2409 C C . GLY A 1 297 ? -0.530 -4.349 12.410 1.00 73.38 297 GLY A C 1
ATOM 2410 O O . GLY A 1 297 ? -1.462 -4.853 13.020 1.00 73.38 297 GLY A O 1
ATOM 2411 N N . LEU A 1 298 ? 0.725 -4.778 12.565 1.00 78.94 298 LEU A N 1
ATOM 2412 C CA . LEU A 1 298 ? 1.109 -5.846 13.486 1.00 78.94 298 LEU A CA 1
ATOM 2413 C C . LEU A 1 298 ? 0.931 -5.433 14.951 1.00 78.94 298 LEU A C 1
ATOM 2415 O O . LEU A 1 298 ? 0.430 -6.226 15.733 1.00 78.94 298 LEU A O 1
ATOM 2419 N N . PHE A 1 299 ? 1.287 -4.201 15.328 1.00 68.69 299 PHE A N 1
ATOM 2420 C CA . PHE A 1 299 ? 1.074 -3.675 16.680 1.00 68.69 299 PHE A CA 1
ATOM 2421 C C . PHE A 1 299 ? -0.401 -3.458 16.996 1.00 68.69 299 PHE A C 1
ATOM 2423 O O . PHE A 1 299 ? -0.831 -3.751 18.110 1.00 68.69 299 PHE A O 1
ATOM 2430 N N . MET A 1 300 ? -1.183 -2.992 16.021 1.00 59.38 300 MET A N 1
ATOM 2431 C CA . MET A 1 300 ? -2.639 -2.954 16.130 1.00 59.38 300 MET A CA 1
ATOM 2432 C C . MET A 1 300 ? -3.177 -4.364 16.344 1.00 59.38 300 MET A C 1
ATOM 2434 O O . MET A 1 300 ? -3.937 -4.572 17.281 1.00 59.38 300 MET A O 1
ATOM 2438 N N . ASP A 1 301 ? -2.705 -5.340 15.566 1.00 58.31 301 ASP A N 1
ATOM 2439 C CA . ASP A 1 301 ? -3.079 -6.743 15.721 1.00 58.31 301 ASP A CA 1
ATOM 2440 C C . ASP A 1 301 ? -2.557 -7.362 17.022 1.00 58.31 301 ASP A C 1
ATOM 2442 O O . ASP A 1 301 ? -3.186 -8.282 17.514 1.00 58.31 301 ASP A O 1
ATOM 2446 N N . LEU A 1 302 ? -1.473 -6.861 17.626 1.00 54.19 302 LEU A N 1
ATOM 2447 C CA . LEU A 1 302 ? -0.950 -7.314 18.922 1.00 54.19 302 LEU A CA 1
ATOM 2448 C C . LEU A 1 302 ? -1.747 -6.727 20.097 1.00 54.19 302 LEU A C 1
ATOM 2450 O O . LEU A 1 302 ? -2.109 -7.442 21.031 1.00 54.19 302 LEU A O 1
ATOM 2454 N N . CYS A 1 303 ? -2.088 -5.437 20.016 1.00 42.72 303 CYS A N 1
ATOM 2455 C CA . CYS A 1 303 ? -3.071 -4.789 20.888 1.00 42.72 303 CYS A CA 1
ATOM 2456 C C . CYS A 1 303 ? -4.446 -5.454 20.757 1.00 42.72 303 CYS A C 1
ATOM 2458 O O . CYS A 1 303 ? -5.191 -5.563 21.735 1.00 42.72 303 CYS A O 1
ATOM 2460 N N . LEU A 1 304 ? -4.770 -5.936 19.557 1.00 38.62 304 LEU A N 1
ATOM 2461 C CA . LEU A 1 304 ? -5.932 -6.762 19.306 1.00 38.62 304 LEU A CA 1
ATOM 2462 C C . LEU A 1 304 ? -5.699 -8.209 19.749 1.00 38.62 304 LEU A C 1
ATOM 2464 O O . LEU A 1 304 ? -6.652 -8.756 20.238 1.00 38.62 304 LEU A O 1
ATOM 2468 N N . LEU A 1 305 ? -4.518 -8.834 19.717 1.00 34.44 305 LEU A N 1
ATOM 2469 C CA . LEU A 1 305 ? -4.265 -10.226 20.154 1.00 34.44 305 LEU A CA 1
ATOM 2470 C C . LEU A 1 305 ? -4.273 -10.391 21.672 1.00 34.44 305 LEU A C 1
ATOM 2472 O O . LEU A 1 305 ? -4.790 -11.398 22.152 1.00 34.44 305 LEU A O 1
ATOM 2476 N N . CYS A 1 306 ? -3.885 -9.365 22.434 1.00 32.88 306 CYS A N 1
ATOM 2477 C CA . CYS A 1 306 ? -4.281 -9.270 23.845 1.00 32.88 306 CYS A CA 1
ATOM 2478 C C . CYS A 1 306 ? -5.819 -9.262 24.024 1.00 32.88 306 CYS A C 1
ATOM 2480 O O . CYS A 1 306 ? -6.312 -9.587 25.099 1.00 32.88 306 CYS A O 1
ATOM 2482 N N . ASN A 1 307 ? -6.585 -8.937 22.975 1.00 32.53 307 ASN A N 1
ATOM 2483 C CA . ASN A 1 307 ? -8.052 -8.972 22.926 1.00 32.53 307 ASN A CA 1
ATOM 2484 C C . ASN A 1 307 ? -8.659 -10.104 22.042 1.00 32.53 307 ASN A C 1
ATOM 2486 O O . ASN A 1 307 ? -9.858 -10.351 22.154 1.00 32.53 307 ASN A O 1
ATOM 2490 N N . MET A 1 308 ? -7.878 -10.821 21.217 1.00 28.38 308 MET A N 1
ATOM 2491 C CA . MET A 1 308 ? -8.312 -11.676 20.088 1.00 28.38 308 MET A CA 1
ATOM 2492 C C . MET A 1 308 ? -7.940 -13.145 20.299 1.00 28.38 308 MET A C 1
ATOM 2494 O O . MET A 1 308 ? -7.800 -13.911 19.348 1.00 28.38 308 MET A O 1
ATOM 2498 N N . HIS A 1 309 ? -7.920 -13.603 21.551 1.00 28.23 309 HIS A N 1
ATOM 2499 C CA . HIS A 1 309 ? -8.240 -15.011 21.790 1.00 28.23 309 HIS A CA 1
ATOM 2500 C C . HIS A 1 309 ? -9.710 -15.341 21.434 1.00 28.23 309 HIS A C 1
ATOM 2502 O O . HIS A 1 309 ? -10.128 -16.490 21.550 1.00 28.23 309 HIS A O 1
ATOM 2508 N N . ILE A 1 310 ? -10.502 -14.355 20.985 1.00 31.72 310 ILE A N 1
ATOM 2509 C CA . ILE A 1 310 ? -11.904 -14.500 20.599 1.00 31.72 310 ILE A CA 1
ATOM 2510 C C . ILE A 1 310 ? -12.151 -13.733 19.287 1.00 31.72 310 ILE A C 1
ATOM 2512 O O . ILE A 1 310 ? -12.021 -12.517 19.242 1.00 31.72 310 ILE A O 1
ATOM 2516 N N . SER A 1 311 ? -12.588 -14.461 18.258 1.00 27.05 311 SER A N 1
ATOM 2517 C CA . SER A 1 311 ? -13.257 -14.014 17.017 1.00 27.05 311 SER A CA 1
ATOM 2518 C C . SER A 1 311 ? -12.400 -13.556 15.821 1.00 27.05 311 SER A C 1
ATOM 2520 O O . SER A 1 311 ? -11.918 -12.440 15.700 1.00 27.05 311 SER A O 1
ATOM 2522 N N . THR A 1 312 ? -12.264 -14.486 14.882 1.00 25.78 312 THR A N 1
ATOM 2523 C CA . THR A 1 312 ? -11.567 -14.438 13.597 1.00 25.78 312 THR A CA 1
ATOM 2524 C C . THR A 1 312 ? -12.320 -13.679 12.488 1.00 25.78 312 THR A C 1
ATOM 2526 O O . THR A 1 312 ? -13.539 -13.741 12.373 1.00 25.78 312 THR A O 1
ATOM 2529 N N . GLN A 1 313 ? -11.515 -13.027 11.640 1.00 30.62 313 GLN A N 1
ATOM 2530 C CA . GLN A 1 313 ? -11.725 -12.464 10.290 1.00 30.62 313 GLN A CA 1
ATOM 2531 C C . GLN A 1 313 ? -12.964 -12.905 9.470 1.00 30.62 313 GLN A C 1
ATOM 2533 O O . GLN A 1 313 ? -13.203 -14.104 9.327 1.00 30.62 313 GLN A O 1
ATOM 2538 N N . ARG A 1 314 ? -13.563 -11.969 8.697 1.00 27.53 314 ARG A N 1
ATOM 2539 C CA . ARG A 1 314 ? -13.502 -11.956 7.205 1.00 27.53 314 ARG A CA 1
ATOM 2540 C C . ARG A 1 314 ? -14.244 -10.785 6.524 1.00 27.53 314 ARG A C 1
ATOM 2542 O O . ARG A 1 314 ? -15.234 -10.261 7.011 1.00 27.53 314 ARG A O 1
ATOM 2549 N N . SER A 1 315 ? -13.691 -10.433 5.362 1.00 26.38 315 SER A N 1
ATOM 2550 C CA . SER A 1 315 ? -13.987 -9.391 4.363 1.00 26.38 315 SER A CA 1
ATOM 2551 C C . SER A 1 315 ? -15.390 -9.403 3.728 1.00 26.38 315 SER A C 1
ATOM 2553 O O . SER A 1 315 ? -15.943 -10.480 3.514 1.00 26.38 315 SER A O 1
ATOM 2555 N N . LEU A 1 316 ? -15.884 -8.235 3.278 1.00 23.05 316 LEU A N 1
ATOM 2556 C CA . LEU A 1 316 ? -17.113 -8.097 2.474 1.00 23.05 316 LEU A CA 1
ATOM 2557 C C . LEU A 1 316 ? -16.898 -7.369 1.132 1.00 23.05 316 LEU A C 1
ATOM 2559 O O . LEU A 1 316 ? -16.168 -6.383 1.055 1.00 23.05 316 LEU A O 1
ATOM 2563 N N . SER A 1 317 ? -17.592 -7.868 0.103 1.00 20.80 317 SER A N 1
ATOM 2564 C CA . SER A 1 317 ? -17.697 -7.361 -1.273 1.00 20.80 317 SER A CA 1
ATOM 2565 C C . SER A 1 317 ? -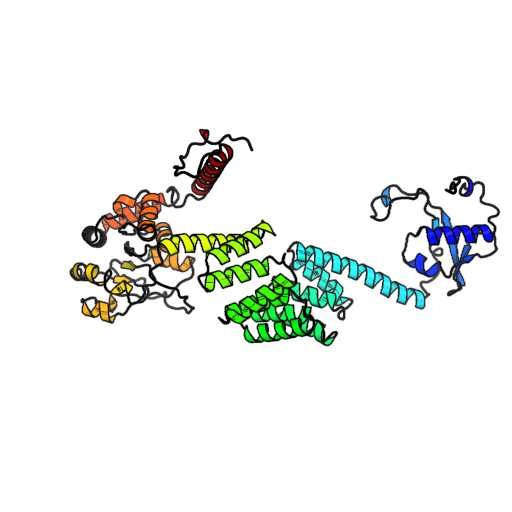19.038 -6.636 -1.544 1.00 20.80 317 SER A C 1
ATOM 2567 O O . SER A 1 317 ? -19.962 -6.678 -0.733 1.00 20.80 317 SER A O 1
ATOM 2569 N N . ILE A 1 318 ? -19.097 -5.937 -2.686 1.00 23.16 318 ILE A N 1
ATOM 2570 C CA . ILE A 1 318 ? -19.939 -4.775 -3.062 1.00 23.16 318 ILE A CA 1
ATOM 2571 C C . ILE A 1 318 ? -21.239 -5.146 -3.822 1.00 23.16 318 ILE A C 1
ATOM 2573 O O . ILE A 1 318 ? -21.183 -6.016 -4.686 1.00 23.16 318 ILE A O 1
ATOM 2577 N N . SER A 1 319 ? -22.354 -4.415 -3.596 1.00 20.05 319 SER A N 1
ATOM 2578 C CA . SER A 1 319 ? -23.315 -3.916 -4.626 1.00 20.05 319 SER A CA 1
ATOM 2579 C C . SER A 1 319 ? -24.379 -2.956 -4.025 1.00 20.05 319 SER A C 1
ATOM 2581 O O . SER A 1 319 ? -24.712 -3.086 -2.851 1.00 20.05 319 SER A O 1
ATOM 2583 N N . LEU A 1 320 ? -24.878 -1.990 -4.819 1.00 22.92 320 LEU A N 1
ATOM 2584 C CA . LEU A 1 320 ? -25.756 -0.846 -4.469 1.00 22.92 320 LEU A CA 1
ATOM 2585 C C . LEU A 1 320 ? -27.244 -1.079 -4.824 1.00 22.92 320 LEU A C 1
ATOM 2587 O O . LEU A 1 320 ? -27.500 -1.537 -5.934 1.00 22.92 320 LEU A O 1
ATOM 2591 N N . THR A 1 321 ? -28.211 -0.604 -4.010 1.00 22.59 321 THR A N 1
ATOM 2592 C CA . THR A 1 321 ? -29.200 0.474 -4.340 1.00 22.59 321 THR A CA 1
ATOM 2593 C C . THR A 1 321 ? -30.372 0.573 -3.332 1.00 22.59 321 THR A C 1
ATOM 2595 O O . THR A 1 321 ? -31.144 -0.367 -3.221 1.00 22.59 321 THR A O 1
ATOM 2598 N N . ALA A 1 322 ? -30.591 1.751 -2.704 1.00 23.09 322 ALA A N 1
ATOM 2599 C CA . ALA A 1 322 ? -31.916 2.305 -2.314 1.00 23.09 322 ALA A CA 1
ATOM 2600 C C . ALA A 1 322 ? -31.785 3.635 -1.522 1.00 23.09 322 ALA A C 1
ATOM 2602 O O . ALA A 1 322 ? -31.327 3.630 -0.382 1.00 23.09 322 ALA A O 1
ATOM 2603 N N . THR A 1 323 ? -32.213 4.778 -2.080 1.00 24.73 323 THR A N 1
ATOM 2604 C CA . THR A 1 323 ? -32.180 6.097 -1.389 1.00 24.73 323 THR A CA 1
ATOM 2605 C C . THR A 1 323 ? -33.478 6.916 -1.463 1.00 24.73 323 THR A C 1
ATOM 2607 O O . THR A 1 323 ? -33.525 8.007 -0.905 1.00 24.73 323 THR A O 1
ATOM 2610 N N . LEU A 1 324 ? -34.563 6.428 -2.080 1.00 23.28 324 LEU A N 1
ATOM 2611 C CA . LEU A 1 324 ? -35.720 7.290 -2.393 1.00 23.28 324 LEU A CA 1
ATOM 2612 C C . LEU A 1 324 ? -36.990 7.142 -1.528 1.00 23.28 324 LEU A C 1
ATOM 2614 O O . LEU A 1 324 ? -37.842 8.020 -1.617 1.00 23.28 324 LEU A O 1
ATOM 2618 N N . SER A 1 325 ? -37.141 6.143 -0.643 1.00 26.72 325 SER A N 1
ATOM 2619 C CA . SER A 1 325 ? -38.373 6.016 0.181 1.00 26.72 325 SER A CA 1
ATOM 2620 C C . SER A 1 325 ? -38.293 6.620 1.598 1.00 26.72 325 SER A C 1
ATOM 2622 O O . SER A 1 325 ? -39.282 6.630 2.326 1.00 26.72 325 SER A O 1
ATOM 2624 N N . MET A 1 326 ? -37.142 7.169 2.004 1.00 31.55 326 MET A N 1
ATOM 2625 C CA . MET A 1 326 ? -36.813 7.465 3.414 1.00 31.55 326 MET A CA 1
ATOM 2626 C C . MET A 1 326 ? -37.309 8.819 3.966 1.00 31.55 326 MET A C 1
ATOM 2628 O O . MET A 1 326 ? -37.066 9.131 5.133 1.00 31.55 326 MET A O 1
ATOM 2632 N N . ILE A 1 327 ? -37.985 9.643 3.159 1.00 28.31 327 ILE A N 1
ATOM 2633 C CA . ILE A 1 327 ? -38.232 11.065 3.478 1.00 28.31 327 ILE A CA 1
ATOM 2634 C C . ILE A 1 327 ? -39.571 11.312 4.221 1.00 28.31 327 ILE A C 1
ATOM 2636 O O . ILE A 1 327 ? -39.791 12.411 4.723 1.00 28.31 327 ILE A O 1
ATOM 2640 N N . THR A 1 328 ? -40.460 10.320 4.389 1.00 25.66 328 THR A N 1
ATOM 2641 C CA . THR A 1 328 ? -41.868 10.589 4.781 1.00 25.66 328 THR A CA 1
ATOM 2642 C C . THR A 1 328 ? -42.356 10.089 6.158 1.00 25.66 328 THR A C 1
ATOM 2644 O O . THR A 1 328 ? -43.514 10.340 6.493 1.00 25.66 328 THR A O 1
ATOM 2647 N N . SER A 1 329 ? -41.548 9.449 7.022 1.00 34.31 329 SER A N 1
ATOM 2648 C CA . SER A 1 329 ? -42.061 8.902 8.303 1.00 34.31 329 SER A CA 1
ATOM 2649 C C . SER A 1 329 ? -41.986 9.875 9.499 1.00 34.31 329 SER A C 1
ATOM 2651 O O . SER A 1 329 ? -40.903 10.326 9.861 1.00 34.31 329 SER A O 1
ATOM 2653 N N . ARG A 1 330 ? -43.111 10.116 10.198 1.00 39.72 330 ARG A N 1
ATOM 2654 C CA . ARG A 1 330 ? -43.227 10.926 11.444 1.00 39.72 330 ARG A CA 1
ATOM 2655 C C . ARG A 1 330 ? -42.697 10.243 12.732 1.00 39.72 330 ARG A C 1
ATOM 2657 O O . ARG A 1 330 ? -42.987 10.721 13.827 1.00 39.72 330 ARG A O 1
ATOM 2664 N N . LYS A 1 331 ? -41.961 9.133 12.623 1.00 54.38 331 LYS A N 1
ATOM 2665 C CA . LYS A 1 331 ? -41.472 8.310 13.748 1.00 54.38 331 LYS A CA 1
ATOM 2666 C C . LYS A 1 331 ? -40.010 8.636 14.082 1.00 54.38 331 LYS A C 1
ATOM 2668 O O . LYS A 1 331 ? -39.268 9.035 13.189 1.00 54.38 331 LYS A O 1
ATOM 2673 N N . ILE A 1 332 ? -39.605 8.459 15.343 1.00 50.06 332 ILE A N 1
ATOM 2674 C CA . ILE A 1 332 ? -38.195 8.578 15.755 1.00 50.06 332 ILE A CA 1
ATOM 2675 C C . ILE A 1 332 ? -37.431 7.335 15.285 1.00 50.06 332 ILE A C 1
ATOM 2677 O O . ILE A 1 332 ? -37.909 6.204 15.421 1.00 50.06 332 ILE A O 1
ATOM 2681 N N . ARG A 1 333 ? -36.258 7.570 14.700 1.00 58.66 333 ARG A N 1
ATOM 2682 C CA . ARG A 1 333 ? -35.415 6.585 14.022 1.00 58.66 333 ARG A CA 1
ATOM 2683 C C . ARG A 1 333 ? -34.171 6.308 14.856 1.00 58.66 333 ARG A C 1
ATOM 2685 O O . ARG A 1 333 ? -33.332 7.190 15.035 1.00 58.66 333 ARG A O 1
ATOM 2692 N N . MET A 1 334 ? -34.058 5.078 15.34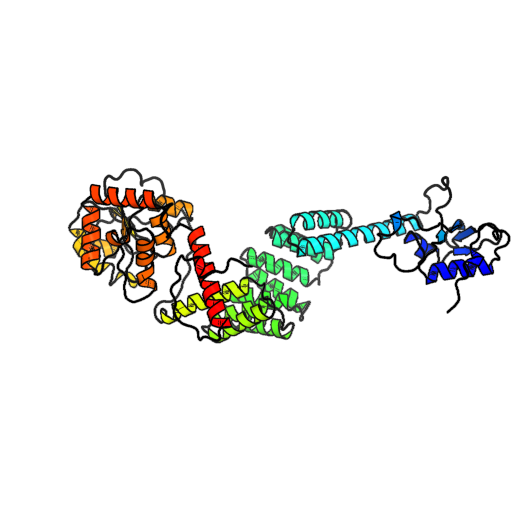4 1.00 48.81 334 MET A N 1
ATOM 2693 C CA . MET A 1 334 ? -32.872 4.587 16.050 1.00 48.81 334 MET A CA 1
ATOM 2694 C C . MET A 1 334 ? -32.010 3.784 15.086 1.00 48.81 334 MET A C 1
ATOM 2696 O O . MET A 1 334 ? -32.546 2.959 14.345 1.00 48.81 334 MET A O 1
ATOM 2700 N N . CYS A 1 335 ? -30.695 3.987 15.099 1.00 50.84 335 CYS A N 1
ATOM 2701 C CA . CYS A 1 335 ? -29.790 3.272 14.201 1.00 50.84 335 CYS A CA 1
ATOM 2702 C C . CYS A 1 335 ? -28.641 2.585 14.945 1.00 50.84 335 CYS A C 1
ATOM 2704 O O . CYS A 1 335 ? -28.018 3.167 15.832 1.00 50.84 335 CYS A O 1
ATOM 2706 N N . TRP A 1 336 ? -28.389 1.335 14.551 1.00 55.38 336 TRP A N 1
ATOM 2707 C CA . TRP A 1 336 ? -27.258 0.508 14.955 1.00 55.38 336 TRP A CA 1
ATOM 2708 C C . TRP A 1 336 ? -26.236 0.466 13.829 1.00 55.38 336 TRP A C 1
ATOM 2710 O O . TRP A 1 336 ? -26.580 0.384 12.650 1.00 55.38 336 TRP A O 1
ATOM 2720 N N . ILE A 1 337 ? -24.961 0.510 14.192 1.00 50.97 337 ILE A N 1
ATOM 2721 C CA . ILE A 1 337 ? -23.927 0.968 13.261 1.00 50.97 337 ILE A CA 1
ATOM 2722 C C . ILE A 1 337 ? -22.963 -0.133 12.805 1.00 50.97 337 ILE A C 1
ATOM 2724 O O . ILE A 1 337 ? -22.100 0.092 11.955 1.00 50.97 337 ILE A O 1
ATOM 2728 N N . GLN A 1 338 ? -23.119 -1.352 13.313 1.00 50.59 338 GLN A N 1
ATOM 2729 C CA . GLN A 1 338 ? -22.128 -2.402 13.111 1.00 50.59 338 GLN A CA 1
ATOM 2730 C C . GLN A 1 338 ? -22.583 -3.547 12.219 1.00 50.59 338 GLN A C 1
ATOM 2732 O O . GLN A 1 338 ? -23.745 -3.938 12.221 1.00 50.59 338 GLN A O 1
ATOM 2737 N N . SER A 1 339 ? -21.610 -4.116 11.503 1.00 39.97 339 SER A N 1
ATOM 2738 C CA . SER A 1 339 ? -21.712 -5.429 10.868 1.00 39.97 339 SER A CA 1
ATOM 2739 C C . SER A 1 339 ? -21.685 -6.497 11.961 1.00 39.97 339 SER A C 1
ATOM 2741 O O . SER A 1 339 ? -20.614 -6.832 12.463 1.00 39.97 339 SER A O 1
ATOM 2743 N N . LEU A 1 340 ? -22.852 -7.014 12.338 1.00 41.31 340 LEU A N 1
ATOM 2744 C CA . LEU A 1 340 ? -22.988 -8.013 13.399 1.00 41.31 340 LEU A CA 1
ATOM 2745 C C . LEU A 1 340 ? -22.774 -9.431 12.848 1.00 41.31 340 LEU A C 1
ATOM 2747 O O . LEU A 1 340 ? -23.307 -9.785 11.795 1.00 41.31 340 LEU A O 1
ATOM 2751 N N . SER A 1 341 ? -22.017 -10.271 13.564 1.00 35.91 341 SER A N 1
ATOM 2752 C CA . SER A 1 341 ? -22.006 -11.712 13.295 1.00 35.91 341 SER A CA 1
ATOM 2753 C C . SER A 1 341 ? -23.259 -12.364 13.910 1.00 35.91 341 SER A C 1
ATOM 2755 O O . SER A 1 341 ? -23.700 -11.924 14.973 1.00 35.91 341 SER A O 1
ATOM 2757 N N . PRO A 1 342 ? -23.819 -13.446 13.326 1.00 35.34 342 PRO A N 1
ATOM 2758 C CA . PRO A 1 342 ? -24.985 -14.160 13.868 1.00 35.34 342 PRO A CA 1
ATOM 2759 C C . PRO A 1 342 ? -24.865 -14.604 15.338 1.00 35.34 342 PRO A C 1
ATOM 2761 O O . PRO A 1 342 ? -25.880 -14.837 15.982 1.00 35.34 342 PRO A O 1
ATOM 2764 N N . ARG A 1 343 ? -23.640 -14.746 15.871 1.00 33.31 343 ARG A N 1
ATOM 2765 C CA . ARG A 1 343 ? -23.380 -15.227 17.241 1.00 33.31 343 ARG A CA 1
ATOM 2766 C C . ARG A 1 343 ? -23.342 -14.113 18.291 1.00 33.31 343 ARG A C 1
ATOM 2768 O O . ARG A 1 343 ? -23.641 -14.386 19.449 1.00 33.31 343 ARG A O 1
ATOM 2775 N N . ASP A 1 344 ? -23.043 -12.875 17.904 1.00 35.94 344 ASP A N 1
ATOM 2776 C CA . ASP A 1 344 ? -23.027 -11.731 18.834 1.00 35.94 344 ASP A CA 1
ATOM 2777 C C . ASP A 1 344 ? -24.454 -11.232 19.146 1.00 35.94 344 ASP A C 1
ATOM 2779 O O . ASP A 1 344 ? -24.703 -10.572 20.153 1.00 35.94 344 ASP A O 1
ATOM 2783 N N . LEU A 1 345 ? -25.428 -11.626 18.316 1.00 38.44 345 LEU A N 1
ATOM 2784 C CA . LEU A 1 345 ? -26.851 -11.294 18.450 1.00 38.44 345 LEU A CA 1
ATOM 2785 C C . LEU A 1 345 ? -27.555 -12.001 19.616 1.00 38.44 345 LEU A C 1
ATOM 2787 O O . LEU A 1 345 ? -28.567 -11.507 20.103 1.00 38.44 345 LEU A O 1
ATOM 2791 N N . THR A 1 346 ? -27.049 -13.140 20.089 1.00 35.06 346 THR A N 1
ATOM 2792 C CA . THR A 1 346 ? -27.792 -13.971 21.050 1.00 35.06 346 THR A CA 1
ATOM 2793 C C . THR A 1 346 ? -27.733 -13.505 22.506 1.00 35.06 346 THR A C 1
ATOM 2795 O O . THR A 1 346 ? -28.469 -14.048 23.316 1.00 35.06 346 THR A O 1
ATOM 2798 N N . MET A 1 347 ? -26.905 -12.522 22.881 1.00 32.44 347 MET A N 1
ATOM 2799 C CA . MET A 1 347 ? -26.828 -12.059 24.283 1.00 32.44 347 MET A CA 1
ATOM 2800 C C . MET A 1 347 ? -27.142 -10.569 24.455 1.00 32.44 347 MET A C 1
ATOM 2802 O O . MET A 1 347 ? -27.943 -10.233 25.327 1.00 32.44 347 MET A O 1
ATOM 2806 N N . ASP A 1 348 ? -26.607 -9.692 23.600 1.00 38.34 348 ASP A N 1
ATOM 2807 C CA . ASP A 1 348 ? -26.823 -8.238 23.722 1.00 38.34 348 ASP A CA 1
ATOM 2808 C C . ASP A 1 348 ? -28.129 -7.775 23.049 1.00 38.34 348 ASP A C 1
ATOM 2810 O O . ASP A 1 348 ? -28.796 -6.858 23.526 1.00 38.34 348 ASP A O 1
ATOM 2814 N N . PHE A 1 349 ? -28.549 -8.448 21.971 1.00 39.19 349 PHE A N 1
ATOM 2815 C CA . PHE A 1 349 ? -29.753 -8.100 21.204 1.00 39.19 349 PHE A CA 1
ATOM 2816 C C . PHE A 1 349 ? -31.057 -8.607 21.849 1.00 39.19 349 PHE A C 1
ATOM 2818 O O . PHE A 1 349 ? -32.128 -8.054 21.595 1.00 39.19 349 PHE A O 1
ATOM 2825 N N . LEU A 1 350 ? -30.988 -9.658 22.677 1.00 42.22 350 LEU A N 1
ATOM 2826 C CA . LEU A 1 350 ? -32.166 -10.311 23.268 1.00 42.22 350 LEU A CA 1
ATOM 2827 C C . LEU A 1 350 ? -32.686 -9.623 24.541 1.00 42.22 350 LEU A C 1
ATOM 2829 O O . LEU A 1 350 ? -33.882 -9.697 24.800 1.00 42.22 350 LEU A O 1
ATOM 2833 N N . LYS A 1 351 ? -31.833 -8.934 25.316 1.00 38.03 351 LYS A N 1
ATOM 2834 C CA . LYS A 1 351 ? -32.259 -8.232 26.548 1.00 38.03 351 LYS A CA 1
ATOM 2835 C C . LYS A 1 351 ? -32.799 -6.823 26.289 1.00 38.03 351 LYS A C 1
ATOM 2837 O O . LYS A 1 351 ? -33.829 -6.464 26.841 1.00 38.03 351 LYS A O 1
ATOM 2842 N N . ILE A 1 352 ? -32.182 -6.085 25.364 1.00 43.00 352 ILE A N 1
ATOM 2843 C CA . ILE A 1 352 ? -32.568 -4.698 25.043 1.00 43.00 352 ILE A CA 1
ATOM 2844 C C . ILE A 1 352 ? -33.926 -4.627 24.315 1.00 43.00 352 ILE A C 1
ATOM 2846 O O . ILE A 1 352 ? -34.647 -3.634 24.417 1.00 43.00 352 ILE A O 1
ATOM 2850 N N . ASN A 1 353 ? -34.316 -5.678 23.579 1.00 43.38 353 ASN A N 1
ATOM 2851 C CA . ASN A 1 353 ? -35.591 -5.691 22.854 1.00 43.38 353 ASN A CA 1
ATOM 2852 C C . ASN A 1 353 ? -36.813 -5.853 23.773 1.00 43.38 353 ASN A C 1
ATOM 2854 O O . ASN A 1 353 ? -37.774 -5.117 23.563 1.00 43.38 353 ASN A O 1
ATOM 2858 N N . SER A 1 354 ? -36.752 -6.685 24.826 1.00 42.12 354 SER A N 1
ATOM 2859 C CA . SER A 1 354 ? -37.923 -6.976 25.676 1.00 42.12 354 SER A CA 1
ATOM 2860 C C . SER A 1 354 ? -38.508 -5.750 26.388 1.00 42.12 354 SER A C 1
ATOM 2862 O O . SER A 1 354 ? -39.670 -5.766 26.787 1.00 42.12 354 SER A O 1
ATOM 2864 N N . TYR A 1 355 ? -37.723 -4.680 26.547 1.00 40.25 355 TYR A N 1
ATOM 2865 C CA . TYR A 1 355 ? -38.159 -3.429 27.177 1.00 40.25 355 TYR A CA 1
ATOM 2866 C C . TYR A 1 355 ? -38.582 -2.349 26.165 1.00 40.25 355 TYR A C 1
ATOM 2868 O O . TYR A 1 355 ? -39.428 -1.508 26.475 1.00 40.25 355 TYR A O 1
ATOM 2876 N N . LEU A 1 356 ? -38.067 -2.391 24.928 1.00 43.84 356 LEU A N 1
ATOM 2877 C CA . LEU A 1 356 ? -38.456 -1.474 23.845 1.00 43.84 356 LEU A CA 1
ATOM 2878 C C . LEU A 1 356 ? -39.780 -1.866 23.166 1.00 43.84 356 LEU A C 1
ATOM 2880 O O . LEU A 1 356 ? -40.381 -1.027 22.493 1.00 43.84 356 LEU A O 1
ATOM 2884 N N . ASP A 1 357 ? -40.266 -3.094 23.364 1.00 45.25 357 ASP A N 1
ATOM 2885 C CA . ASP A 1 357 ? -41.563 -3.566 22.848 1.00 45.25 357 ASP A CA 1
ATOM 2886 C C . ASP A 1 357 ? -42.769 -2.845 23.478 1.00 45.25 357 ASP A C 1
ATOM 2888 O O . ASP A 1 357 ? -43.859 -2.817 22.905 1.00 45.25 357 ASP A O 1
ATOM 2892 N N . ALA A 1 358 ? -42.570 -2.148 24.604 1.00 40.34 358 ALA A N 1
ATOM 2893 C CA . ALA A 1 358 ? -43.580 -1.274 25.205 1.00 40.34 358 ALA A CA 1
ATOM 2894 C C . ALA A 1 358 ? -43.870 0.003 24.379 1.00 40.34 358 ALA A C 1
ATOM 2896 O O . ALA A 1 358 ? -44.751 0.790 24.733 1.00 40.34 358 ALA A O 1
ATOM 2897 N N . LEU A 1 359 ? -43.144 0.236 23.277 1.00 43.53 359 LEU A N 1
ATOM 2898 C CA . LEU A 1 359 ? -43.147 1.490 22.526 1.00 43.53 359 LEU A CA 1
ATOM 2899 C C . LEU A 1 359 ? -43.538 1.286 21.050 1.00 43.53 359 LEU A C 1
ATOM 2901 O O . LEU A 1 359 ? -42.705 1.161 20.154 1.00 43.53 359 LEU A O 1
ATOM 2905 N N . THR A 1 360 ? -44.838 1.350 20.765 1.00 41.97 360 THR A N 1
ATOM 2906 C CA . THR A 1 360 ? -45.483 1.037 19.469 1.00 41.97 360 THR A CA 1
ATOM 2907 C C . THR A 1 360 ? -45.139 1.949 18.268 1.00 41.97 360 THR A C 1
ATOM 2909 O O . THR A 1 360 ? -45.692 1.766 17.183 1.00 41.97 360 THR A O 1
ATOM 2912 N N . ASN A 1 361 ? -44.222 2.922 18.389 1.00 46.28 361 ASN A N 1
ATOM 2913 C CA . ASN A 1 361 ? -44.080 4.026 17.419 1.00 46.28 361 ASN A CA 1
ATOM 2914 C C . ASN A 1 361 ? -42.670 4.307 16.848 1.00 46.28 361 ASN A C 1
ATOM 2916 O O . ASN A 1 361 ? -42.466 5.380 16.280 1.00 46.28 361 ASN A O 1
ATOM 2920 N N . TYR A 1 362 ? -41.719 3.368 16.895 1.00 47.94 362 TYR A N 1
ATOM 2921 C CA . TYR A 1 362 ? -40.327 3.611 16.458 1.00 47.94 362 TYR A CA 1
ATOM 2922 C C . TYR A 1 362 ? -39.889 2.747 15.263 1.00 47.94 362 TYR A C 1
ATOM 2924 O O . TYR A 1 362 ? -40.434 1.662 15.047 1.00 47.94 362 TYR A O 1
ATOM 2932 N N . THR A 1 363 ? -38.911 3.240 14.490 1.00 43.25 363 THR A N 1
ATOM 2933 C CA . THR A 1 363 ? -38.254 2.520 13.379 1.00 43.25 363 THR A CA 1
ATOM 2934 C C . THR A 1 363 ? -36.768 2.309 13.713 1.00 43.25 363 THR A C 1
ATOM 2936 O O . THR A 1 363 ? -36.051 3.271 13.985 1.00 43.25 363 THR A O 1
ATOM 2939 N N . LYS A 1 364 ? -36.312 1.054 13.704 1.00 49.00 364 LYS A N 1
ATOM 2940 C CA . LYS A 1 364 ? -34.955 0.570 13.994 1.00 49.00 364 LYS A CA 1
ATOM 2941 C C . LYS A 1 364 ? -34.170 0.352 12.689 1.00 49.00 364 LYS A C 1
ATOM 2943 O O . LYS A 1 364 ? -34.696 -0.198 11.728 1.00 49.00 364 LYS A O 1
ATOM 2948 N N . TRP A 1 365 ? -32.909 0.767 12.640 1.00 39.12 365 TRP A N 1
ATOM 2949 C CA . TRP A 1 365 ? -32.001 0.522 11.513 1.00 39.12 365 TRP A CA 1
ATOM 2950 C C . TRP A 1 365 ? -30.883 -0.419 11.944 1.00 39.12 365 TRP A C 1
ATOM 2952 O O . TRP A 1 365 ? -30.258 -0.182 12.976 1.00 39.12 365 TRP A O 1
ATOM 2962 N N . ILE A 1 366 ? -30.645 -1.484 11.176 1.00 46.25 366 ILE A N 1
ATOM 2963 C CA . ILE A 1 366 ? -29.659 -2.527 11.498 1.00 46.25 366 ILE A CA 1
ATOM 2964 C C . ILE A 1 366 ? -28.823 -2.824 10.248 1.00 46.25 366 ILE A C 1
ATOM 2966 O O . ILE A 1 366 ? -29.329 -2.813 9.128 1.00 46.25 366 ILE A O 1
ATOM 2970 N N . LEU A 1 367 ? -27.538 -3.123 10.428 1.00 36.69 367 LEU A N 1
ATOM 2971 C CA . LEU A 1 367 ? -26.670 -3.713 9.407 1.00 36.69 367 LEU A CA 1
ATOM 2972 C C . LEU A 1 367 ? -26.652 -5.244 9.606 1.00 36.69 367 LEU A C 1
ATOM 2974 O O . LEU A 1 367 ? -25.957 -5.765 10.465 1.00 36.69 367 LEU A O 1
ATOM 2978 N N . ARG A 1 368 ? -27.500 -5.928 8.821 1.00 41.69 368 ARG A N 1
ATOM 2979 C CA . ARG A 1 368 ? -27.749 -7.387 8.693 1.00 41.69 368 ARG A CA 1
ATOM 2980 C C . ARG A 1 368 ? -27.760 -8.244 9.982 1.00 41.69 368 ARG A C 1
ATOM 2982 O O . ARG A 1 368 ? -26.724 -8.661 10.478 1.00 41.69 368 ARG A O 1
ATOM 2989 N N . SER A 1 369 ? -28.966 -8.670 10.373 1.00 44.62 369 SER A N 1
ATOM 2990 C CA . SER A 1 369 ? -29.281 -9.904 11.121 1.00 44.62 369 SER A CA 1
ATOM 2991 C C . SER A 1 369 ? -30.737 -10.329 10.840 1.00 44.62 369 SER A C 1
ATOM 2993 O O . SER A 1 369 ? -31.451 -9.612 10.138 1.00 44.62 369 SER A O 1
ATOM 2995 N N . SER A 1 370 ? -31.170 -11.522 11.272 1.00 46.22 370 SER A N 1
ATOM 2996 C CA . SER A 1 370 ? -32.420 -12.134 10.791 1.00 46.22 370 SER A CA 1
ATOM 2997 C C . SER A 1 370 ? -33.677 -11.425 11.330 1.00 46.22 370 SER A C 1
ATOM 2999 O O . SER A 1 370 ? -33.862 -11.261 12.533 1.00 46.22 370 SER A O 1
ATOM 3001 N N . ILE A 1 371 ? -34.584 -11.035 10.427 1.00 53.25 371 ILE A N 1
ATOM 3002 C CA . ILE A 1 371 ? -35.920 -10.488 10.750 1.00 53.25 371 ILE A CA 1
ATOM 3003 C C . ILE A 1 371 ? -36.731 -11.471 11.619 1.00 53.25 371 ILE A C 1
ATOM 3005 O O . ILE A 1 371 ? -37.612 -11.055 12.367 1.00 53.25 371 ILE A O 1
ATOM 3009 N N . LEU A 1 372 ? -36.409 -12.767 11.549 1.00 50.62 372 LEU A N 1
ATOM 3010 C CA . LEU A 1 372 ? -37.088 -13.843 12.270 1.00 50.62 372 LEU A CA 1
ATOM 3011 C C . LEU A 1 372 ? -36.874 -13.748 13.789 1.00 50.62 372 LEU A C 1
ATOM 3013 O O . LEU A 1 372 ? -37.829 -13.935 14.539 1.00 50.62 372 LEU A O 1
ATOM 3017 N N . ASP A 1 373 ? -35.669 -13.390 14.240 1.00 53.59 373 ASP A N 1
ATOM 3018 C CA . ASP A 1 373 ? -35.354 -13.283 15.674 1.00 53.59 373 ASP A CA 1
ATOM 3019 C C . ASP A 1 373 ? -36.029 -12.063 16.318 1.00 53.59 373 ASP A C 1
ATOM 3021 O O . ASP A 1 373 ? -36.486 -12.120 17.458 1.00 53.59 373 ASP A O 1
ATOM 3025 N N . ALA A 1 374 ? -36.146 -10.963 15.569 1.00 53.47 374 ALA A N 1
ATOM 3026 C CA . ALA A 1 374 ? -36.842 -9.760 16.022 1.00 53.47 374 ALA A CA 1
ATOM 3027 C C . ALA A 1 374 ? -38.372 -9.930 16.005 1.00 53.47 374 ALA A C 1
ATOM 3029 O O . ALA A 1 374 ? -39.054 -9.471 16.922 1.00 53.47 374 ALA A O 1
ATOM 3030 N N . ALA A 1 375 ? -38.910 -10.636 15.004 1.00 55.09 375 ALA A N 1
ATOM 3031 C CA . ALA A 1 375 ? -40.331 -10.970 14.935 1.00 55.09 375 ALA A CA 1
ATOM 3032 C C . ALA A 1 375 ? -40.761 -11.893 16.090 1.00 55.09 375 ALA A C 1
ATOM 3034 O O . ALA A 1 375 ? -41.854 -11.723 16.628 1.00 55.09 375 ALA A O 1
ATOM 3035 N N . ALA A 1 376 ? -39.890 -12.813 16.523 1.00 53.53 376 ALA A N 1
ATOM 3036 C CA . ALA A 1 376 ? -40.130 -13.680 17.681 1.00 53.53 376 ALA A CA 1
ATOM 3037 C C . ALA A 1 376 ? -40.255 -12.917 19.016 1.00 53.53 376 ALA A C 1
ATOM 3039 O O . ALA A 1 376 ? -40.804 -13.460 19.971 1.00 53.53 376 ALA A O 1
ATOM 3040 N N . GLN A 1 377 ? -39.777 -11.671 19.077 1.00 53.03 377 GLN A N 1
ATOM 3041 C CA . GLN A 1 377 ? -39.863 -10.791 20.249 1.00 53.03 377 GLN A CA 1
ATOM 3042 C C . GLN A 1 377 ? -40.949 -9.709 20.103 1.00 53.03 377 GLN A C 1
ATOM 3044 O O . GLN A 1 377 ? -41.140 -8.917 21.006 1.00 53.03 377 GLN A O 1
ATOM 3049 N N . GLY A 1 378 ? -41.713 -9.681 19.002 1.00 56.12 378 GLY A N 1
ATOM 3050 C CA . GLY A 1 378 ? -42.829 -8.737 18.831 1.00 56.12 378 GLY A CA 1
ATOM 3051 C C . GLY A 1 378 ? -42.503 -7.455 18.056 1.00 56.12 378 GLY A C 1
ATOM 3052 O O . GLY A 1 378 ? -43.375 -6.596 17.914 1.00 56.12 378 GLY A O 1
ATOM 3053 N N . VAL A 1 379 ? -41.302 -7.334 17.476 1.00 61.16 379 VAL A N 1
ATOM 3054 C CA . VAL A 1 379 ? -40.958 -6.223 16.573 1.00 61.16 379 VAL A CA 1
ATOM 3055 C C . VAL A 1 379 ? -41.549 -6.481 15.186 1.00 61.16 379 VAL A C 1
ATOM 3057 O O . VAL A 1 379 ? -41.254 -7.498 14.554 1.00 61.16 379 VAL A O 1
ATOM 3060 N N . HIS A 1 380 ? -42.352 -5.548 14.669 1.00 62.69 380 HIS A N 1
ATOM 3061 C CA . HIS A 1 380 ? -42.931 -5.696 13.334 1.00 62.69 380 HIS A CA 1
ATOM 3062 C C . HIS A 1 380 ? -41.839 -5.539 12.257 1.00 62.69 380 HIS A C 1
ATOM 3064 O O . HIS A 1 380 ? -41.045 -4.598 12.350 1.00 62.69 380 HIS A O 1
ATOM 3070 N N . PRO A 1 381 ? -41.795 -6.381 11.203 1.00 63.00 381 PRO A N 1
ATOM 3071 C CA . PRO A 1 381 ? -40.761 -6.309 10.164 1.00 63.00 381 PRO A CA 1
ATOM 3072 C C . PRO A 1 381 ? -40.599 -4.922 9.524 1.00 63.00 381 PRO A C 1
ATOM 3074 O O . PRO A 1 381 ? -39.479 -4.481 9.289 1.00 63.00 381 PRO A O 1
ATOM 3077 N N . ASP A 1 382 ? -41.699 -4.185 9.335 1.00 69.38 382 ASP A N 1
ATOM 3078 C CA . ASP A 1 382 ? -41.696 -2.823 8.767 1.00 69.38 382 ASP A CA 1
ATOM 3079 C C . ASP A 1 382 ? -41.011 -1.774 9.662 1.00 69.38 382 ASP A C 1
ATOM 3081 O O . ASP A 1 382 ? -40.766 -0.639 9.247 1.00 69.38 382 ASP A O 1
ATOM 3085 N N . GLN A 1 383 ? -40.726 -2.124 10.917 1.00 63.09 383 GLN A N 1
ATOM 3086 C CA . GLN A 1 383 ? -39.967 -1.284 11.833 1.00 63.09 383 GLN A CA 1
ATOM 3087 C C . GLN A 1 383 ? -38.463 -1.483 11.676 1.00 63.09 383 GLN A C 1
ATOM 3089 O O . GLN A 1 383 ? -37.733 -0.705 12.273 1.00 63.09 383 GLN A O 1
ATOM 3094 N N . ILE A 1 384 ? -37.985 -2.466 10.907 1.00 63.91 384 ILE A N 1
ATOM 3095 C CA . ILE A 1 384 ? -36.557 -2.726 10.716 1.00 63.91 384 ILE A CA 1
ATOM 3096 C C . ILE A 1 384 ? -36.151 -2.357 9.292 1.00 63.91 384 ILE A C 1
ATOM 3098 O O . ILE A 1 384 ? -36.609 -2.954 8.322 1.00 63.91 384 ILE A O 1
ATOM 3102 N N . ILE A 1 385 ? -35.243 -1.390 9.165 1.00 66.31 385 ILE A N 1
ATOM 3103 C CA . ILE A 1 385 ? -34.690 -0.973 7.876 1.00 66.31 385 ILE A CA 1
ATOM 3104 C C . ILE A 1 385 ? -33.228 -1.402 7.796 1.00 66.31 385 ILE A C 1
ATOM 3106 O O . ILE A 1 385 ? -32.386 -0.962 8.581 1.00 66.31 385 ILE A O 1
ATOM 3110 N N . PHE A 1 386 ? -32.922 -2.243 6.811 1.00 64.81 386 PHE A N 1
ATOM 3111 C CA . PHE A 1 386 ? -31.550 -2.561 6.438 1.00 64.81 386 PHE A CA 1
ATOM 3112 C C . PHE A 1 386 ? -31.059 -1.571 5.393 1.00 64.81 386 PHE A C 1
ATOM 3114 O O . PHE A 1 386 ? -31.792 -1.210 4.473 1.00 64.81 386 PHE A O 1
ATOM 3121 N N . THR A 1 387 ? -29.803 -1.154 5.521 1.00 59.88 387 THR A N 1
ATOM 3122 C CA . THR A 1 387 ? -29.155 -0.340 4.493 1.00 59.88 387 THR A CA 1
ATOM 3123 C C . THR A 1 387 ? -27.920 -1.020 3.950 1.00 59.88 387 THR A C 1
ATOM 3125 O O . THR A 1 387 ? -27.196 -1.704 4.675 1.00 59.88 387 THR A O 1
ATOM 3128 N N . ASP A 1 388 ? -27.686 -0.813 2.658 1.00 59.75 388 ASP A N 1
ATOM 3129 C CA . ASP A 1 388 ? -26.462 -1.258 2.010 1.00 59.75 388 ASP A CA 1
ATOM 3130 C C . ASP A 1 388 ? -25.260 -0.467 2.524 1.00 59.75 388 ASP A C 1
ATOM 3132 O O . ASP A 1 388 ? -25.369 0.716 2.878 1.00 59.75 388 ASP A O 1
ATOM 3136 N N . VAL A 1 389 ? -24.090 -1.102 2.468 1.00 57.16 389 VAL A N 1
ATOM 3137 C CA . VAL A 1 389 ? -22.808 -0.432 2.691 1.00 57.16 389 VAL A CA 1
ATOM 3138 C C . VAL A 1 389 ? -22.669 0.715 1.688 1.00 57.16 389 VAL A C 1
ATOM 3140 O O . VAL A 1 389 ? -22.825 0.531 0.482 1.00 57.16 389 VAL A O 1
ATOM 3143 N N . ALA A 1 390 ? -22.379 1.912 2.191 1.00 56.22 390 ALA A N 1
ATOM 3144 C CA . ALA A 1 390 ? -22.254 3.119 1.388 1.00 56.22 390 ALA A CA 1
ATOM 3145 C C . ALA A 1 390 ? -20.835 3.685 1.453 1.00 56.22 390 ALA A C 1
ATOM 3147 O O . ALA A 1 390 ? -20.136 3.543 2.456 1.00 56.22 390 ALA A O 1
ATOM 3148 N N . MET A 1 391 ? -20.429 4.384 0.390 1.00 53.81 391 MET A N 1
ATOM 3149 C CA . MET A 1 391 ? -19.203 5.183 0.405 1.00 53.81 391 MET A CA 1
ATOM 3150 C C . MET A 1 391 ? -19.267 6.239 1.515 1.00 53.81 391 MET A C 1
ATOM 3152 O O . MET A 1 391 ? -20.340 6.750 1.831 1.00 53.81 391 MET A O 1
ATOM 3156 N N . LYS A 1 392 ? -18.109 6.610 2.070 1.00 62.50 392 LYS A N 1
ATOM 3157 C CA . LYS A 1 392 ? -17.972 7.459 3.267 1.00 62.50 392 LYS A CA 1
ATOM 3158 C C . LYS A 1 392 ? -18.903 8.680 3.307 1.00 62.50 392 LYS A C 1
ATOM 3160 O O . LYS A 1 392 ? -19.617 8.878 4.285 1.00 62.50 392 LYS A O 1
ATOM 3165 N N . ASN A 1 393 ? -18.925 9.478 2.240 1.00 65.00 393 ASN A N 1
ATOM 3166 C CA . ASN A 1 393 ? -19.737 10.699 2.180 1.00 65.00 393 ASN A CA 1
ATOM 3167 C C . ASN A 1 393 ? -21.240 10.406 2.257 1.00 65.00 393 ASN A C 1
ATOM 3169 O O . ASN A 1 393 ? -21.993 11.141 2.891 1.00 65.00 393 ASN A O 1
ATOM 3173 N N . GLU A 1 394 ? -21.670 9.320 1.621 1.00 70.81 394 GLU A N 1
ATOM 3174 C CA . GLU A 1 394 ? -23.058 8.874 1.639 1.00 70.81 394 GLU A CA 1
ATOM 3175 C C . GLU A 1 394 ? -23.415 8.236 2.988 1.00 70.81 394 GLU A C 1
ATOM 3177 O O . GLU A 1 394 ? -24.490 8.492 3.519 1.00 70.81 394 GLU A O 1
ATOM 3182 N N . HIS A 1 395 ? -22.490 7.494 3.602 1.00 70.56 395 HIS A N 1
ATOM 3183 C CA . HIS A 1 395 ? -22.650 6.979 4.960 1.00 70.56 395 HIS A CA 1
ATOM 3184 C C . HIS A 1 395 ? -22.898 8.112 5.975 1.00 70.56 395 HIS A C 1
ATOM 3186 O O . HIS A 1 395 ? -23.895 8.075 6.691 1.00 70.56 395 HIS A O 1
ATOM 3192 N N . ILE A 1 396 ? -22.077 9.171 5.967 1.00 70.94 396 ILE A N 1
ATOM 3193 C CA . ILE A 1 396 ? -22.256 10.338 6.854 1.00 70.94 396 ILE A CA 1
ATOM 3194 C C . ILE A 1 396 ? -23.603 11.032 6.599 1.00 70.94 396 ILE A C 1
ATOM 3196 O O . ILE A 1 396 ? -24.292 11.413 7.546 1.00 70.94 396 ILE A O 1
ATOM 3200 N N . ARG A 1 397 ? -24.014 11.188 5.331 1.00 73.50 397 ARG A N 1
ATOM 3201 C CA . ARG A 1 397 ? -25.323 11.774 4.986 1.00 73.50 397 ARG A CA 1
ATOM 3202 C C . ARG A 1 397 ? -26.483 10.942 5.520 1.00 73.50 397 ARG A C 1
ATOM 3204 O O . ARG A 1 397 ? -27.436 11.511 6.046 1.00 73.50 397 ARG A O 1
ATOM 3211 N N . ARG A 1 398 ? -26.394 9.614 5.424 1.00 76.44 398 ARG A N 1
ATOM 3212 C CA . ARG A 1 398 ? -27.400 8.698 5.976 1.00 76.44 398 ARG A CA 1
ATOM 3213 C C . ARG A 1 398 ? -27.457 8.764 7.492 1.00 76.44 398 ARG A C 1
ATOM 3215 O O . ARG A 1 398 ? -28.555 8.736 8.035 1.00 76.44 398 ARG A O 1
ATOM 3222 N N . SER A 1 399 ? -26.320 8.929 8.167 1.00 77.00 399 SER A N 1
ATOM 3223 C CA . SER A 1 399 ? -26.287 9.077 9.624 1.00 77.00 399 SER A CA 1
ATOM 3224 C C . SER A 1 399 ? -27.163 10.234 10.106 1.00 77.00 399 SER A C 1
ATOM 3226 O O . SER A 1 399 ? -27.850 10.079 11.105 1.00 77.00 399 SER A O 1
ATOM 3228 N N . VAL A 1 400 ? -27.249 11.344 9.357 1.00 79.94 400 VAL A N 1
ATOM 3229 C CA . VAL A 1 400 ? -28.119 12.499 9.683 1.00 79.94 400 VAL A CA 1
ATOM 3230 C C . VAL A 1 400 ? -29.617 12.146 9.682 1.00 79.94 400 VAL A C 1
ATOM 3232 O O . VAL A 1 400 ? -30.420 12.882 10.254 1.00 79.94 400 VAL A O 1
ATOM 3235 N N . LEU A 1 401 ? -30.015 11.041 9.043 1.00 79.88 401 LEU A N 1
ATOM 3236 C CA . LEU A 1 401 ? -31.397 10.557 9.070 1.00 79.88 401 LEU A CA 1
ATOM 3237 C C . LEU A 1 401 ? -31.743 9.853 10.386 1.00 79.88 401 LEU A C 1
ATOM 3239 O O . LEU A 1 401 ? -32.927 9.737 10.695 1.00 79.88 401 LEU A O 1
ATOM 3243 N N . ALA A 1 402 ? -30.758 9.379 11.149 1.00 80.94 402 ALA A N 1
ATOM 3244 C CA . ALA A 1 402 ? -30.998 8.835 12.477 1.00 80.94 402 ALA A CA 1
ATOM 3245 C C . ALA A 1 402 ? -31.209 9.973 13.485 1.00 80.94 402 ALA A C 1
ATOM 3247 O O . ALA A 1 402 ? -30.542 11.006 13.426 1.00 80.94 402 ALA A O 1
ATOM 3248 N N . ASP A 1 403 ? -32.135 9.771 14.421 1.00 81.56 403 ASP A N 1
ATOM 3249 C CA . ASP A 1 403 ? -32.368 10.715 15.514 1.00 81.56 403 ASP A CA 1
ATOM 3250 C C . ASP A 1 403 ? -31.429 10.422 16.696 1.00 81.56 403 ASP A C 1
ATOM 3252 O O . ASP A 1 403 ? -30.946 11.342 17.351 1.00 81.56 403 ASP A O 1
ATOM 3256 N N . VAL A 1 404 ? -31.142 9.141 16.944 1.00 85.88 404 VAL A N 1
ATOM 3257 C CA . VAL A 1 404 ? -30.184 8.671 17.952 1.00 85.88 404 VAL A CA 1
ATOM 3258 C C . VAL A 1 404 ? -29.521 7.378 17.486 1.00 85.88 404 VAL A C 1
ATOM 3260 O O . VAL A 1 404 ? -30.131 6.553 16.796 1.00 85.88 404 VAL A O 1
ATOM 3263 N N . ILE A 1 405 ? -28.267 7.203 17.879 1.00 85.38 405 ILE A N 1
ATOM 3264 C CA . ILE A 1 405 ? -27.477 6.006 17.634 1.00 85.38 405 ILE A CA 1
ATOM 3265 C C . ILE A 1 405 ? -27.371 5.159 18.892 1.00 85.38 405 ILE A C 1
ATOM 3267 O O . ILE A 1 405 ? -27.118 5.673 19.981 1.00 85.38 405 ILE A O 1
ATOM 3271 N N . LEU A 1 406 ? -27.512 3.851 18.704 1.00 81.50 406 LEU A N 1
ATOM 3272 C CA . LEU A 1 406 ? -27.291 2.841 19.728 1.00 81.50 406 LEU A CA 1
ATOM 3273 C C . LEU A 1 406 ? -25.964 2.132 19.432 1.00 81.50 406 LEU A C 1
ATOM 3275 O O . LEU A 1 406 ? -25.823 1.455 18.411 1.00 81.50 406 LEU A O 1
ATOM 3279 N N . ASP A 1 407 ? -24.971 2.355 20.294 1.00 81.19 407 ASP A N 1
ATOM 3280 C CA . ASP A 1 407 ? -23.673 1.686 20.229 1.00 81.19 407 ASP A CA 1
ATOM 3281 C C . ASP A 1 407 ? -23.735 0.277 20.829 1.00 81.19 407 ASP A C 1
ATOM 3283 O O . ASP A 1 407 ? -24.496 0.009 21.756 1.00 81.19 407 ASP A O 1
ATOM 3287 N N . THR A 1 408 ? -22.893 -0.621 20.341 1.00 75.06 408 THR A N 1
ATOM 3288 C CA . THR A 1 408 ? -22.780 -2.002 20.819 1.00 75.06 408 THR A CA 1
ATOM 3289 C C . THR A 1 408 ? -21.756 -2.094 21.962 1.00 75.06 408 THR A C 1
ATOM 3291 O O . THR A 1 408 ? -20.581 -1.773 21.756 1.00 75.06 408 THR A O 1
ATOM 3294 N N . PRO A 1 409 ? -22.138 -2.559 23.170 1.00 69.38 409 PRO A N 1
ATOM 3295 C CA . PRO A 1 409 ? -21.234 -2.571 24.327 1.00 69.38 409 PRO A CA 1
ATOM 3296 C C . PRO A 1 409 ? -19.974 -3.433 24.147 1.00 69.38 409 PRO A C 1
ATOM 3298 O O . PRO A 1 409 ? -18.901 -3.052 24.608 1.00 69.38 409 PRO A O 1
ATOM 3301 N N . LEU A 1 410 ? -20.080 -4.581 23.465 1.00 65.00 410 LEU A N 1
ATOM 3302 C CA . LEU A 1 410 ? -18.964 -5.524 23.275 1.00 65.00 410 LEU A CA 1
ATOM 3303 C C . LEU A 1 410 ? -18.005 -5.151 22.136 1.00 65.00 410 LEU A C 1
ATOM 3305 O O . LEU A 1 410 ? -16.843 -5.559 22.142 1.00 65.00 410 LEU A O 1
ATOM 3309 N N . CYS A 1 411 ? -18.470 -4.363 21.173 1.00 63.84 411 CYS A N 1
ATOM 3310 C CA . CYS A 1 411 ? -17.666 -3.857 20.071 1.00 63.84 411 CYS A CA 1
ATOM 3311 C C . CYS A 1 411 ? -18.149 -2.442 19.800 1.00 63.84 411 CYS A C 1
ATOM 3313 O O . CYS A 1 411 ? -19.229 -2.286 19.262 1.00 63.84 411 CYS A O 1
ATOM 3315 N N . ASN A 1 412 ? -17.427 -1.399 20.195 1.00 70.62 412 ASN A N 1
ATOM 3316 C CA . ASN A 1 412 ? -17.929 -0.037 20.010 1.00 70.62 412 ASN A CA 1
ATOM 3317 C C . ASN A 1 412 ? -17.807 0.439 18.556 1.00 70.62 412 ASN A C 1
ATOM 3319 O O . ASN A 1 412 ? -16.931 0.013 17.801 1.00 70.62 412 ASN A O 1
ATOM 3323 N N . GLY A 1 413 ? -18.638 1.400 18.161 1.00 64.75 413 GLY A N 1
ATOM 3324 C CA . GLY A 1 413 ? -18.435 2.199 16.960 1.00 64.75 413 GLY A CA 1
ATOM 3325 C C . GLY A 1 413 ? -17.126 2.985 17.050 1.00 64.75 413 GLY A C 1
ATOM 3326 O O . GLY A 1 413 ? -17.038 3.969 17.779 1.00 64.75 413 GLY A O 1
ATOM 3327 N N . HIS A 1 414 ? -16.108 2.565 16.293 1.00 72.44 414 HIS A N 1
ATOM 3328 C CA . HIS A 1 414 ? -14.831 3.279 16.192 1.00 72.44 414 HIS A CA 1
ATOM 3329 C C . HIS A 1 414 ? -14.949 4.409 15.157 1.00 72.44 414 HIS A C 1
ATOM 3331 O O . HIS A 1 414 ? -15.508 5.467 15.433 1.00 72.44 414 HIS A O 1
ATOM 3337 N N . THR A 1 415 ? -14.502 4.170 13.922 1.00 63.53 415 THR A N 1
ATOM 3338 C CA . THR A 1 415 ? -14.583 5.138 12.815 1.00 63.53 415 THR A CA 1
ATOM 3339 C C . THR A 1 415 ? -16.016 5.578 12.543 1.00 63.53 415 THR A C 1
ATOM 3341 O O . THR A 1 415 ? -16.272 6.753 12.297 1.00 63.53 415 THR A O 1
ATOM 3344 N N . THR A 1 416 ? -16.956 4.647 12.647 1.00 68.88 416 THR A N 1
ATOM 3345 C CA . THR A 1 416 ? -18.372 4.910 12.429 1.00 68.88 416 THR A CA 1
ATOM 3346 C C . THR A 1 416 ? -19.012 5.710 13.568 1.00 68.88 416 THR A C 1
ATOM 3348 O O . THR A 1 416 ? -19.884 6.538 13.318 1.00 68.88 416 THR A O 1
ATOM 3351 N N . GLY A 1 417 ? -18.542 5.533 14.810 1.00 76.94 417 GLY A N 1
ATOM 3352 C CA . GLY A 1 417 ? -18.940 6.384 15.938 1.00 76.94 417 GLY A CA 1
ATOM 3353 C C . GLY A 1 417 ? -18.473 7.826 15.732 1.00 76.94 417 GLY A C 1
ATOM 3354 O O . GLY A 1 417 ? -19.245 8.768 15.905 1.00 76.94 417 GLY A O 1
ATOM 3355 N N . THR A 1 418 ? -17.241 8.006 15.247 1.00 82.25 418 THR A N 1
ATOM 3356 C CA . THR A 1 418 ? -16.709 9.324 14.871 1.00 82.25 418 THR A CA 1
ATOM 3357 C C . THR A 1 418 ? -17.527 9.979 13.755 1.00 82.25 418 THR A C 1
ATOM 3359 O O . THR A 1 418 ? -17.844 11.162 13.853 1.00 82.25 418 THR A O 1
ATOM 3362 N N . ASP A 1 419 ? -17.928 9.227 12.726 1.00 81.31 419 ASP A N 1
ATOM 3363 C CA . ASP A 1 419 ? -18.747 9.738 11.612 1.00 81.31 419 ASP A CA 1
ATOM 3364 C C . ASP A 1 419 ? -20.111 10.250 12.054 1.00 81.31 419 ASP A C 1
ATOM 3366 O O . ASP A 1 419 ? -20.614 11.247 11.538 1.00 81.31 419 ASP A O 1
ATOM 3370 N N . VAL A 1 420 ? -20.713 9.568 13.018 1.00 84.00 420 VAL A N 1
ATOM 3371 C CA . VAL A 1 420 ? -22.005 9.933 13.592 1.00 84.00 420 VAL A CA 1
ATOM 3372 C C . VAL A 1 420 ? -21.922 11.191 14.429 1.00 84.00 420 VAL A C 1
ATOM 3374 O O . VAL A 1 420 ? -22.741 12.099 14.271 1.00 84.00 420 VAL A O 1
ATOM 3377 N N . LEU A 1 421 ? -20.902 11.282 15.277 1.00 87.25 421 LEU A N 1
ATOM 3378 C CA . LEU A 1 421 ? -20.658 12.488 16.057 1.00 87.25 421 LEU A CA 1
ATOM 3379 C C . LEU A 1 421 ? -20.307 13.659 15.126 1.00 87.25 421 LEU A C 1
ATOM 3381 O O . LEU A 1 421 ? -20.776 14.777 15.337 1.00 87.25 421 LEU A O 1
ATOM 3385 N N . TRP A 1 422 ? -19.598 13.395 14.023 1.00 86.00 422 TRP A N 1
ATOM 3386 C CA . TRP A 1 422 ? -19.349 14.378 12.968 1.00 86.00 422 TRP A CA 1
ATOM 3387 C C . TRP A 1 422 ? -20.634 14.779 12.238 1.00 86.00 422 TRP A C 1
ATOM 3389 O O . TRP A 1 422 ? -20.840 15.955 11.957 1.00 86.00 422 TRP A O 1
ATOM 3399 N N . ALA A 1 423 ? -21.560 13.852 11.989 1.00 86.81 423 ALA A N 1
ATOM 3400 C CA . ALA A 1 423 ? -22.902 14.158 11.491 1.00 86.81 423 ALA A CA 1
ATOM 3401 C C . ALA A 1 423 ? -23.739 14.961 12.514 1.00 86.81 423 ALA A C 1
ATOM 3403 O O . ALA A 1 423 ? -24.720 15.618 12.150 1.00 86.81 423 ALA A O 1
ATOM 3404 N N . GLY A 1 424 ? -23.293 15.016 13.774 1.00 91.31 424 GLY A N 1
ATOM 3405 C CA . GLY A 1 424 ? -23.944 15.707 14.883 1.00 91.31 424 GLY A CA 1
ATOM 3406 C C . GLY A 1 424 ? -25.159 14.951 15.397 1.00 91.31 424 GLY A C 1
ATOM 3407 O O . GLY A 1 424 ? -26.164 15.588 15.700 1.00 91.31 424 GLY A O 1
ATOM 3408 N N . VAL A 1 425 ? -25.091 13.619 15.409 1.00 92.00 425 VAL A N 1
ATOM 3409 C CA . VAL A 1 425 ? -26.156 12.743 15.901 1.00 92.00 425 VAL A CA 1
ATOM 3410 C C . VAL A 1 425 ? -25.722 12.145 17.244 1.00 92.00 425 VAL A C 1
ATOM 3412 O O . VAL A 1 425 ? -24.592 11.665 17.343 1.00 92.00 425 VAL A O 1
ATOM 3415 N N . PRO A 1 426 ? -26.572 12.188 18.286 1.00 94.25 426 PRO A N 1
ATOM 3416 C CA . PRO A 1 426 ? -26.249 11.610 19.588 1.00 94.25 426 PRO A CA 1
ATOM 3417 C C . PRO A 1 426 ? -26.053 10.095 19.526 1.00 94.25 426 PRO A C 1
ATOM 3419 O O . PRO A 1 426 ? -26.749 9.409 18.777 1.00 94.25 426 PRO A O 1
ATOM 3422 N N . MET A 1 427 ? -25.153 9.572 20.357 1.00 90.81 427 MET A N 1
ATOM 3423 C CA . MET A 1 427 ? -24.848 8.144 20.461 1.00 90.81 427 MET A CA 1
ATOM 3424 C C . MET A 1 427 ? -24.880 7.703 21.922 1.00 90.81 427 MET A C 1
ATOM 3426 O O . MET A 1 427 ? -24.218 8.317 22.748 1.00 90.81 427 MET A O 1
ATOM 3430 N N . ILE A 1 428 ? -25.619 6.641 22.236 1.00 91.44 428 ILE A N 1
ATOM 3431 C CA . ILE A 1 428 ? -25.643 6.037 23.574 1.00 91.44 428 ILE A CA 1
ATOM 3432 C C . ILE A 1 428 ? -24.639 4.892 23.606 1.00 91.44 428 ILE A C 1
ATOM 3434 O O . ILE A 1 428 ? -24.679 4.035 22.727 1.00 91.44 428 ILE A O 1
ATOM 3438 N N . THR A 1 429 ? -23.754 4.868 24.603 1.00 89.50 429 THR A N 1
ATOM 3439 C CA . THR A 1 429 ? -22.704 3.846 24.748 1.00 89.50 429 THR A CA 1
ATOM 3440 C C . THR A 1 429 ? -22.521 3.412 26.201 1.00 89.50 429 THR A C 1
ATOM 3442 O O . THR A 1 429 ? -22.720 4.201 27.128 1.00 89.50 429 THR A O 1
ATOM 3445 N N . LEU A 1 430 ? -22.124 2.151 26.387 1.00 88.31 430 LEU A N 1
ATOM 3446 C CA . LEU A 1 430 ? -21.852 1.516 27.676 1.00 88.31 430 LEU A CA 1
ATOM 3447 C C . LEU A 1 430 ? -20.386 1.060 27.724 1.00 88.31 430 LEU A C 1
ATOM 3449 O O . LEU A 1 430 ? -20.061 -0.007 27.197 1.00 88.31 430 LEU A O 1
ATOM 3453 N N . PRO A 1 431 ? -19.488 1.852 28.336 1.00 87.81 431 PRO A N 1
ATOM 3454 C CA . PRO A 1 431 ? -18.091 1.482 28.463 1.00 87.81 431 PRO A CA 1
ATOM 3455 C C . PRO A 1 431 ? -17.887 0.293 29.406 1.00 87.81 431 PRO A C 1
ATOM 3457 O O . PRO A 1 431 ? -18.235 0.374 30.581 1.00 87.81 431 PRO A O 1
ATOM 3460 N N . LEU A 1 432 ? -17.259 -0.780 28.920 1.00 83.62 432 LEU A N 1
ATOM 3461 C CA . LEU A 1 432 ? -16.884 -1.938 29.747 1.00 83.62 432 LEU A CA 1
ATOM 3462 C C . LEU A 1 432 ? -15.379 -1.919 30.095 1.00 83.62 432 LEU A C 1
ATOM 3464 O O . LEU A 1 432 ? -14.712 -0.877 30.050 1.00 83.62 432 LEU A O 1
ATOM 3468 N N . GLU A 1 433 ? -14.827 -3.064 30.499 1.00 79.44 433 GLU A N 1
ATOM 3469 C CA . GLU A 1 433 ? -13.449 -3.170 31.000 1.00 79.44 433 GLU A CA 1
ATOM 3470 C C . GLU A 1 433 ? -12.380 -3.081 29.900 1.00 79.44 433 GLU A C 1
ATOM 3472 O O . GLU A 1 433 ? -11.278 -2.586 30.140 1.00 79.44 433 GLU A O 1
ATOM 3477 N N . LYS A 1 434 ? -12.689 -3.534 28.679 1.00 72.19 434 LYS A N 1
ATOM 3478 C CA . LYS A 1 434 ? -11.712 -3.623 27.584 1.00 72.19 434 LYS A CA 1
ATOM 3479 C C . LYS A 1 434 ? -11.561 -2.291 26.855 1.00 72.19 434 LYS A C 1
ATOM 3481 O O . LYS A 1 434 ? -12.477 -1.479 26.785 1.00 72.19 434 LYS A O 1
ATOM 3486 N N . MET A 1 435 ? -10.412 -2.078 26.219 1.00 72.06 435 MET A N 1
ATOM 3487 C CA . MET A 1 435 ? -10.190 -0.867 25.417 1.00 72.06 435 MET A CA 1
ATOM 3488 C C . MET A 1 435 ? -11.196 -0.753 24.257 1.00 72.06 435 MET A C 1
ATOM 3490 O O . MET A 1 435 ? -11.810 0.299 24.094 1.00 72.06 435 MET A O 1
ATOM 3494 N N . ALA A 1 436 ? -11.447 -1.851 23.533 1.00 64.69 436 ALA A N 1
ATOM 3495 C CA . ALA A 1 436 ? -12.404 -1.904 22.418 1.00 64.69 436 ALA A CA 1
ATOM 3496 C C . ALA A 1 436 ? -13.857 -1.589 22.828 1.00 64.69 436 ALA A C 1
ATOM 3498 O O . ALA A 1 436 ? -14.654 -1.143 22.008 1.00 64.69 436 ALA A O 1
ATOM 3499 N N . THR A 1 437 ? -14.190 -1.782 24.105 1.00 73.38 437 THR A N 1
ATOM 3500 C CA . THR A 1 437 ? -15.513 -1.483 24.667 1.00 73.38 437 THR A CA 1
ATOM 3501 C C . THR A 1 437 ? -15.602 -0.077 25.248 1.00 73.38 437 THR A C 1
ATOM 3503 O O . THR A 1 437 ? -16.609 0.252 25.851 1.00 73.38 437 THR A O 1
ATOM 3506 N N . ARG A 1 438 ? -14.542 0.741 25.158 1.00 81.56 438 ARG A N 1
ATOM 3507 C CA . ARG A 1 438 ? -14.491 2.110 25.709 1.00 81.56 438 ARG A CA 1
ATOM 3508 C C . ARG A 1 438 ? -14.242 3.173 24.642 1.00 81.56 438 ARG A C 1
ATOM 3510 O O . ARG A 1 438 ? -14.160 4.356 24.978 1.00 81.56 438 ARG A O 1
ATOM 3517 N N . VAL A 1 439 ? -14.094 2.778 23.377 1.00 80.50 439 VAL A N 1
ATOM 3518 C CA . VAL A 1 439 ? -13.776 3.702 22.283 1.00 80.50 439 VAL A CA 1
ATOM 3519 C C . VAL A 1 439 ? -14.897 4.713 22.098 1.00 80.50 439 VAL A C 1
ATOM 3521 O O . VAL A 1 439 ? -14.629 5.910 22.163 1.00 80.50 439 VAL A O 1
ATOM 3524 N N . ALA A 1 440 ? -16.146 4.267 21.966 1.00 82.38 440 ALA A N 1
ATOM 3525 C CA . ALA A 1 440 ? -17.284 5.172 21.815 1.00 82.38 440 ALA A CA 1
ATOM 3526 C C . ALA A 1 440 ? -17.440 6.089 23.035 1.00 82.38 440 ALA A C 1
ATOM 3528 O O . ALA A 1 440 ? -17.660 7.287 22.873 1.00 82.38 440 ALA A O 1
ATOM 3529 N N . GLY A 1 441 ? -17.215 5.572 24.248 1.00 89.62 441 GLY A N 1
ATOM 3530 C CA . GLY A 1 441 ? -17.166 6.389 25.464 1.00 89.62 441 GLY A CA 1
ATOM 3531 C C . GLY A 1 441 ? -16.104 7.492 25.392 1.00 89.62 441 GLY A C 1
ATOM 3532 O O . GLY A 1 441 ? -16.389 8.651 25.690 1.00 89.62 441 GLY A O 1
ATOM 3533 N N . SER A 1 442 ? -14.894 7.170 24.929 1.00 87.00 442 SER A N 1
ATOM 3534 C CA . SER A 1 442 ? -13.829 8.160 24.728 1.00 87.00 442 SER A CA 1
ATOM 3535 C C . SER A 1 442 ? -14.200 9.209 23.677 1.00 87.00 442 SER A C 1
ATOM 3537 O O . SER A 1 442 ? -13.926 10.391 23.884 1.00 87.00 442 SER A O 1
ATOM 3539 N N . LEU A 1 443 ? -14.830 8.801 22.569 1.00 88.50 443 LEU A N 1
ATOM 3540 C CA . LEU A 1 443 ? -15.311 9.722 21.536 1.00 88.50 443 LEU A CA 1
ATOM 3541 C C . LEU A 1 443 ? -16.373 10.670 22.110 1.00 88.50 443 LEU A C 1
ATOM 3543 O O . LEU A 1 443 ? -16.270 11.884 21.950 1.00 88.50 443 LEU A O 1
ATOM 3547 N N . CYS A 1 444 ? -17.348 10.131 22.846 1.00 92.00 444 CYS A N 1
ATOM 3548 C CA . CYS A 1 444 ? -18.407 10.896 23.498 1.00 92.00 444 CYS A CA 1
ATOM 3549 C C . CYS A 1 444 ? -17.858 11.896 24.525 1.00 92.00 444 CYS A C 1
ATOM 3551 O O . CYS A 1 444 ? -18.311 13.037 24.556 1.00 92.00 444 CYS A O 1
ATOM 3553 N N . LEU A 1 445 ? -16.857 11.526 25.330 1.00 91.88 445 LEU A N 1
ATOM 3554 C CA . LEU A 1 445 ? -16.192 12.470 26.239 1.00 91.88 445 LEU A CA 1
ATOM 3555 C C . LEU A 1 445 ? -15.480 13.591 25.475 1.00 91.88 445 LEU A C 1
ATOM 3557 O O . LEU A 1 445 ? -15.568 14.753 25.868 1.00 91.88 445 LEU A O 1
ATOM 3561 N N . ALA A 1 446 ? -14.822 13.263 24.362 1.00 89.31 446 ALA A N 1
ATOM 3562 C CA . ALA A 1 446 ? -14.087 14.226 23.550 1.00 89.31 446 ALA A CA 1
ATOM 3563 C C . ALA A 1 446 ? -14.985 15.246 22.821 1.00 89.31 446 ALA A C 1
ATOM 3565 O O . ALA A 1 446 ? -14.480 16.278 22.378 1.00 89.31 446 ALA A O 1
ATOM 3566 N N . THR A 1 447 ? -16.303 15.017 22.728 1.00 91.31 447 THR A N 1
ATOM 3567 C CA . THR A 1 447 ? -17.254 16.042 22.249 1.00 91.31 447 THR A CA 1
ATOM 3568 C C . THR A 1 447 ? -17.581 17.104 23.303 1.00 91.31 447 THR A C 1
ATOM 3570 O O . THR A 1 447 ? -18.154 18.139 22.965 1.00 91.31 447 THR A O 1
ATOM 3573 N N . GLY A 1 448 ? -17.248 16.849 24.575 1.00 91.00 448 GLY A N 1
ATOM 3574 C CA . GLY A 1 448 ? -17.681 17.640 25.732 1.00 91.00 448 GLY A CA 1
ATOM 3575 C C . GLY A 1 448 ? -19.060 17.249 26.283 1.00 91.00 448 GLY A C 1
ATOM 3576 O O . GLY A 1 448 ? -19.429 17.694 27.366 1.00 91.00 448 GLY A O 1
ATOM 3577 N N . LEU A 1 449 ? -19.800 16.372 25.593 1.00 94.69 449 LEU A N 1
ATOM 3578 C CA . LEU A 1 449 ? -21.183 15.998 25.930 1.00 94.69 449 LEU A CA 1
ATOM 3579 C C . LEU A 1 449 ? -21.321 14.535 26.370 1.00 94.69 449 LEU A C 1
ATOM 3581 O O . LEU A 1 449 ? -22.414 13.974 26.374 1.00 94.69 449 LEU A O 1
ATOM 3585 N N . GLY A 1 450 ? -20.214 13.901 26.766 1.00 91.38 450 GLY A N 1
ATOM 3586 C CA . GLY A 1 450 ? -20.200 12.487 27.142 1.00 91.38 450 GLY A CA 1
ATOM 3587 C C . GLY A 1 450 ? -21.157 12.128 28.282 1.00 91.38 450 GLY A C 1
ATOM 3588 O O . GLY A 1 450 ? -21.718 11.042 28.270 1.00 91.38 450 GLY A O 1
ATOM 3589 N N . HIS A 1 451 ? -21.420 13.045 29.214 1.00 93.75 451 HIS A N 1
ATOM 3590 C CA . HIS A 1 451 ? -22.338 12.824 30.339 1.00 93.75 451 HIS A CA 1
ATOM 3591 C C . HIS A 1 451 ? -23.809 12.611 29.921 1.00 93.75 451 HIS A C 1
ATOM 3593 O O . HIS A 1 451 ? -24.568 11.986 30.657 1.00 93.75 451 HIS A O 1
ATOM 3599 N N . GLU A 1 452 ? -24.219 13.085 28.739 1.00 94.94 452 GLU A N 1
ATOM 3600 C CA . GLU A 1 452 ? -25.562 12.833 28.188 1.00 94.94 452 GLU A CA 1
ATOM 3601 C C . GLU A 1 452 ? -25.640 11.518 27.389 1.00 94.94 452 GLU A C 1
ATOM 3603 O O . GLU A 1 452 ? -26.734 11.040 27.092 1.00 94.94 452 GLU A O 1
ATOM 3608 N N . MET A 1 453 ? -24.489 10.928 27.049 1.00 94.88 453 MET A N 1
ATOM 3609 C CA . MET A 1 453 ? -24.345 9.842 26.069 1.00 94.88 453 MET A CA 1
ATOM 3610 C C . MET A 1 453 ? -23.770 8.539 26.650 1.00 94.88 453 MET A C 1
ATOM 3612 O O . MET A 1 453 ? -23.941 7.472 26.066 1.00 94.88 453 MET A O 1
ATOM 3616 N N . ILE A 1 454 ? -23.085 8.609 27.789 1.00 95.62 454 ILE A N 1
ATOM 3617 C CA . ILE A 1 454 ? -22.423 7.473 28.434 1.00 95.62 454 ILE A CA 1
ATOM 3618 C C . ILE A 1 454 ? -23.270 6.993 29.606 1.00 95.62 454 ILE A C 1
ATOM 3620 O O . ILE A 1 454 ? -23.727 7.795 30.421 1.00 95.62 454 ILE A O 1
ATOM 3624 N N . VAL A 1 455 ? -23.444 5.681 29.691 1.00 94.06 455 VAL A N 1
ATOM 3625 C CA . VAL A 1 455 ? -24.149 4.996 30.778 1.00 94.06 455 VAL A CA 1
ATOM 3626 C C . VAL A 1 455 ? -23.235 3.978 31.459 1.00 94.06 455 VAL A C 1
ATOM 3628 O O . VAL A 1 455 ? -22.199 3.611 30.903 1.00 94.06 455 VAL A O 1
ATOM 3631 N N . ASN A 1 456 ? -23.611 3.516 32.653 1.00 92.69 456 ASN A N 1
ATOM 3632 C CA . ASN A 1 456 ? -22.782 2.618 33.468 1.00 92.69 456 ASN A CA 1
ATOM 3633 C C . ASN A 1 456 ? -23.359 1.205 33.620 1.00 92.69 456 ASN A C 1
ATOM 3635 O O . ASN A 1 456 ? -22.687 0.318 34.145 1.00 92.69 456 ASN A O 1
ATOM 3639 N N . SER A 1 457 ? -24.588 0.976 33.161 1.00 85.62 457 SER A N 1
ATOM 3640 C CA . SER A 1 457 ? -25.242 -0.330 33.189 1.00 85.62 457 SER A CA 1
ATOM 3641 C C . SER A 1 457 ? -26.116 -0.535 31.951 1.00 85.62 457 SER A C 1
ATOM 3643 O O . SER A 1 457 ? -26.429 0.411 31.226 1.00 85.62 457 SER A O 1
ATOM 3645 N N . LEU A 1 458 ? -26.512 -1.785 31.698 1.00 78.25 458 LEU A N 1
ATOM 3646 C CA . LEU A 1 458 ? -27.482 -2.101 30.644 1.00 78.25 458 LEU A CA 1
ATOM 3647 C C . LEU A 1 458 ? -28.867 -1.502 30.939 1.00 78.25 458 LEU A C 1
ATOM 3649 O O . LEU A 1 458 ? -29.533 -1.048 30.019 1.00 78.25 458 LEU A O 1
ATOM 3653 N N . GLU A 1 459 ? -29.264 -1.432 32.211 1.00 80.75 459 GLU A N 1
ATOM 3654 C CA . GLU A 1 459 ? -30.515 -0.786 32.632 1.00 80.75 459 GLU A CA 1
ATOM 3655 C C . GLU A 1 459 ? -30.497 0.712 32.292 1.00 80.75 459 GLU A C 1
ATOM 3657 O O . GLU A 1 459 ? -31.384 1.208 31.602 1.00 80.75 459 GLU A O 1
ATOM 3662 N N . GLU A 1 460 ? -29.418 1.420 32.647 1.00 86.56 460 GLU A N 1
ATOM 3663 C CA . GLU A 1 460 ? -29.249 2.831 32.285 1.00 86.56 460 GLU A CA 1
ATOM 3664 C C . GLU A 1 460 ? -29.188 3.035 30.763 1.00 86.56 460 GLU A C 1
ATOM 3666 O O . GLU A 1 460 ? -29.672 4.050 30.259 1.00 86.56 460 GLU A O 1
ATOM 3671 N N . TYR A 1 461 ? -28.588 2.094 30.022 1.00 81.12 461 TYR A N 1
ATOM 3672 C CA . TYR A 1 461 ? -28.534 2.131 28.559 1.00 81.12 461 TYR A CA 1
ATOM 3673 C C . TYR A 1 461 ? -29.945 2.172 27.962 1.00 81.12 461 TYR A C 1
ATOM 3675 O O . TYR A 1 461 ? -30.259 3.031 27.131 1.00 81.12 461 TYR A O 1
ATOM 3683 N N . GLU A 1 462 ? -30.803 1.257 28.412 1.00 76.19 462 GLU A N 1
ATOM 3684 C CA . GLU A 1 462 ? -32.189 1.134 27.970 1.00 76.19 462 GLU A CA 1
ATOM 3685 C C . GLU A 1 462 ? -33.017 2.352 28.379 1.00 76.19 462 GLU A C 1
ATOM 3687 O O . GLU A 1 462 ? -33.662 2.979 27.533 1.00 76.19 462 GLU A O 1
ATOM 3692 N N . GLU A 1 463 ? -32.942 2.757 29.648 1.00 81.81 463 GLU A N 1
ATOM 3693 C CA . GLU A 1 463 ? -33.634 3.941 30.155 1.00 81.81 463 GLU A CA 1
ATOM 3694 C C . GLU A 1 463 ? -33.237 5.204 29.387 1.00 81.81 463 GLU A C 1
ATOM 3696 O O . GLU A 1 463 ? -34.092 6.027 29.047 1.00 81.81 463 GLU A O 1
ATOM 3701 N N . LYS A 1 464 ? -31.948 5.360 29.058 1.00 85.94 464 LYS A N 1
ATOM 3702 C CA . LYS A 1 464 ? -31.457 6.488 28.260 1.00 85.94 464 LYS A CA 1
ATOM 3703 C C . LYS A 1 464 ? -32.036 6.461 26.851 1.00 85.94 464 LYS A C 1
ATOM 3705 O O . LYS A 1 464 ? -32.500 7.500 26.374 1.00 85.94 464 LYS A O 1
ATOM 3710 N N . ALA A 1 465 ? -32.029 5.296 26.203 1.00 80.62 465 ALA A N 1
ATOM 3711 C CA . ALA A 1 465 ? -32.571 5.126 24.860 1.00 80.62 465 ALA A CA 1
ATOM 3712 C C . ALA A 1 465 ? -34.059 5.485 24.823 1.00 80.62 465 ALA A C 1
ATOM 3714 O O . ALA A 1 465 ? -34.477 6.289 23.988 1.00 80.62 465 ALA A O 1
ATOM 3715 N N . VAL A 1 466 ? -34.837 4.978 25.781 1.00 78.75 466 VAL A N 1
ATOM 3716 C CA . VAL A 1 466 ? -36.268 5.273 25.929 1.00 78.75 466 VAL A CA 1
ATOM 3717 C C . VAL A 1 466 ? -36.507 6.748 26.255 1.00 78.75 466 VAL A C 1
ATOM 3719 O O . VAL A 1 466 ? -37.350 7.392 25.632 1.00 78.75 466 VAL A O 1
ATOM 3722 N N . SER A 1 467 ? -35.745 7.318 27.189 1.00 85.06 467 SER A N 1
ATOM 3723 C CA . SER A 1 467 ? -35.876 8.716 27.608 1.00 85.06 467 SER A CA 1
ATOM 3724 C C . SER A 1 467 ? -35.656 9.683 26.444 1.00 85.06 467 SER A C 1
ATOM 3726 O O . SER A 1 467 ? -36.479 10.571 26.214 1.00 85.06 467 SER A O 1
ATOM 3728 N N . LEU A 1 468 ? -34.588 9.489 25.662 1.00 84.38 468 LEU A N 1
ATOM 3729 C CA . LEU A 1 468 ? -34.309 10.306 24.478 1.00 84.38 468 LEU A CA 1
ATOM 3730 C C . LEU A 1 468 ? -35.358 10.098 23.381 1.00 84.38 468 LEU A C 1
ATOM 3732 O O . LEU A 1 468 ? -35.746 11.050 22.705 1.00 84.38 468 LEU A O 1
ATOM 3736 N N . ALA A 1 469 ? -35.856 8.872 23.233 1.00 78.12 469 ALA A N 1
ATOM 3737 C CA . ALA A 1 469 ? -36.885 8.536 22.262 1.00 78.12 469 ALA A CA 1
ATOM 3738 C C . ALA A 1 469 ? -38.266 9.109 22.606 1.00 78.12 469 ALA A C 1
ATOM 3740 O O . ALA A 1 469 ? -39.042 9.419 21.707 1.00 78.12 469 ALA A O 1
ATOM 3741 N N . LEU A 1 470 ? -38.611 9.251 23.883 1.00 80.75 470 LEU A N 1
ATOM 3742 C CA . LEU A 1 470 ? -39.885 9.837 24.311 1.00 80.75 470 LEU A CA 1
ATOM 3743 C C . LEU A 1 470 ? -39.803 11.362 24.445 1.00 80.75 470 LEU A C 1
ATOM 3745 O O . LEU A 1 470 ? -40.794 12.063 24.235 1.00 80.75 470 LEU A O 1
ATOM 3749 N N . ASN A 1 471 ? -38.622 11.901 24.750 1.00 88.81 471 ASN A N 1
ATOM 3750 C CA . ASN A 1 471 ? -38.411 13.324 24.991 1.00 88.81 471 ASN A CA 1
ATOM 3751 C C . ASN A 1 471 ? -37.739 14.016 23.795 1.00 88.81 471 ASN A C 1
ATOM 3753 O O . ASN A 1 471 ? -36.549 14.341 23.801 1.00 88.81 471 ASN A O 1
ATOM 3757 N N . LYS A 1 472 ? -38.543 14.299 22.764 1.00 87.50 472 LYS A N 1
ATOM 3758 C CA . LYS A 1 472 ? -38.089 14.989 21.547 1.00 87.50 472 LYS A CA 1
ATOM 3759 C C . LYS A 1 472 ? -37.405 16.344 21.815 1.00 87.50 472 LYS A C 1
ATOM 3761 O O . LYS A 1 472 ? -36.367 16.577 21.196 1.00 87.50 472 LYS A O 1
ATOM 3766 N N . PRO A 1 473 ? -37.902 17.223 22.713 1.00 94.56 473 PRO A N 1
ATOM 3767 C CA . PRO A 1 473 ? -37.197 18.459 23.056 1.00 94.56 473 PRO A CA 1
ATOM 3768 C C . PRO A 1 473 ? -35.783 18.216 23.594 1.00 94.56 473 PRO A C 1
ATOM 3770 O O . PRO A 1 473 ? -34.845 18.880 23.152 1.00 94.56 473 PRO A O 1
ATOM 3773 N N . LYS A 1 474 ? -35.609 17.233 24.490 1.00 92.88 474 LYS A N 1
ATOM 3774 C CA . LYS A 1 474 ? -34.291 16.874 25.032 1.00 92.88 474 LYS A CA 1
ATOM 3775 C C . LYS A 1 474 ? -33.353 16.365 23.935 1.00 92.88 474 LYS A C 1
ATOM 3777 O O . LYS A 1 474 ? -32.221 16.831 23.835 1.00 92.88 474 LYS A O 1
ATOM 3782 N N . LEU A 1 475 ? -33.834 15.468 23.073 1.00 90.94 475 LEU A N 1
ATOM 3783 C CA . LEU A 1 475 ? -33.038 14.931 21.966 1.00 90.94 475 LEU A CA 1
ATOM 3784 C C . LEU A 1 475 ? -32.619 16.022 20.965 1.00 90.94 475 LEU A C 1
ATOM 3786 O O . LEU A 1 475 ? -31.477 16.049 20.502 1.00 90.94 475 LEU A O 1
ATOM 3790 N N . GLN A 1 476 ? -33.519 16.963 20.664 1.00 93.62 476 GLN A N 1
ATOM 3791 C CA . GLN A 1 476 ? -33.230 18.109 19.799 1.00 93.62 476 GLN A CA 1
ATOM 3792 C C . GLN A 1 476 ? -32.213 19.070 20.421 1.00 93.62 476 GLN A C 1
ATOM 3794 O O . GLN A 1 476 ? -31.351 19.574 19.700 1.00 93.62 476 GLN A O 1
ATOM 3799 N N . ALA A 1 477 ? -32.290 19.310 21.733 1.00 96.19 477 ALA A N 1
ATOM 3800 C CA . ALA A 1 477 ? -31.318 20.127 22.450 1.00 96.19 477 ALA A CA 1
ATOM 3801 C C . ALA A 1 477 ? -29.914 19.508 22.374 1.00 96.19 477 ALA A C 1
ATOM 3803 O O . ALA A 1 477 ? -28.991 20.175 21.907 1.00 96.19 477 ALA A O 1
ATOM 3804 N N . LEU A 1 478 ? -29.783 18.215 22.693 1.00 95.75 478 LEU A N 1
ATOM 3805 C CA . LEU A 1 478 ? -28.513 17.486 22.613 1.00 95.75 478 LEU A CA 1
ATOM 3806 C C . LEU A 1 478 ? -27.940 17.475 21.186 1.00 95.75 478 LEU A C 1
ATOM 3808 O O . LEU A 1 478 ? -26.761 17.744 20.971 1.00 95.75 478 LEU A O 1
ATOM 3812 N N . THR A 1 479 ? -28.792 17.235 20.185 1.00 95.31 479 THR A N 1
ATOM 3813 C CA . THR A 1 479 ? -28.407 17.284 18.763 1.00 95.31 479 THR A CA 1
ATOM 3814 C C . THR A 1 479 ? -27.899 18.672 18.366 1.00 95.31 479 THR A C 1
ATOM 3816 O O . THR A 1 479 ? -26.899 18.802 17.658 1.00 95.31 479 THR A O 1
ATOM 3819 N N . LYS A 1 480 ? -28.583 19.736 18.806 1.00 96.00 480 LYS A N 1
ATOM 3820 C CA . LYS A 1 480 ? -28.184 21.121 18.528 1.00 96.00 480 LYS A CA 1
ATOM 3821 C C . LYS A 1 480 ? -26.831 21.438 19.162 1.00 96.00 480 LYS A C 1
ATOM 3823 O O . LYS A 1 480 ? -26.001 22.067 18.511 1.00 96.00 480 LYS A O 1
ATOM 3828 N N . GLU A 1 481 ? -26.610 20.990 20.391 1.00 95.62 481 GLU A N 1
ATOM 3829 C CA . GLU A 1 481 ? -25.370 21.223 21.123 1.00 95.62 481 GLU A CA 1
ATOM 3830 C C . GLU A 1 481 ? -24.184 20.480 20.497 1.00 95.62 481 GLU A C 1
A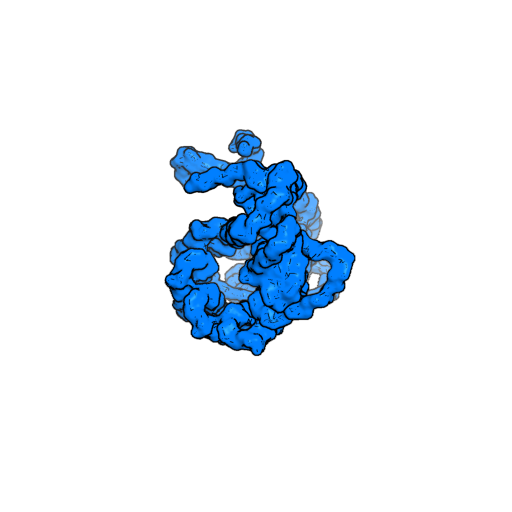TOM 3832 O O . GLU A 1 481 ? -23.165 21.109 20.221 1.00 95.62 481 GLU A O 1
ATOM 3837 N N . LEU A 1 482 ? -24.349 19.202 20.127 1.00 94.50 482 LEU A N 1
ATOM 3838 C CA . LEU A 1 482 ? -23.338 18.431 19.383 1.00 94.50 482 LEU A CA 1
ATOM 3839 C C . LEU A 1 482 ? -22.954 19.098 18.057 1.00 94.50 482 LEU A C 1
ATOM 3841 O O . LEU A 1 482 ? -21.786 19.140 17.673 1.00 94.50 482 LEU A O 1
ATOM 3845 N N . ARG A 1 483 ? -23.940 19.634 17.328 1.00 94.38 483 ARG A N 1
ATOM 3846 C CA . ARG A 1 483 ? -23.682 20.356 16.074 1.00 94.38 483 ARG A CA 1
ATOM 3847 C C . ARG A 1 483 ? -22.936 21.664 16.310 1.00 94.38 483 ARG A C 1
ATOM 3849 O O . ARG A 1 483 ? -22.075 22.004 15.503 1.00 94.38 483 ARG A O 1
ATOM 3856 N N . ALA A 1 484 ? -23.258 22.378 17.387 1.00 93.69 484 ALA A N 1
ATOM 3857 C CA . ALA A 1 484 ? -22.594 23.624 17.748 1.00 93.69 484 ALA A CA 1
ATOM 3858 C C . ALA A 1 484 ? -21.149 23.397 18.222 1.00 93.69 484 ALA A C 1
ATOM 3860 O O . ALA A 1 484 ? -20.269 24.177 17.867 1.00 93.69 484 ALA A O 1
ATOM 3861 N N . SER A 1 485 ? -20.890 22.319 18.970 1.00 90.25 485 SER A N 1
ATOM 3862 C CA . SER A 1 485 ? -19.553 21.993 19.480 1.00 90.25 485 SER A CA 1
ATOM 3863 C C . SER A 1 485 ? -18.647 21.317 18.449 1.00 90.25 485 SER A C 1
ATOM 3865 O O . SER A 1 485 ? -17.440 21.249 18.653 1.00 90.25 485 SER A O 1
ATOM 3867 N N . ARG A 1 486 ? -19.179 20.852 17.312 1.00 87.62 486 ARG A N 1
ATOM 3868 C CA . ARG A 1 486 ? -18.429 20.090 16.297 1.00 87.62 486 ARG A CA 1
ATOM 3869 C C . ARG A 1 486 ? -17.089 20.713 15.902 1.00 87.62 486 ARG A C 1
ATOM 3871 O O . ARG A 1 486 ? -16.104 19.996 15.806 1.00 87.62 486 ARG A O 1
ATOM 3878 N N . LEU A 1 487 ? -17.052 22.021 15.655 1.00 87.06 487 LEU A N 1
ATOM 3879 C CA . LEU A 1 487 ? -15.842 22.709 15.180 1.00 87.06 487 LEU A CA 1
ATOM 3880 C C . LEU A 1 487 ? -14.927 23.197 16.311 1.00 87.06 487 LEU A C 1
ATOM 3882 O O . LEU A 1 487 ? -13.861 23.734 16.036 1.00 87.06 487 LEU A O 1
ATOM 3886 N N . THR A 1 488 ? -15.348 23.049 17.567 1.00 87.31 488 THR A N 1
ATOM 3887 C CA . THR A 1 488 ? -14.631 23.565 18.743 1.00 87.31 488 THR A CA 1
ATOM 3888 C C . THR A 1 488 ? -14.269 22.476 19.750 1.00 87.31 488 THR A C 1
ATOM 3890 O O . THR A 1 488 ? -13.454 22.705 20.643 1.00 87.31 488 THR A O 1
ATOM 3893 N N . CYS A 1 489 ? -14.859 21.286 19.630 1.00 86.94 489 CYS A N 1
ATOM 3894 C CA . CYS A 1 489 ? -14.579 20.170 20.514 1.00 86.94 489 CYS A CA 1
ATOM 3895 C C . CYS A 1 489 ? -13.207 19.539 20.208 1.00 86.94 489 CYS A C 1
ATOM 3897 O O . CYS A 1 489 ? -12.795 19.478 19.046 1.00 86.94 489 CYS A O 1
ATOM 3899 N N . PRO A 1 490 ? -12.515 19.004 21.232 1.00 85.44 490 PRO A N 1
ATOM 3900 C CA . PRO A 1 490 ? -11.242 18.311 21.049 1.00 85.44 490 PRO A CA 1
ATOM 3901 C C . PRO A 1 490 ? -11.282 17.177 20.019 1.00 85.44 490 PRO A C 1
ATOM 3903 O O . PRO A 1 490 ? -10.273 16.918 19.371 1.00 85.44 490 PRO A O 1
ATOM 3906 N N . LEU A 1 491 ? -12.428 16.499 19.866 1.00 86.75 491 LEU A N 1
ATOM 3907 C CA . LEU A 1 491 ? -12.559 15.333 18.990 1.00 86.75 491 LEU A CA 1
ATOM 3908 C C . LEU A 1 491 ? -12.216 15.627 17.519 1.00 86.75 491 LEU A C 1
ATOM 3910 O O . LEU A 1 491 ? -11.674 14.757 16.841 1.00 86.75 491 LEU A O 1
ATOM 3914 N N . PHE A 1 492 ? -12.530 16.828 17.029 1.00 84.25 492 PHE A N 1
ATOM 3915 C CA . PHE A 1 492 ? -12.355 17.200 15.620 1.00 84.25 492 PHE A CA 1
ATOM 3916 C C . PHE A 1 492 ? -11.317 18.305 15.395 1.00 84.25 492 PHE A C 1
ATOM 3918 O O . PHE A 1 492 ? -11.132 18.761 14.266 1.00 84.25 492 PHE A O 1
ATOM 3925 N N . ASP A 1 493 ? -10.608 18.714 16.445 1.00 82.94 493 ASP A N 1
ATOM 3926 C CA . ASP A 1 493 ? -9.511 19.671 16.351 1.00 82.94 493 ASP A CA 1
ATOM 3927 C C . ASP A 1 493 ? -8.203 18.944 16.008 1.00 82.94 493 ASP A C 1
ATOM 3929 O O . ASP A 1 493 ? -7.411 18.549 16.870 1.00 82.94 493 ASP A O 1
ATOM 3933 N N . THR A 1 494 ? -7.976 18.746 14.708 1.00 81.31 494 THR A N 1
ATOM 3934 C CA . THR A 1 494 ? -6.787 18.042 14.209 1.00 81.31 494 THR A CA 1
ATOM 3935 C C . THR A 1 494 ? -5.496 18.785 14.534 1.00 81.31 494 THR A C 1
ATOM 3937 O O . THR A 1 494 ? -4.471 18.149 14.760 1.00 81.31 494 THR A O 1
ATOM 3940 N N . MET A 1 495 ? -5.523 20.119 14.591 1.00 80.38 495 MET A N 1
ATOM 3941 C CA . MET A 1 495 ? -4.338 20.921 14.897 1.00 80.38 495 MET A CA 1
ATOM 3942 C C . MET A 1 495 ? -3.915 20.724 16.354 1.00 80.38 495 MET A C 1
ATOM 3944 O O . MET A 1 495 ? -2.745 20.470 16.642 1.00 80.38 495 MET A O 1
ATOM 3948 N N . ARG A 1 496 ? -4.877 20.785 17.279 1.00 81.25 496 ARG A N 1
ATOM 3949 C CA . ARG A 1 496 ? -4.652 20.481 18.694 1.00 81.25 496 ARG A CA 1
ATOM 3950 C C . ARG A 1 496 ? -4.182 19.045 18.895 1.00 81.25 496 ARG A C 1
ATOM 3952 O O . ARG A 1 496 ? -3.268 18.820 19.687 1.00 81.25 496 ARG A O 1
ATOM 3959 N N . TRP A 1 497 ? -4.762 18.089 18.167 1.00 79.94 497 TRP A N 1
ATOM 3960 C CA . TRP A 1 497 ? -4.341 16.690 18.220 1.00 79.94 497 TRP A CA 1
ATOM 3961 C C . TRP A 1 497 ? -2.880 16.510 17.794 1.00 79.94 497 TRP A C 1
ATOM 3963 O O . TRP A 1 497 ? -2.113 15.904 18.540 1.00 79.94 497 TRP A O 1
ATOM 3973 N N . VAL A 1 498 ? -2.472 17.091 16.657 1.00 79.81 498 VAL A N 1
ATOM 3974 C CA . VAL A 1 498 ? -1.081 17.023 16.170 1.00 79.81 498 VAL A CA 1
ATOM 3975 C C . VAL A 1 498 ? -0.121 17.629 17.191 1.00 79.81 498 VAL A C 1
ATOM 3977 O O . VAL A 1 498 ? 0.840 16.969 17.573 1.00 79.81 498 VAL A O 1
ATOM 3980 N N . LYS A 1 499 ? -0.422 18.818 17.727 1.00 81.75 499 LYS A N 1
ATOM 3981 C CA . LYS A 1 499 ? 0.413 19.446 18.765 1.00 81.75 499 LYS A CA 1
ATOM 3982 C C . LYS A 1 499 ? 0.548 18.576 20.015 1.00 81.75 499 LYS A C 1
ATOM 3984 O O . LYS A 1 499 ? 1.630 18.445 20.578 1.00 81.75 499 LYS A O 1
ATOM 3989 N N . ASN A 1 500 ? -0.540 17.951 20.465 1.00 81.44 500 ASN A N 1
ATOM 3990 C CA . ASN A 1 500 ? -0.497 17.030 21.602 1.00 81.44 500 ASN A CA 1
ATOM 3991 C C . ASN A 1 500 ? 0.316 15.764 21.297 1.00 81.44 500 ASN A C 1
ATOM 3993 O O . ASN A 1 500 ? 1.018 15.261 22.177 1.00 81.44 500 ASN A O 1
ATOM 3997 N N . LEU A 1 501 ? 0.271 15.268 20.061 1.00 81.69 501 LEU A N 1
ATOM 3998 C CA . LEU A 1 501 ? 1.101 14.150 19.630 1.00 81.69 501 LEU A CA 1
ATOM 3999 C C . LEU A 1 501 ? 2.589 14.532 19.607 1.00 81.69 501 LEU A C 1
ATOM 4001 O O . LEU A 1 501 ? 3.407 13.793 20.152 1.00 81.69 501 LEU A O 1
ATOM 4005 N N . GLU A 1 502 ? 2.939 15.703 19.075 1.00 81.62 502 GLU A N 1
ATOM 4006 C CA . GLU A 1 502 ? 4.310 16.236 19.085 1.00 81.62 502 GLU A CA 1
ATOM 4007 C C . GLU A 1 502 ? 4.853 16.367 20.514 1.00 81.62 502 GLU A C 1
ATOM 4009 O O . GLU A 1 502 ? 5.943 15.874 20.814 1.00 81.62 502 GLU A O 1
ATOM 4014 N N . ARG A 1 503 ? 4.056 16.932 21.436 1.00 81.69 503 ARG A N 1
ATOM 4015 C CA . ARG A 1 503 ? 4.388 16.987 22.872 1.00 81.69 503 ARG A CA 1
ATOM 4016 C C . ARG A 1 503 ? 4.641 15.592 23.447 1.00 81.69 503 ARG A C 1
ATOM 4018 O O . ARG A 1 503 ? 5.563 15.407 24.240 1.00 81.69 503 ARG A O 1
ATOM 4025 N N . SER A 1 504 ? 3.844 14.600 23.044 1.00 83.31 504 SER A N 1
ATOM 4026 C CA . SER A 1 504 ? 4.022 13.217 23.491 1.00 83.31 504 SER A CA 1
ATOM 4027 C C . SER A 1 504 ? 5.354 12.630 23.018 1.00 83.31 504 SER A C 1
ATOM 4029 O O . SER A 1 504 ? 6.078 12.062 23.834 1.00 83.31 504 SER A O 1
ATOM 4031 N N . TYR A 1 505 ? 5.728 12.838 21.751 1.00 83.06 505 TYR A N 1
ATOM 4032 C CA . TYR A 1 505 ? 6.995 12.355 21.204 1.00 83.06 505 TYR A CA 1
ATOM 4033 C C . TYR A 1 505 ? 8.190 13.030 21.856 1.00 83.06 505 TYR A C 1
ATOM 4035 O O . TYR A 1 505 ? 9.143 12.351 22.230 1.00 83.06 505 TYR A O 1
ATOM 4043 N N . PHE A 1 506 ? 8.116 14.339 22.079 1.00 84.25 506 PHE A N 1
ATOM 4044 C CA . PHE A 1 506 ? 9.175 15.065 22.766 1.00 84.25 506 PHE A CA 1
ATOM 4045 C C . PHE A 1 506 ? 9.378 14.553 24.199 1.00 84.25 506 PHE A C 1
ATOM 4047 O O . PHE A 1 506 ? 10.502 14.308 24.635 1.00 84.25 506 PHE A O 1
ATOM 4054 N N . LYS A 1 507 ? 8.283 14.287 24.920 1.00 82.31 507 LYS A N 1
ATOM 4055 C CA . LYS A 1 507 ? 8.345 13.703 26.264 1.00 82.31 507 LYS A CA 1
ATOM 4056 C C . LYS A 1 507 ? 8.939 12.294 26.256 1.00 82.31 507 LYS A C 1
ATOM 4058 O O . LYS A 1 507 ? 9.777 11.993 27.103 1.00 82.31 507 LYS A O 1
ATOM 4063 N N . MET A 1 508 ? 8.561 11.452 25.290 1.00 82.38 508 MET A N 1
ATOM 4064 C CA . MET A 1 508 ? 9.168 10.125 25.103 1.00 82.38 508 MET A CA 1
ATOM 4065 C C . MET A 1 508 ? 10.672 10.230 24.831 1.00 82.38 508 MET A C 1
ATOM 4067 O O . MET A 1 508 ? 11.453 9.492 25.430 1.00 82.38 508 MET A O 1
ATOM 4071 N N . TRP A 1 509 ? 11.078 11.172 23.978 1.00 85.44 509 TRP A N 1
ATOM 4072 C CA . TRP A 1 509 ? 12.477 11.415 23.641 1.00 85.44 509 TRP A CA 1
ATOM 4073 C C . TRP A 1 509 ? 13.290 11.867 24.855 1.00 85.44 509 TRP A C 1
ATOM 4075 O O . TRP A 1 509 ? 14.328 11.283 25.149 1.00 85.44 509 TRP A O 1
ATOM 4085 N N . ASN A 1 510 ? 12.785 12.819 25.640 1.00 85.00 510 ASN A N 1
ATOM 4086 C CA . ASN A 1 510 ? 13.471 13.283 26.847 1.00 85.00 510 ASN A CA 1
ATOM 4087 C C . ASN A 1 510 ? 13.624 12.186 27.902 1.00 85.00 510 ASN A C 1
ATOM 4089 O O . ASN A 1 510 ? 14.678 12.092 28.534 1.00 85.00 510 ASN A O 1
ATOM 4093 N N . LEU A 1 511 ? 12.603 11.340 28.086 1.00 84.38 511 LEU A N 1
ATOM 4094 C CA . LEU A 1 511 ? 12.698 10.169 28.961 1.00 84.38 511 LEU A CA 1
ATOM 4095 C C . LEU A 1 511 ? 13.814 9.229 28.494 1.00 84.38 511 LEU A C 1
ATOM 4097 O O . LEU A 1 511 ? 14.625 8.796 29.312 1.00 84.38 511 LEU A O 1
ATOM 4101 N N . HIS A 1 512 ? 13.889 8.977 27.185 1.00 83.69 512 HIS A N 1
ATOM 4102 C CA . HIS A 1 512 ? 14.934 8.155 26.588 1.00 83.69 512 HIS A CA 1
ATOM 4103 C C . HIS A 1 512 ? 16.335 8.764 26.770 1.00 83.69 512 HIS A C 1
ATOM 4105 O O . HIS A 1 512 ? 17.219 8.098 27.306 1.00 83.69 512 HIS A O 1
ATOM 4111 N N . CYS A 1 513 ? 16.532 10.037 26.408 1.00 86.38 513 CYS A N 1
ATOM 4112 C CA . CYS A 1 513 ? 17.811 10.742 26.558 1.00 86.38 513 CYS A CA 1
ATOM 4113 C C . CYS A 1 513 ? 18.272 10.840 28.017 1.00 86.38 513 CYS A C 1
ATOM 4115 O O . CYS A 1 513 ? 19.468 10.816 28.290 1.00 86.38 513 CYS A O 1
ATOM 4117 N N . SER A 1 514 ? 17.330 10.905 28.960 1.00 89.81 514 SER A N 1
ATOM 4118 C CA . SER A 1 514 ? 17.618 10.920 30.398 1.00 89.81 514 SER A CA 1
ATOM 4119 C C . SER A 1 514 ? 17.914 9.527 30.974 1.00 89.81 514 SER A C 1
ATOM 4121 O O . SER A 1 514 ? 18.058 9.389 32.187 1.00 89.81 514 SER A O 1
ATOM 4123 N N . GLY A 1 515 ? 17.947 8.478 30.143 1.00 90.69 515 GLY A N 1
ATOM 4124 C CA . GLY A 1 515 ? 18.171 7.095 30.572 1.00 90.69 515 GLY A CA 1
ATOM 4125 C C . GLY A 1 515 ? 17.037 6.507 31.418 1.00 90.69 515 GLY A C 1
ATOM 4126 O O . GLY A 1 515 ? 17.230 5.493 32.090 1.00 90.69 515 GLY A O 1
ATOM 4127 N N . GLN A 1 516 ? 15.856 7.133 31.419 1.00 86.81 516 GLN A N 1
ATOM 4128 C CA . GLN A 1 516 ? 14.704 6.643 32.170 1.00 86.81 516 GLN A CA 1
ATOM 4129 C C . GLN A 1 516 ? 14.050 5.464 31.443 1.00 86.81 516 GLN A C 1
ATOM 4131 O O . GLN A 1 516 ? 14.045 5.375 30.214 1.00 86.81 516 GLN A O 1
ATOM 4136 N N . LYS A 1 517 ? 13.462 4.543 32.213 1.00 86.38 517 LYS A N 1
ATOM 4137 C CA . LYS A 1 517 ? 12.693 3.429 31.649 1.00 86.38 517 LYS A CA 1
ATOM 4138 C C . LYS A 1 517 ? 11.348 3.927 31.095 1.00 86.38 517 LYS A C 1
ATOM 4140 O O . LYS A 1 517 ? 10.814 4.911 31.612 1.00 86.38 517 LYS A O 1
ATOM 4145 N N . PRO A 1 518 ? 10.765 3.236 30.096 1.00 83.75 518 PRO A N 1
ATOM 4146 C CA . PRO A 1 518 ? 9.414 3.529 29.629 1.00 83.75 518 PRO A CA 1
ATOM 4147 C C . PRO A 1 518 ? 8.415 3.545 30.792 1.00 83.75 518 PRO A C 1
ATOM 4149 O O . PRO A 1 518 ? 8.357 2.599 31.578 1.00 83.75 518 PRO A O 1
ATOM 4152 N N . GLN A 1 519 ? 7.635 4.619 30.898 1.00 81.75 519 GLN A N 1
ATOM 4153 C CA . GLN A 1 519 ? 6.655 4.820 31.964 1.00 81.75 519 GLN A CA 1
ATOM 4154 C C . GLN A 1 519 ? 5.405 5.526 31.439 1.00 81.75 519 GLN A C 1
ATOM 4156 O O . GLN A 1 519 ? 5.448 6.218 30.420 1.00 81.75 519 GLN A O 1
ATOM 4161 N N . HIS A 1 520 ? 4.287 5.369 32.147 1.00 83.38 520 HIS A N 1
ATOM 4162 C CA . HIS A 1 520 ? 3.058 6.084 31.823 1.00 83.38 520 HIS A CA 1
ATOM 4163 C C . HIS A 1 520 ? 3.197 7.573 32.139 1.00 83.38 520 HIS A C 1
ATOM 4165 O O . HIS A 1 520 ? 3.633 7.956 33.222 1.00 83.38 520 HIS A O 1
ATOM 4171 N N . PHE A 1 521 ? 2.760 8.417 31.212 1.00 81.75 521 PHE A N 1
ATOM 4172 C CA . PHE A 1 521 ? 2.663 9.852 31.426 1.00 81.75 521 PHE A CA 1
ATOM 4173 C C . PHE A 1 521 ? 1.401 10.399 30.764 1.00 81.75 521 PHE A C 1
ATOM 4175 O O . PHE A 1 521 ? 0.855 9.810 29.832 1.00 81.75 521 PHE A O 1
ATOM 4182 N N . LYS A 1 522 ? 0.943 11.550 31.255 1.00 81.75 522 LYS A N 1
ATOM 4183 C CA . LYS A 1 522 ? -0.106 12.335 30.604 1.00 81.75 522 LYS A CA 1
ATOM 4184 C C . LYS A 1 522 ? 0.530 13.477 29.822 1.00 81.75 522 LYS A C 1
ATOM 4186 O O . LYS A 1 522 ? 1.509 14.080 30.274 1.00 81.75 522 LYS A O 1
ATOM 4191 N N . VAL A 1 523 ? -0.036 13.751 28.653 1.00 81.06 523 VAL A N 1
ATOM 4192 C CA . VAL A 1 523 ? 0.266 14.951 27.875 1.00 81.06 523 VAL A CA 1
ATOM 4193 C C . VAL A 1 523 ? -0.616 16.068 28.412 1.00 81.06 523 VAL A C 1
ATOM 4195 O O . VAL A 1 523 ? -1.833 15.906 28.499 1.00 81.06 523 VAL A O 1
ATOM 4198 N N . VAL A 1 524 ? 0.008 17.171 28.808 1.00 81.69 524 VAL A N 1
ATOM 4199 C CA . VAL A 1 524 ? -0.677 18.388 29.245 1.00 81.69 524 VAL A CA 1
ATOM 4200 C C . VAL A 1 524 ? -0.457 19.445 28.170 1.00 81.69 524 VAL A C 1
ATOM 4202 O O . VAL A 1 524 ? 0.601 19.489 27.545 1.00 81.69 524 VAL A O 1
ATOM 4205 N N . GLU A 1 525 ? -1.455 20.291 27.941 1.00 83.62 525 GLU A N 1
ATOM 4206 C CA . GLU A 1 525 ? -1.379 21.406 26.992 1.00 83.62 525 GLU A CA 1
ATOM 4207 C C . GLU A 1 525 ? -0.603 22.570 27.600 1.00 83.62 525 GLU A C 1
ATOM 4209 O O . GLU A 1 525 ? -1.150 23.625 27.906 1.00 83.62 525 GLU A O 1
ATOM 4214 N N . ASN A 1 526 ? 0.684 22.330 27.825 1.00 77.69 526 ASN A N 1
ATOM 4215 C CA . ASN A 1 526 ? 1.612 23.291 28.383 1.00 77.69 526 ASN A CA 1
ATOM 4216 C C . ASN A 1 526 ? 2.874 23.336 27.523 1.00 77.69 526 ASN A C 1
ATOM 4218 O O . ASN A 1 526 ? 3.715 22.441 27.592 1.00 77.69 526 ASN A O 1
ATOM 4222 N N . ASP A 1 527 ? 3.010 24.403 26.743 1.00 71.94 527 ASP A N 1
ATOM 4223 C CA . ASP A 1 527 ? 4.169 24.604 25.872 1.00 71.94 527 ASP A CA 1
ATOM 4224 C C . ASP A 1 527 ? 5.438 24.973 26.654 1.00 71.94 527 ASP A C 1
ATOM 4226 O O . ASP A 1 527 ? 6.525 24.915 26.104 1.00 71.94 527 ASP A O 1
ATOM 4230 N N . MET A 1 528 ? 5.349 25.247 27.961 1.00 69.00 528 MET A N 1
ATOM 4231 C CA . MET A 1 528 ? 6.532 25.474 28.806 1.00 69.00 528 MET A CA 1
ATOM 4232 C C . MET A 1 528 ? 7.374 24.207 29.021 1.00 69.00 528 MET A C 1
ATOM 4234 O O . MET A 1 528 ? 8.557 24.307 29.331 1.00 69.00 528 MET A O 1
ATOM 4238 N N . GLU A 1 529 ? 6.785 23.014 28.868 1.00 63.69 529 GLU A N 1
ATOM 4239 C CA . GLU A 1 529 ? 7.528 21.738 28.871 1.00 63.69 529 GLU A CA 1
ATOM 4240 C C . GLU A 1 529 ? 8.206 21.463 27.512 1.00 63.69 529 GLU A C 1
ATOM 4242 O O . GLU A 1 529 ? 8.864 20.435 27.338 1.00 63.69 529 GLU A O 1
ATOM 4247 N N . PHE A 1 530 ? 8.045 22.382 26.553 1.00 63.59 530 PHE A N 1
ATOM 4248 C CA . PHE A 1 530 ? 8.518 22.299 25.180 1.00 63.59 530 PHE A CA 1
ATOM 4249 C C . PHE A 1 530 ? 9.476 23.475 24.908 1.00 63.59 530 PHE A C 1
ATOM 4251 O O . PHE A 1 530 ? 9.028 24.595 24.664 1.00 63.59 530 PHE A O 1
ATOM 4258 N N . PRO A 1 531 ? 10.806 23.295 24.959 1.00 55.91 531 PRO A N 1
ATOM 4259 C CA . PRO A 1 531 ? 11.703 24.343 24.502 1.00 55.91 531 PRO A CA 1
ATOM 4260 C C . PRO A 1 531 ? 11.430 24.577 23.011 1.00 55.91 531 PRO A C 1
ATOM 4262 O O . PRO A 1 531 ? 11.498 23.656 22.202 1.00 55.91 531 PRO A O 1
ATOM 4265 N N . HIS A 1 532 ? 11.082 25.811 22.649 1.00 47.78 532 HIS A N 1
ATOM 4266 C CA . HIS A 1 532 ? 10.800 26.211 21.267 1.00 47.78 532 HIS A CA 1
ATOM 4267 C C . HIS A 1 532 ? 12.033 26.220 20.345 1.00 47.78 532 HIS A C 1
ATOM 4269 O O . HIS A 1 532 ? 11.911 26.666 19.205 1.00 47.78 532 HIS A O 1
ATOM 4275 N N . ASP A 1 533 ? 13.187 25.719 20.786 1.00 45.16 533 ASP A N 1
ATOM 4276 C CA . ASP A 1 533 ? 14.388 25.681 19.956 1.00 45.16 533 ASP A CA 1
ATOM 4277 C C . ASP A 1 533 ? 14.538 24.335 19.243 1.00 45.16 533 ASP A C 1
ATOM 4279 O O . ASP A 1 533 ? 14.673 23.278 19.864 1.00 45.16 533 ASP A O 1
ATOM 4283 N N . ARG A 1 534 ? 14.449 24.434 17.914 1.00 41.47 534 ARG A N 1
ATOM 4284 C CA . ARG A 1 534 ? 14.725 23.402 16.914 1.00 41.47 534 ARG A CA 1
ATOM 4285 C C . ARG A 1 534 ? 16.215 23.137 16.772 1.00 41.47 534 ARG A C 1
ATOM 4287 O O . ARG A 1 534 ? 16.983 24.120 16.838 1.00 41.47 534 ARG A O 1
#

Radius of gyration: 37.9 Å; chains: 1; bounding box: 103×57×84 Å

pLDDT: mean 70.87, std 23.93, range [20.05, 98.5]

Secondary structure (DSSP, 8-state):
-----TTTT-GGG-S---HHHHHHHHHHHHHTT--SSTHHHHHHTTEEE-SSSSSEEEETTT--EEEEEEEPPPGGGGGSTT--S-S-EEEEEPPPS---S--HHHHHHHHHHHHHHHHHHHHHHHHHHHHHT-HHHHHHHHHHHHHH-TT-HHHHHHHHHHHHHTT-HHHHHHHHHHHHHH-TT-HHHHHHHHHHHHHTT-HHHHHHHHHHHHHH-TT-HHHHHHHHHHHHHTT-HHHHHHHHHHHHHH-TT-HHHHHHHHHHHHHTT-HHHHHHHHHHHHHH-TT-HHHHHHHHHHHHHHHHHTT-SS-------------SSTT---S-EEEEEEE--TTGGGTHHHHHHHHHTT-TT-EEEEES--HHHHHTTT--GGGEEE-----HHHHHHHHTT-SEEE--SSS--SHHHHHHHHHT--EEB---SSGGGSHHHHHHHHTT-HHHHB-SSHHHHHHHHHHHHH-HHHHHHHHHHHHHHTTTSGGG-HHHHHHHHHHHHHHHHHHHHTTPPP------S-GGGS----

Sequence (534 aa):
MMRIDAHFWSPAHSHELSEDDLWKIIDIVKEENLFRSPVLYFCCDCLEPIADNDRRCRCSLCTKQWHLRCIPASPDDIHHPFHSYHPLKLLIDVPPHNSKRECDACQEELQSYFYHSDDDARLTLAHQLYKAGDFKQALEHSNLVYQRNPLRTDNLLLIGAIYYQLQDYDMCIARNEEALRIQPQFAECYGNMANAWKEKGDTDRAIRYYLIAIELKPNYADAWSNLASAYMRKGRLSEATQCCQQALSLNPLLVDAHSNLGNLMKAQGLIQEAYSCYLEAVRIQPTFAIAWSNLAGLFMDLCLLCNMHISTQRSLSISLTATLSMITSRKIRMCWIQSLSPRDLTMDFLKINSYLDALTNYTKWILRSSILDAAAQGVHPDQIIFTDVAMKNEHIRRSVLADVILDTPLCNGHTTGTDVLWAGVPMITLPLEKMATRVAGSLCLATGLGHEMIVNSLEEYEEKAVSLALNKPKLQALTKELRASRLTCPLFDTMRWVKNLERSYFKMWNLHCSGQKPQHFKVVENDMEFPHDR

InterPro domains:
  IPR011990 Tetratricopeptide-like helical domain superfamily [G3DSA:1.25.40.10] (98-190)
  IPR011990 Tetratricopeptide-like helical domain superfamily [G3DSA:1.25.40.10] (191-252)
  IPR011990 Tetratricopeptide-like helical domain superfamily [G3DSA:1.25.40.10] (255-336)
  IPR011990 Tetratricopeptide-like helical domain superfamily [SSF48452] (121-293)
  IPR019734 Tetratricopeptide repeat [PF00515] (221-252)
  IPR019734 Tetratricopeptide repeat [PF13181] (187-220)
  IPR019734 Tetratricopeptide repeat [PF13181] (256-287)
  IPR019734 Tetratricopeptide repeat [PS50005] (153-186)
  IPR019734 Tetratricopeptide repeat [PS50005] (187-220)
  IPR019734 Tetratricopeptide repeat [PS50005] (221-254)
  IPR019734 Tetratricopeptide repeat [PS50005] (255-288)
  IPR019734 Tetratricopeptide repeat [SM00028] (119-152)
  IPR019734 Tetratricopeptide repeat [SM00028] (153-186)
  IPR019734 Tetratricopeptide repeat [SM00028] (187-220)
  IPR019734 Tetratricopeptide repeat [SM00028] (221-254)
  IPR019734 Tetratricopeptide repeat [SM00028] (255-288)
  IPR029489 O-GlcNAc transferase, C-terminal [PF13844] (374-501)
  IPR037919 UDP-N-acetylglucosamine--peptide N-acetylglucosaminyltransferase 110kDa subunit [PTHR44366] (115-301)
  IPR046349 C1-like domain superfamily [SSF57889] (56-118)

Organism: Brassica cretica (NCBI:txid69181)

Foldseek 3Di:
DDPPPPVVDDPVVLFDDAQVNLVVVLVCCQVVVLEPDPLVNVQSVQWHDDGPSFQWTARNVPRDIWHKDKDADDPVVCPDPVPPDDRIGIYTDDPPDPPPPDDVVSVVVVVVVVLVVVLVVLQVVLVVCVVVVVLVSSLVSLVVSCVVPVQPLSSLLSNLVSCVSVLVLVSNLVSLVSSCVNPVLPLSSLQSNLSSCVVVVVLVSSLVSLVSSCVSPVLPLVSLLVNLVSCVVVVVLVSSLVSLVSSCVSPVLPLSSLQSNLVSCVVVVVLVSSLVSLVSSCVSPVPPVSSVVSNVVSVVVVLCVVVVVDDDDDDDDDDDDDDPPLDDAPAAEEEEFDDDDQVLCPPQVVPLLLLCLVPPGAAYEYADDDPVVSVVNPDDSRSYDYHGDDDLVVLLVVLLSHLEYEADQVAGDAVSLLSNLLNLHAYAAEADDRPRNCRSLVLLVQLVNSVLRYDHDPVRSSVSVVVCRVDVVVSVVSSVSSVVSNVPGRNNPVVVVVVQVVQVVVVVVVCVVVVHDDDDDDRDPDCVSPDPDD